Protein 5XXF (pdb70)

B-factor: mean 71.87, std 30.39, range [30.13, 170.39]

Structure (mmCIF, N/CA/C/O backbone):
data_5XXF
#
_entry.id   5XXF
#
_cell.length_a   81.159
_cell.length_b   85.741
_cell.length_c   116.044
_cell.angle_alpha   90.000
_cell.angle_beta   90.000
_cell.angle_gamma   90.000
#
_symmetry.space_group_name_H-M   'P 21 21 21'
#
loop_
_entity.id
_entity.type
_entity.pdbx_description
1 polymer 'Protection of telomeres protein poz1'
2 polymer 'Protection of telomeres protein tpz1'
3 polymer Rap1
4 non-polymer 'ZINC ION'
5 water water
#
loop_
_atom_site.group_PDB
_atom_site.id
_atom_site.type_symbol
_atom_site.label_atom_id
_atom_site.label_alt_id
_atom_site.label_comp_id
_atom_site.label_asym_id
_atom_site.label_entity_id
_atom_site.label_seq_id
_atom_site.pdbx_PDB_ins_code
_atom_site.Cartn_x
_atom_site.Cartn_y
_atom_site.Cartn_z
_atom_site.occupancy
_atom_site.B_iso_or_equiv
_atom_site.auth_seq_id
_atom_site.auth_comp_id
_atom_site.auth_asym_id
_atom_site.auth_atom_id
_atom_site.pdbx_PDB_model_num
ATOM 1 N N . GLY A 1 1 ? -22.254 30.562 21.662 1.00 92.11 0 GLY A N 1
ATOM 2 C CA . GLY A 1 1 ? -22.522 30.352 20.207 1.00 92.03 0 GLY A CA 1
ATOM 3 C C . GLY A 1 1 ? -21.264 30.315 19.356 1.00 91.63 0 GLY A C 1
ATOM 4 O O . GLY A 1 1 ? -20.977 29.304 18.710 1.00 91.21 0 GLY A O 1
ATOM 5 N N . SER A 1 2 ? -20.514 31.418 19.370 1.00 90.25 1 SER A N 1
ATOM 6 C CA . SER A 1 2 ? -19.316 31.573 18.534 1.00 88.87 1 SER A CA 1
ATOM 7 C C . SER A 1 2 ? -17.984 31.215 19.227 1.00 87.42 1 SER A C 1
ATOM 8 O O . SER A 1 2 ? -16.913 31.477 18.669 1.00 88.28 1 SER A O 1
ATOM 11 N N . ASN A 1 3 ? -18.042 30.619 20.421 1.00 84.93 2 ASN A N 1
ATOM 12 C CA . ASN A 1 3 ? -16.859 29.983 21.028 1.00 83.17 2 ASN A CA 1
ATOM 13 C C . ASN A 1 3 ? -16.439 28.750 20.227 1.00 80.87 2 ASN A C 1
ATOM 14 O O . ASN A 1 3 ? -15.250 28.470 20.070 1.00 80.93 2 ASN A O 1
ATOM 19 N N . GLU A 1 4 ? -17.441 28.016 19.748 1.00 78.46 3 GLU A N 1
ATOM 20 C CA . GLU A 1 4 ? -17.268 26.944 18.762 1.00 76.98 3 GLU A CA 1
ATOM 21 C C . GLU A 1 4 ? -16.674 27.482 17.444 1.00 73.44 3 GLU A C 1
ATOM 22 O O . GLU A 1 4 ? -15.842 26.820 16.826 1.00 72.22 3 GLU A O 1
ATOM 28 N N . LYS A 1 5 ? -17.110 28.671 17.026 1.00 70.00 4 LYS A N 1
ATOM 29 C CA . LYS A 1 5 ? -16.596 29.327 15.808 1.00 68.83 4 LYS A CA 1
ATOM 30 C C . LYS A 1 5 ? -15.132 29.743 15.913 1.00 65.54 4 LYS A C 1
ATOM 31 O O . LYS A 1 5 ? -14.345 29.486 15.001 1.00 66.02 4 LYS A O 1
ATOM 37 N N . ILE A 1 6 ? -14.791 30.407 17.016 1.00 61.36 5 ILE A N 1
ATOM 38 C CA . ILE A 1 6 ? -13.410 30.820 17.308 1.00 58.09 5 ILE A CA 1
ATOM 39 C C . ILE A 1 6 ? -12.494 29.591 17.358 1.00 54.69 5 ILE A C 1
ATOM 40 O O . ILE A 1 6 ? -11.356 29.638 16.891 1.00 53.56 5 ILE A O 1
ATOM 45 N N . ARG A 1 7 ? -13.009 28.501 17.921 1.00 51.76 6 ARG A N 1
ATOM 46 C CA . ARG A 1 7 ? -12.311 27.217 17.925 1.00 50.91 6 ARG A CA 1
ATOM 47 C C . ARG A 1 7 ? -12.089 26.658 16.522 1.00 49.97 6 ARG A C 1
ATOM 48 O O . ARG A 1 7 ? -10.957 26.357 16.149 1.00 49.93 6 ARG A O 1
ATOM 56 N N . SER A 1 8 ? -13.177 26.526 15.764 1.00 49.37 7 SER A N 1
ATOM 57 C CA . SER A 1 8 ? -13.152 25.936 14.417 1.00 48.67 7 SER A CA 1
ATOM 58 C C . SER A 1 8 ? -12.234 26.689 13.460 1.00 47.63 7 SER A C 1
ATOM 59 O O . SER A 1 8 ? -11.501 26.080 12.682 1.00 47.61 7 SER A O 1
ATOM 62 N N . GLN A 1 9 ? -12.302 28.015 13.518 1.00 46.74 8 GLN A N 1
ATOM 63 C CA . GLN A 1 9 ? -11.427 28.888 12.729 1.00 46.97 8 GLN A CA 1
ATOM 64 C C . GLN A 1 9 ? -9.942 28.656 13.019 1.00 44.60 8 GLN A C 1
ATOM 65 O O . GLN A 1 9 ? -9.120 28.689 12.106 1.00 44.59 8 GLN A O 1
ATOM 71 N N . SER A 1 10 ? -9.613 28.422 14.287 1.00 42.04 9 SER A N 1
ATOM 72 C CA . SER A 1 10 ? -8.240 28.130 14.695 1.00 40.03 9 SER A CA 1
ATOM 73 C C . SER A 1 10 ? -7.772 26.761 14.206 1.00 38.09 9 SER A C 1
ATOM 74 O O . SER A 1 10 ? -6.606 26.590 13.858 1.00 38.24 9 SER A O 1
ATOM 77 N N . VAL A 1 11 ? -8.686 25.793 14.203 1.00 36.16 10 VAL A N 1
ATOM 78 C CA . VAL A 1 11 ? -8.425 24.453 13.663 1.00 34.80 10 VAL A CA 1
ATOM 79 C C . VAL A 1 11 ? -8.207 24.543 12.157 1.00 34.18 10 VAL A C 1
ATOM 80 O O . VAL A 1 11 ? -7.308 23.900 11.613 1.00 34.00 10 VAL A O 1
ATOM 84 N N . LEU A 1 12 ? -9.046 25.339 11.497 1.00 33.79 11 LEU A N 1
ATOM 85 C CA . LEU A 1 12 ? -8.912 25.613 10.066 1.00 33.32 11 LEU A CA 1
ATOM 86 C C . LEU A 1 12 ? -7.594 26.331 9.752 1.00 33.42 11 LEU A C 1
ATOM 87 O O . LEU A 1 12 ? -6.924 25.984 8.780 1.00 33.74 11 LEU A O 1
ATOM 92 N N . ASN A 1 13 ? -7.228 27.314 10.579 1.00 33.64 12 ASN A N 1
ATOM 93 C CA . ASN A 1 13 ? -5.910 27.966 10.500 1.00 33.89 12 ASN A CA 1
ATOM 94 C C . ASN A 1 13 ? -4.769 26.965 10.611 1.00 33.83 12 ASN A C 1
ATOM 95 O O . ASN A 1 13 ? -3.819 27.014 9.832 1.00 33.77 12 ASN A O 1
ATOM 100 N N . THR A 1 14 ? -4.877 26.063 11.585 1.00 33.86 13 THR A N 1
ATOM 101 C CA . THR A 1 14 ? -3.857 25.046 11.832 1.00 33.96 13 THR A CA 1
ATOM 102 C C . THR A 1 14 ? -3.693 24.125 10.629 1.00 34.24 13 THR A C 1
ATOM 103 O O . THR A 1 14 ? -2.585 23.961 10.144 1.00 34.21 13 THR A O 1
ATOM 107 N N . LEU A 1 15 ? -4.789 23.553 10.139 1.00 35.15 14 LEU A N 1
ATOM 108 C CA . LEU A 1 15 ? -4.743 22.730 8.919 1.00 35.92 14 LEU A CA 1
ATOM 109 C C . LEU A 1 15 ? -4.075 23.453 7.761 1.00 36.64 14 LEU A C 1
ATOM 110 O O . LEU A 1 15 ? -3.265 22.865 7.040 1.00 36.26 14 LEU A O 1
ATOM 115 N N . GLU A 1 16 ? -4.416 24.731 7.608 1.00 37.41 15 GLU A N 1
ATOM 116 C CA . GLU A 1 16 ? -3.853 25.589 6.564 1.00 38.13 15 GLU A CA 1
ATOM 117 C C . GLU A 1 16 ? -2.315 25.652 6.616 1.00 37.77 15 GLU A C 1
ATOM 118 O O . GLU A 1 16 ? -1.659 25.628 5.572 1.00 38.01 15 GLU A O 1
ATOM 124 N N . THR A 1 17 ? -1.753 25.705 7.826 1.00 36.92 16 THR A N 1
ATOM 125 C CA . THR A 1 17 ? -0.292 25.669 8.011 1.00 36.45 16 THR A CA 1
ATOM 126 C C . THR A 1 17 ? 0.331 24.279 7.763 1.00 36.12 16 THR A C 1
ATOM 127 O O . THR A 1 17 ? 1.556 24.164 7.701 1.00 36.80 16 THR A O 1
ATOM 131 N N . PHE A 1 18 ? -0.502 23.241 7.658 1.00 35.33 17 PHE A N 1
ATOM 132 C CA . PHE A 1 18 ? -0.071 21.880 7.300 1.00 35.09 17 PHE A CA 1
ATOM 133 C C . PHE A 1 18 ? -0.350 21.508 5.838 1.00 35.42 17 PHE A C 1
ATOM 134 O O . PHE A 1 18 ? 0.361 20.677 5.266 1.00 35.06 17 PHE A O 1
ATOM 142 N N . PHE A 1 19 ? -1.387 22.113 5.252 1.00 35.77 18 PHE A N 1
ATOM 143 C CA . PHE A 1 19 ? -1.876 21.768 3.906 1.00 35.14 18 PHE A CA 1
ATOM 144 C C . PHE A 1 19 ? -1.265 22.617 2.798 1.00 35.94 18 PHE A C 1
ATOM 145 O O . PHE A 1 19 ? -1.112 22.131 1.678 1.00 36.12 18 PHE A O 1
ATOM 153 N N . ILE A 1 20 ? -0.931 23.871 3.096 1.00 37.55 19 ILE A N 1
ATOM 154 C CA . ILE A 1 20 ? -0.278 24.742 2.116 1.00 39.04 19 ILE A CA 1
ATOM 155 C C . ILE A 1 20 ? 1.240 24.525 2.157 1.00 42.22 19 ILE A C 1
ATOM 156 O O . ILE A 1 20 ? 1.928 25.008 3.062 1.00 42.53 19 ILE A O 1
ATOM 161 N N . LYS A 1 21 ? 1.731 23.772 1.172 1.00 45.41 20 LYS A N 1
ATOM 162 C CA . LYS A 1 21 ? 3.159 23.576 0.931 1.00 48.10 20 LYS A CA 1
ATOM 163 C C . LYS A 1 21 ? 3.464 24.162 -0.452 1.00 50.84 20 LYS A C 1
ATOM 164 O O . LYS A 1 21 ? 2.535 24.454 -1.219 1.00 49.71 20 LYS A O 1
ATOM 170 N N . GLU A 1 22 ? 4.749 24.331 -0.777 1.00 54.25 21 GLU A N 1
ATOM 171 C CA . GLU A 1 22 ? 5.136 24.856 -2.100 1.00 56.56 21 GLU A CA 1
ATOM 172 C C . GLU A 1 22 ? 4.762 23.862 -3.193 1.00 56.08 21 GLU A C 1
ATOM 173 O O . GLU A 1 22 ? 4.132 24.232 -4.190 1.00 57.18 21 GLU A O 1
ATOM 179 N N . ASN A 1 23 ? 5.160 22.608 -2.991 1.00 54.14 22 ASN A N 1
ATOM 180 C CA . ASN A 1 23 ? 4.718 21.498 -3.835 1.00 52.83 22 ASN A CA 1
ATOM 181 C C . ASN A 1 23 ? 3.480 20.842 -3.216 1.00 50.48 22 ASN A C 1
ATOM 182 O O . ASN A 1 23 ? 2.883 21.404 -2.303 1.00 48.82 22 ASN A O 1
ATOM 187 N N . HIS A 1 24 ? 3.076 19.680 -3.720 1.00 49.67 23 HIS A N 1
ATOM 188 C CA . HIS A 1 24 ? 1.809 19.070 -3.317 1.00 48.31 23 HIS A CA 1
ATOM 189 C C . HIS A 1 24 ? 1.846 18.497 -1.913 1.00 47.89 23 HIS A C 1
ATOM 190 O O . HIS A 1 24 ? 2.893 18.066 -1.428 1.00 47.77 23 HIS A O 1
ATOM 197 N N . TYR A 1 25 ? 0.683 18.503 -1.272 1.00 48.54 24 TYR A N 1
ATOM 198 C CA . TYR A 1 25 ? 0.513 17.895 0.031 1.00 49.16 24 TYR A CA 1
ATOM 199 C C . TYR A 1 25 ? 0.505 16.376 -0.094 1.00 50.50 24 TYR A C 1
ATOM 200 O O . TYR A 1 25 ? -0.129 15.812 -0.991 1.00 50.79 24 TYR A O 1
ATOM 209 N N . ASP A 1 26 ? 1.245 15.738 0.805 1.00 52.25 25 ASP A N 1
ATOM 210 C CA . ASP A 1 26 ? 1.095 14.323 1.105 1.00 53.63 25 ASP A CA 1
ATOM 211 C C . ASP A 1 26 ? 1.076 14.228 2.614 1.00 53.61 25 ASP A C 1
ATOM 212 O O . ASP A 1 26 ? 1.808 14.949 3.295 1.00 53.69 25 ASP A O 1
ATOM 217 N N . MET A 1 27 ? 0.237 13.344 3.134 1.00 55.00 26 MET A N 1
ATOM 218 C CA . MET A 1 27 ? 0.110 13.185 4.570 1.00 56.68 26 MET A CA 1
ATOM 219 C C . MET A 1 27 ? 1.271 12.352 5.093 1.00 56.72 26 MET A C 1
ATOM 220 O O . MET A 1 27 ? 1.313 11.136 4.895 1.00 56.23 26 MET A O 1
ATOM 225 N N . GLN A 1 28 ? 2.210 13.026 5.755 1.00 57.74 27 GLN A N 1
ATOM 226 C CA . GLN A 1 28 ? 3.378 12.371 6.340 1.00 57.85 27 GLN A CA 1
ATOM 227 C C . GLN A 1 28 ? 3.003 11.833 7.722 1.00 58.60 27 GLN A C 1
ATOM 228 O O . GLN A 1 28 ? 2.139 12.392 8.401 1.00 57.29 27 GLN A O 1
ATOM 234 N N . ARG A 1 29 ? 3.668 10.752 8.128 1.00 61.51 28 ARG A N 1
ATOM 235 C CA . ARG A 1 29 ? 3.323 10.001 9.355 1.00 64.48 28 ARG A CA 1
ATOM 236 C C . ARG A 1 29 ? 3.361 10.864 10.623 1.00 63.19 28 ARG A C 1
ATOM 237 O O . ARG A 1 29 ? 2.581 10.648 11.552 1.00 64.37 28 ARG A O 1
ATOM 245 N N . GLU A 1 30 ? 4.265 11.839 10.639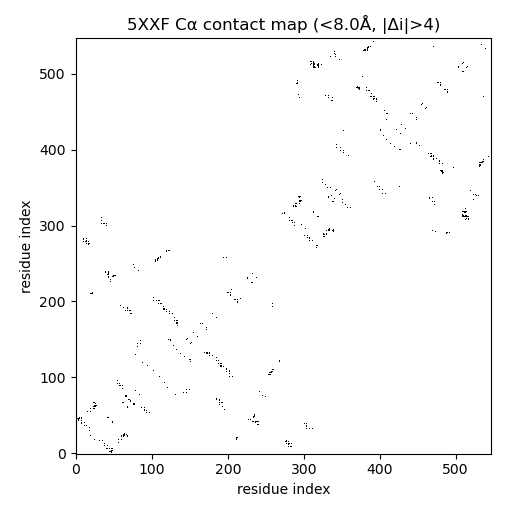 1.00 61.81 29 GLU A N 1
ATOM 246 C CA . GLU A 1 30 ? 4.471 12.723 11.789 1.00 60.49 29 GLU A CA 1
ATOM 247 C C . GLU A 1 30 ? 3.406 13.826 11.888 1.00 56.86 29 GLU A C 1
ATOM 248 O O . GLU A 1 30 ? 3.249 14.437 12.945 1.00 55.73 29 GLU A O 1
ATOM 254 N N . GLU A 1 31 ? 2.695 14.079 10.786 1.00 54.08 30 GLU A N 1
ATOM 255 C CA . GLU A 1 31 ? 1.574 15.031 10.738 1.00 51.64 30 GLU A CA 1
ATOM 256 C C . GLU A 1 31 ? 0.199 14.370 10.913 1.00 49.23 30 GLU A C 1
ATOM 257 O O . GLU A 1 31 ? -0.742 15.026 11.355 1.00 48.27 30 GLU A O 1
ATOM 263 N N . SER A 1 32 ? 0.089 13.086 10.569 1.00 46.85 31 SER A N 1
ATOM 264 C CA . SER A 1 32 ? -1.212 12.430 10.356 1.00 45.90 31 SER A CA 1
ATOM 265 C C . SER A 1 32 ? -2.204 12.493 11.529 1.00 45.20 31 SER A C 1
ATOM 266 O O . SER A 1 32 ? -3.401 12.687 11.310 1.00 45.24 31 SER A O 1
ATOM 269 N N . SER A 1 33 ? -1.712 12.339 12.756 1.00 44.12 32 SER A N 1
ATOM 270 C CA . SER A 1 33 ? -2.579 12.357 13.944 1.00 42.99 32 SER A CA 1
ATOM 271 C C . SER A 1 33 ? -3.262 13.714 14.141 1.00 42.09 32 SER A C 1
ATOM 272 O O . SER A 1 33 ? -4.479 13.775 14.325 1.00 42.62 32 SER A O 1
ATOM 275 N N . ILE A 1 34 ? -2.475 14.788 14.103 1.00 40.91 33 ILE A N 1
ATOM 276 C CA . ILE A 1 34 ? -3.019 16.154 14.221 1.00 39.96 33 ILE A CA 1
ATOM 277 C C . ILE A 1 34 ? -3.853 16.561 12.997 1.00 39.71 33 ILE A C 1
ATOM 278 O O . ILE A 1 34 ? -4.862 17.255 13.143 1.00 39.92 33 ILE A O 1
ATOM 283 N N . VAL A 1 35 ? -3.453 16.119 11.806 1.00 39.42 34 VAL A N 1
ATOM 284 C CA . VAL A 1 35 ? -4.239 16.381 10.592 1.00 38.96 34 VAL A CA 1
ATOM 285 C C . VAL A 1 35 ? -5.601 15.685 10.686 1.00 38.57 34 VAL A C 1
ATOM 286 O O . VAL A 1 35 ? -6.622 16.293 10.378 1.00 38.61 34 VAL A O 1
ATOM 290 N N . ASN A 1 36 ? -5.605 14.428 11.128 1.00 38.06 35 ASN A N 1
ATOM 291 C CA . ASN A 1 36 ? -6.846 13.683 11.375 1.00 37.80 35 ASN A CA 1
ATOM 292 C C . ASN A 1 36 ? -7.756 14.339 12.405 1.00 36.96 35 ASN A C 1
ATOM 293 O O . ASN A 1 36 ? -8.950 14.522 12.162 1.00 37.06 35 ASN A O 1
ATOM 298 N N . ALA A 1 37 ? -7.177 14.684 13.552 1.00 36.01 36 ALA A N 1
ATOM 299 C CA . ALA A 1 37 ? -7.910 15.318 14.650 1.00 35.49 36 ALA A CA 1
ATOM 300 C C . ALA A 1 37 ? -8.581 16.626 14.238 1.00 35.07 36 ALA A C 1
ATOM 301 O O . ALA A 1 37 ? -9.668 16.950 14.717 1.00 35.05 36 ALA A O 1
ATOM 303 N N . CYS A 1 38 ? -7.915 17.368 13.357 1.00 34.97 37 CYS A N 1
ATOM 304 C CA . CYS A 1 38 ? -8.428 18.638 12.847 1.00 35.06 37 CYS A CA 1
ATOM 305 C C . CYS A 1 38 ? -9.615 18.442 11.918 1.00 36.00 37 CYS A C 1
ATOM 306 O O . CYS A 1 38 ? -10.643 19.106 12.065 1.00 36.13 37 CYS A O 1
ATOM 309 N N . LEU A 1 39 ? -9.454 17.534 10.958 1.00 37.07 38 LEU A N 1
ATOM 310 C CA . LEU A 1 39 ? -10.509 17.217 10.001 1.00 37.87 38 LEU A CA 1
ATOM 311 C C . LEU A 1 39 ? -11.742 16.704 10.731 1.00 39.01 38 LEU A C 1
ATOM 312 O O . LEU A 1 39 ? -12.852 17.180 10.483 1.00 39.30 38 LEU A O 1
ATOM 317 N N . ARG A 1 40 ? -11.535 15.759 11.649 1.00 40.46 39 ARG A N 1
ATOM 318 C CA . ARG A 1 40 ? -12.633 15.221 12.449 1.00 42.06 39 ARG A CA 1
ATOM 319 C C . ARG A 1 40 ? -13.362 16.327 13.201 1.00 41.26 39 ARG A C 1
ATOM 320 O O . ARG A 1 40 ? -14.590 16.373 13.187 1.00 41.09 39 ARG A O 1
ATOM 328 N N . TYR A 1 41 ? -12.609 17.227 13.833 1.00 40.34 40 TYR A N 1
ATOM 329 C CA . TYR A 1 41 ? -13.220 18.324 14.576 1.00 39.77 40 TYR A CA 1
ATOM 330 C C . TYR A 1 41 ? -14.142 19.143 13.679 1.00 39.84 40 TYR A C 1
ATOM 331 O O . TYR A 1 41 ? -15.321 19.322 13.994 1.00 39.36 40 TYR A O 1
ATOM 340 N N . LEU A 1 42 ? -13.591 19.623 12.564 1.00 39.88 41 LEU A N 1
ATOM 341 C CA . LEU A 1 42 ? -14.353 20.400 11.575 1.00 39.55 41 LEU A CA 1
ATOM 342 C C . LEU A 1 42 ? -15.529 19.617 10.977 1.00 39.17 41 LEU A C 1
ATOM 343 O O . LEU A 1 42 ? -16.579 20.197 10.685 1.00 38.39 41 LEU A O 1
ATOM 348 N N . GLY A 1 43 ? -15.342 18.307 10.809 1.00 38.79 42 GLY A N 1
ATOM 349 C CA . GLY A 1 43 ? -16.398 17.408 10.354 1.00 38.70 42 GLY A CA 1
ATOM 350 C C . GLY A 1 43 ? -17.618 17.382 11.256 1.00 38.58 42 GLY A C 1
ATOM 351 O O . GLY A 1 43 ? -18.748 17.356 10.768 1.00 39.07 42 GLY A O 1
ATOM 352 N N . TYR A 1 44 ? -17.391 17.395 12.568 1.00 38.56 43 TYR A N 1
ATOM 353 C CA . TYR A 1 44 ? -18.481 17.388 13.555 1.00 38.27 43 TYR A CA 1
ATOM 354 C C . TYR A 1 44 ? -18.742 18.756 14.188 1.00 37.62 43 TYR A C 1
ATOM 355 O O . TYR A 1 44 ? -19.568 18.865 15.095 1.00 37.51 43 TYR A O 1
ATOM 364 N N . SER A 1 45 ? -18.064 19.797 13.705 1.00 37.62 44 SER A N 1
ATOM 365 C CA . SER A 1 45 ? -18.283 21.140 14.218 1.00 38.30 44 SER A CA 1
ATOM 366 C C . SER A 1 45 ? -19.616 21.645 13.696 1.00 39.59 44 SER A C 1
ATOM 367 O O . SER A 1 45 ? -19.813 21.784 12.486 1.00 39.66 44 SER A O 1
ATOM 370 N N . LYS A 1 46 ? -20.524 21.902 14.632 1.00 41.84 45 LYS A N 1
ATOM 371 C CA . LYS A 1 46 ? -21.867 22.411 14.339 1.00 43.54 45 LYS A CA 1
ATOM 372 C C . LYS A 1 46 ? -21.805 23.700 13.519 1.00 42.83 45 LYS A C 1
ATOM 373 O O . LYS A 1 46 ? -22.527 23.856 12.534 1.00 42.87 45 LYS A O 1
ATOM 379 N N . SER A 1 47 ? -20.913 24.598 13.925 1.00 42.66 46 SER A N 1
ATOM 380 C CA . SER A 1 47 ? -20.764 25.905 13.290 1.00 43.09 46 SER A CA 1
ATOM 381 C C . SER A 1 47 ? -20.135 25.887 11.889 1.00 41.76 46 SER A C 1
ATOM 382 O O . SER A 1 47 ? -20.223 26.883 11.170 1.00 41.22 46 SER A O 1
ATOM 385 N N . MET A 1 48 ? -19.495 24.780 11.509 1.00 41.19 47 MET A N 1
ATOM 386 C CA . MET A 1 48 ? -18.880 24.657 10.179 1.00 41.40 47 MET A CA 1
ATOM 387 C C . MET A 1 48 ? -19.833 24.138 9.093 1.00 40.36 47 MET A C 1
ATOM 388 O O . MET A 1 48 ? -19.502 24.206 7.908 1.00 40.12 47 MET A O 1
ATOM 393 N N . CYS A 1 49 ? -21.007 23.647 9.491 1.00 39.62 48 CYS A N 1
ATOM 394 C CA . CYS A 1 49 ? -21.940 22.953 8.583 1.00 38.66 48 CYS A CA 1
ATOM 395 C C . CYS A 1 49 ? -22.339 23.678 7.296 1.00 39.66 48 CYS A C 1
ATOM 396 O O . CYS A 1 49 ? -22.564 23.024 6.276 1.00 39.94 48 CYS A O 1
ATOM 399 N N . HIS A 1 50 ? -22.431 25.005 7.340 1.00 40.98 49 HIS A N 1
ATOM 400 C CA . HIS A 1 50 ? -22.798 25.796 6.156 1.00 41.76 49 HIS A CA 1
ATOM 401 C C . HIS A 1 50 ? -21.730 26.817 5.774 1.00 43.87 49 HIS A C 1
ATOM 402 O O . HIS A 1 50 ? -22.011 27.795 5.076 1.00 44.45 49 HIS A O 1
ATOM 409 N N . GLU A 1 51 ? -20.498 26.562 6.206 1.00 46.58 50 GLU A N 1
ATOM 410 C CA . GLU A 1 51 ? -19.371 27.422 5.885 1.00 48.30 50 GLU A CA 1
ATOM 411 C C . GLU A 1 51 ? -18.782 26.949 4.563 1.00 47.88 50 GLU A C 1
ATOM 412 O O . GLU A 1 51 ? -18.762 25.749 4.275 1.00 47.60 50 GLU A O 1
ATOM 418 N N . LYS A 1 52 ? -18.316 27.904 3.765 1.00 48.23 51 LYS A N 1
ATOM 419 C CA . LYS A 1 52 ? -17.729 27.624 2.458 1.00 48.91 51 LYS A CA 1
ATOM 420 C C . LYS A 1 52 ? -16.418 26.860 2.625 1.00 47.63 51 LYS A C 1
ATOM 421 O O . LYS A 1 52 ? -15.622 27.184 3.507 1.00 47.19 51 LYS A O 1
ATOM 427 N N . MET A 1 53 ? -16.208 25.844 1.787 1.00 46.24 52 MET A N 1
ATOM 428 C CA . MET A 1 53 ? -14.964 25.084 1.803 1.00 44.94 52 MET A CA 1
ATOM 429 C C . MET A 1 53 ? -13.875 25.959 1.189 1.00 43.77 52 MET A C 1
ATOM 430 O O . MET A 1 53 ? -13.978 26.307 0.010 1.00 43.30 52 MET A O 1
ATOM 435 N N . PRO A 1 54 ? -12.841 26.335 1.983 1.00 42.74 53 PRO A N 1
ATOM 436 C CA . PRO A 1 54 ? -11.742 27.153 1.458 1.00 41.67 53 PRO A CA 1
ATOM 437 C C . PRO A 1 54 ? -10.967 26.407 0.391 1.00 41.31 53 PRO A C 1
ATOM 438 O O . PRO A 1 54 ? -10.893 25.177 0.435 1.00 40.52 53 PRO A O 1
ATOM 442 N N . ILE A 1 55 ? -10.391 27.141 -0.556 1.00 41.76 54 ILE A N 1
ATOM 443 C CA . ILE A 1 55 ? -9.820 26.496 -1.736 1.00 42.37 54 ILE A CA 1
ATOM 444 C C . ILE A 1 55 ? -8.538 25.704 -1.449 1.00 42.45 54 ILE A C 1
ATOM 445 O O . ILE A 1 55 ? -8.216 24.768 -2.185 1.00 43.39 54 ILE A O 1
ATOM 450 N N . PHE A 1 56 ? -7.834 26.060 -0.375 1.00 41.91 55 PHE A N 1
ATOM 451 C CA . PHE A 1 56 ? -6.670 25.293 0.065 1.00 41.53 55 PHE A CA 1
ATOM 452 C C . PHE A 1 56 ? -7.051 23.866 0.487 1.00 41.35 55 PHE A C 1
ATOM 453 O O . PHE A 1 56 ? -6.274 22.936 0.280 1.00 42.04 55 PHE A O 1
ATOM 461 N N . MET A 1 57 ? -8.236 23.706 1.077 1.00 41.42 56 MET A N 1
ATOM 462 C CA . MET A 1 57 ? -8.736 22.389 1.503 1.00 41.34 56 MET A CA 1
ATOM 463 C C . MET A 1 57 ? -9.014 21.498 0.301 1.00 41.28 56 MET A C 1
ATOM 464 O O . MET A 1 57 ? -8.600 20.336 0.268 1.00 41.19 56 MET A O 1
ATOM 469 N N . ASP A 1 58 ? -9.738 22.057 -0.669 1.00 41.06 57 ASP A N 1
ATOM 470 C CA . ASP A 1 58 ? -10.075 21.358 -1.913 1.00 40.56 57 ASP A CA 1
ATOM 471 C C . ASP A 1 58 ? -8.834 20.941 -2.691 1.00 38.31 57 ASP A C 1
ATOM 472 O O . ASP A 1 58 ? -8.780 19.833 -3.218 1.00 38.12 57 ASP A O 1
ATOM 477 N N . ILE A 1 59 ? -7.849 21.833 -2.755 1.00 36.06 58 ILE A N 1
ATOM 478 C CA . ILE A 1 59 ? -6.569 21.546 -3.403 1.00 34.85 58 ILE A CA 1
ATOM 479 C C . ILE A 1 59 ? -5.861 20.390 -2.694 1.00 34.00 58 ILE A C 1
ATOM 480 O O . ILE A 1 59 ? -5.493 19.401 -3.328 1.00 33.65 58 ILE A O 1
ATOM 485 N N . ALA A 1 60 ? -5.700 20.523 -1.380 1.00 33.35 59 ALA A N 1
ATOM 486 C CA . ALA A 1 60 ? -5.033 19.509 -0.557 1.00 32.86 59 ALA A CA 1
ATOM 487 C C . ALA A 1 60 ? -5.695 18.142 -0.659 1.00 32.93 59 ALA A C 1
ATOM 488 O O . ALA A 1 60 ? -5.005 17.122 -0.671 1.00 33.57 59 ALA A O 1
ATOM 490 N N . PHE A 1 61 ? -7.024 18.120 -0.723 1.00 32.97 60 PHE A N 1
ATOM 491 C CA . PHE A 1 61 ? -7.745 16.872 -0.946 1.00 32.73 60 PHE A CA 1
ATOM 492 C C . PHE A 1 61 ? -7.393 16.269 -2.300 1.00 32.99 60 PHE A C 1
ATOM 493 O O . PHE A 1 61 ? -7.141 15.070 -2.386 1.00 32.94 60 PHE A O 1
ATOM 501 N N . ILE A 1 62 ? -7.408 17.094 -3.349 1.00 33.40 61 ILE A N 1
ATOM 502 C CA . ILE A 1 62 ? -7.134 16.625 -4.719 1.00 33.70 61 ILE A CA 1
ATOM 503 C C . ILE A 1 62 ? -5.717 16.075 -4.838 1.00 33.81 61 ILE A C 1
ATOM 504 O O . ILE A 1 62 ? -5.499 15.037 -5.466 1.00 34.67 61 ILE A O 1
ATOM 509 N N . GLU A 1 63 ? -4.771 16.780 -4.225 1.00 33.19 62 GLU A N 1
ATOM 510 C CA . GLU A 1 63 ? -3.382 16.336 -4.147 1.00 32.56 62 GLU A CA 1
ATOM 511 C C . GLU A 1 63 ? -3.272 14.981 -3.459 1.00 33.14 62 GLU A C 1
ATOM 512 O O . GLU A 1 63 ? -2.601 14.076 -3.954 1.00 34.04 62 GLU A O 1
ATOM 518 N N . TYR A 1 64 ? -3.957 14.848 -2.332 1.00 33.78 63 TYR A N 1
ATOM 519 C CA . TYR A 1 64 ? -3.965 13.610 -1.561 1.00 34.89 63 TYR A CA 1
ATOM 520 C C . TYR A 1 64 ? -4.743 12.494 -2.262 1.00 36.33 63 TYR A C 1
ATOM 521 O O . TYR A 1 64 ? -4.299 11.349 -2.271 1.00 37.03 63 TYR A O 1
ATOM 530 N N . CYS A 1 65 ? -5.892 12.835 -2.847 1.00 38.10 64 CYS A N 1
ATOM 531 C CA . CYS A 1 65 ? -6.752 11.867 -3.535 1.00 39.59 64 CYS A CA 1
ATOM 532 C C . CYS A 1 65 ? -6.058 11.227 -4.733 1.00 39.94 64 CYS A C 1
ATOM 533 O O . CYS A 1 65 ? -6.106 10.008 -4.893 1.00 39.79 64 CYS A O 1
ATOM 536 N N . PHE A 1 66 ? -5.400 12.050 -5.549 1.00 40.73 65 PHE A N 1
ATOM 537 C CA . PHE A 1 66 ? -4.720 11.581 -6.763 1.00 41.68 65 PHE A CA 1
ATOM 538 C C . PHE A 1 66 ? -3.194 11.438 -6.626 1.00 41.63 65 PHE A C 1
ATOM 539 O O . PHE A 1 66 ? -2.488 11.341 -7.634 1.00 41.37 65 PHE A O 1
ATOM 547 N N . ASN A 1 67 ? -2.706 11.400 -5.380 1.00 41.92 66 ASN A N 1
ATOM 548 C CA . ASN A 1 67 ? -1.300 11.134 -5.050 1.00 41.90 66 ASN A CA 1
ATOM 549 C C . ASN A 1 67 ? -0.330 11.939 -5.921 1.00 41.19 66 ASN A C 1
ATOM 550 O O . ASN A 1 67 ? 0.613 11.402 -6.506 1.00 40.55 66 ASN A O 1
ATOM 555 N N . LEU A 1 68 ? -0.585 13.244 -5.988 1.00 41.32 67 LEU A N 1
ATOM 556 C CA . LEU A 1 68 ? 0.057 14.116 -6.979 1.00 42.22 67 LEU A CA 1
ATOM 557 C C . LEU A 1 68 ? 1.551 14.357 -6.762 1.00 43.43 67 LEU A C 1
ATOM 558 O O . LEU A 1 68 ? 2.242 14.769 -7.698 1.00 42.35 67 LEU A O 1
ATOM 563 N N . SER A 1 69 ? 2.045 14.107 -5.550 1.00 45.75 68 SER A N 1
ATOM 564 C CA . SER A 1 69 ? 3.471 14.221 -5.251 1.00 48.33 68 SER A CA 1
ATOM 565 C C . SER A 1 69 ? 4.157 12.878 -5.478 1.00 52.06 68 SER A C 1
ATOM 566 O O . SER A 1 69 ? 4.652 12.258 -4.533 1.00 53.23 68 SER A O 1
ATOM 569 N N . LEU A 1 70 ? 4.168 12.423 -6.734 1.00 56.76 69 LEU A N 1
ATOM 570 C CA . LEU A 1 70 ? 4.924 11.228 -7.113 1.00 59.62 69 LEU A CA 1
ATOM 571 C C . LEU A 1 70 ? 5.594 11.369 -8.495 1.00 61.60 69 LEU A C 1
ATOM 572 O O . LEU A 1 70 ? 6.816 11.471 -8.542 1.00 62.88 69 LEU A O 1
ATOM 577 N N . ASP A 1 71 ? 4.805 11.401 -9.579 1.00 62.96 70 ASP A N 1
ATOM 578 C CA . ASP A 1 71 ? 5.256 11.489 -11.012 1.00 64.62 70 ASP A CA 1
ATOM 579 C C . ASP A 1 71 ? 4.988 10.210 -11.791 1.00 65.05 70 ASP A C 1
ATOM 580 O O . ASP A 1 71 ? 4.209 10.202 -12.747 1.00 65.52 70 ASP A O 1
ATOM 585 N N . PRO A 1 85 ? 3.265 6.504 -9.962 1.00 98.57 84 PRO A N 1
ATOM 586 C CA . PRO A 1 85 ? 1.947 6.118 -10.414 1.00 99.86 84 PRO A CA 1
ATOM 587 C C . PRO A 1 85 ? 1.921 4.737 -11.070 1.00 101.74 84 PRO A C 1
ATOM 588 O O . PRO A 1 85 ? 2.224 4.581 -12.258 1.00 101.78 84 PRO A O 1
ATOM 592 N N . ASP A 1 86 ? 1.554 3.749 -10.256 1.00 103.42 85 ASP A N 1
ATOM 593 C CA . ASP A 1 86 ? 1.150 2.426 -10.733 1.00 104.01 85 ASP A CA 1
ATOM 594 C C . ASP A 1 86 ? -0.289 2.445 -11.275 1.00 102.45 85 ASP A C 1
ATOM 595 O O . ASP A 1 86 ? -0.784 1.418 -11.741 1.00 102.46 85 ASP A O 1
ATOM 600 N N . SER A 1 87 ? -0.942 3.615 -11.196 1.00 101.16 86 SER A N 1
ATOM 601 C CA . SER A 1 87 ? -2.379 3.819 -11.424 1.00 99.49 86 SER A CA 1
ATOM 602 C C . SER A 1 87 ? -3.269 3.344 -10.264 1.00 97.12 86 SER A C 1
ATOM 603 O O . SER A 1 87 ? -4.477 3.595 -10.285 1.00 96.26 86 SER A O 1
ATOM 606 N N . GLN A 1 88 ? -2.676 2.705 -9.250 1.00 94.44 87 GLN A N 1
ATOM 607 C CA . GLN A 1 88 ? -3.421 1.921 -8.260 1.00 92.03 87 GLN A CA 1
ATOM 608 C C . GLN A 1 88 ? -3.078 2.267 -6.795 1.00 86.27 87 GLN A C 1
ATOM 609 O O . GLN A 1 88 ? -3.217 1.427 -5.900 1.00 85.58 87 GLN A O 1
ATOM 615 N N . GLN A 1 89 ? -2.638 3.507 -6.563 1.00 79.42 88 GLN A N 1
ATOM 616 C CA . GLN A 1 89 ? -2.587 4.099 -5.218 1.00 73.48 88 GLN A CA 1
ATOM 617 C C . GLN A 1 89 ? -3.875 4.896 -4.922 1.00 69.67 88 GLN A C 1
ATOM 618 O O . GLN A 1 89 ? -4.138 5.262 -3.775 1.00 68.16 88 GLN A O 1
ATOM 624 N N . ILE A 1 90 ? -4.664 5.151 -5.969 1.00 66.19 89 ILE A N 1
ATOM 625 C CA . ILE A 1 90 ? -5.931 5.877 -5.892 1.00 63.15 89 ILE A CA 1
ATOM 626 C C . ILE A 1 90 ? -7.075 4.885 -5.700 1.00 63.27 89 ILE A C 1
ATOM 627 O O . ILE A 1 90 ? -7.123 3.855 -6.377 1.00 65.43 89 ILE A O 1
ATOM 632 N N . LEU A 1 91 ? -7.995 5.203 -4.789 1.00 61.97 90 LEU A N 1
ATOM 633 C CA . LEU A 1 91 ? -9.217 4.414 -4.606 1.00 60.55 90 LEU A CA 1
ATOM 634 C C . LEU A 1 91 ? -10.236 4.853 -5.650 1.00 59.89 90 LEU A C 1
ATOM 635 O O . LEU A 1 91 ? -10.721 5.983 -5.601 1.00 59.61 90 LEU A O 1
ATOM 640 N N . TRP A 1 92 ? -10.563 3.960 -6.583 1.00 59.62 91 TRP A N 1
ATOM 641 C CA . TRP A 1 92 ? -11.514 4.258 -7.660 1.00 58.67 91 TRP A CA 1
ATOM 642 C C . TRP A 1 92 ? -12.936 3.798 -7.306 1.00 59.94 91 TRP A C 1
ATOM 643 O O . TRP A 1 92 ? -13.528 2.969 -7.994 1.00 59.46 91 TRP A O 1
ATOM 654 N N . GLU A 1 93 ? -13.465 4.359 -6.219 1.00 62.49 92 GLU A N 1
ATOM 655 C CA . GLU A 1 93 ? -14.847 4.148 -5.784 1.00 64.62 92 GLU A CA 1
ATOM 656 C C . GLU A 1 93 ? -15.687 5.314 -6.307 1.00 65.53 92 GLU A C 1
ATOM 657 O O . GLU A 1 93 ? -15.229 6.458 -6.301 1.00 65.50 92 GLU A O 1
ATOM 663 N N . TYR A 1 94 ? -16.906 5.017 -6.763 1.00 67.48 93 TYR A N 1
ATOM 664 C CA . TYR A 1 94 ? -17.795 6.025 -7.372 1.00 68.31 93 TYR A CA 1
ATOM 665 C C . TYR A 1 94 ? -18.120 7.185 -6.431 1.00 67.56 93 TYR A C 1
ATOM 666 O O . TYR A 1 94 ? -17.981 8.353 -6.806 1.00 66.74 93 TYR A O 1
ATOM 675 N N . SER A 1 95 ? -18.569 6.844 -5.225 1.00 66.48 94 SER A N 1
ATOM 676 C CA . SER A 1 95 ? -18.963 7.828 -4.208 1.00 65.75 94 SER A CA 1
ATOM 677 C C . SER A 1 95 ? -17.875 8.880 -3.940 1.00 64.31 94 SER A C 1
ATOM 678 O O . SER A 1 95 ? -18.172 10.069 -3.812 1.00 63.92 94 SER A O 1
ATOM 681 N N . LEU A 1 96 ? -16.625 8.425 -3.874 1.00 62.42 95 LEU A N 1
ATOM 682 C CA . LEU A 1 96 ? -15.466 9.292 -3.621 1.00 59.99 95 LEU A CA 1
ATOM 683 C C . LEU A 1 96 ? -15.074 10.139 -4.838 1.00 57.45 95 LEU A C 1
ATOM 684 O O . LEU A 1 96 ? -14.868 11.348 -4.709 1.00 58.14 95 LEU A O 1
ATOM 689 N N . ILE A 1 97 ? -14.956 9.501 -6.002 1.00 53.78 96 ILE A N 1
ATOM 690 C CA . ILE A 1 97 ? -14.459 10.171 -7.217 1.00 51.80 96 ILE A CA 1
ATOM 691 C C . ILE A 1 97 ? -15.443 11.235 -7.746 1.00 50.88 96 ILE A C 1
ATOM 692 O O . ILE A 1 97 ? -15.017 12.251 -8.302 1.00 50.63 96 ILE A O 1
ATOM 697 N N . SER A 1 98 ? -16.746 10.999 -7.578 1.00 50.07 97 SER A N 1
ATOM 698 C CA . SER A 1 98 ? -17.769 12.016 -7.872 1.00 49.39 97 SER A CA 1
ATOM 699 C C . SER A 1 98 ? -17.504 13.286 -7.067 1.00 48.69 97 SER A C 1
ATOM 700 O O . SER A 1 98 ? -17.447 14.384 -7.621 1.00 48.27 97 SER A O 1
ATOM 703 N N . ASN A 1 99 ? -17.329 13.109 -5.760 1.00 47.41 98 ASN A N 1
ATOM 704 C CA . ASN A 1 99 ? -17.033 14.213 -4.849 1.00 47.19 98 ASN A CA 1
ATOM 705 C C . ASN A 1 99 ? -15.682 14.857 -5.161 1.00 46.16 98 ASN A C 1
ATOM 706 O O . ASN A 1 99 ? -15.537 16.076 -5.074 1.00 46.58 98 ASN A O 1
ATOM 711 N N . ALA A 1 100 ? -14.702 14.033 -5.534 1.00 44.23 99 ALA A N 1
ATOM 712 C CA . ALA A 1 100 ? -13.402 14.527 -5.991 1.00 42.73 99 ALA A CA 1
ATOM 713 C C . ALA A 1 100 ? -13.538 15.463 -7.191 1.00 41.36 99 ALA A C 1
ATOM 714 O O . ALA A 1 100 ? -12.923 16.525 -7.223 1.00 41.10 99 ALA A O 1
ATOM 716 N N . LEU A 1 101 ? -14.357 15.069 -8.163 1.00 40.59 100 LEU A N 1
ATOM 717 C CA . LEU A 1 101 ? -14.659 15.920 -9.325 1.00 40.02 100 LEU A CA 1
ATOM 718 C C . LEU A 1 101 ? -15.404 17.203 -8.952 1.00 39.40 100 LEU A C 1
ATOM 719 O O . LEU A 1 101 ? -15.154 18.254 -9.545 1.00 38.71 100 LEU A O 1
ATOM 724 N N . GLU A 1 102 ? -16.321 17.102 -7.988 1.00 39.26 101 GLU A N 1
ATOM 725 C CA . GLU A 1 102 ? -17.039 18.267 -7.465 1.00 39.62 101 GLU A CA 1
ATOM 726 C C . GLU A 1 102 ? -16.074 19.270 -6.846 1.00 38.41 101 GLU A C 1
ATOM 727 O O . GLU A 1 102 ? -16.139 20.462 -7.140 1.00 37.57 101 GLU A O 1
ATOM 733 N N . ARG A 1 103 ? -15.177 18.775 -5.996 1.00 37.91 102 ARG A N 1
ATOM 734 C CA . ARG A 1 103 ? -14.154 19.621 -5.369 1.00 37.71 102 ARG A CA 1
ATOM 735 C C . ARG A 1 103 ? -13.198 20.208 -6.405 1.00 37.71 102 ARG A C 1
ATOM 736 O O . ARG A 1 103 ? -12.845 21.381 -6.321 1.00 37.11 102 ARG A O 1
ATOM 744 N N . LEU A 1 104 ? -12.805 19.402 -7.392 1.00 38.16 103 LEU A N 1
ATOM 745 C CA . LEU A 1 104 ? -12.012 19.901 -8.519 1.00 39.07 103 LEU A CA 1
ATOM 746 C C . LEU A 1 104 ? -12.744 21.011 -9.281 1.00 40.84 103 LEU A C 1
ATOM 747 O O . LEU A 1 104 ? -12.138 22.015 -9.659 1.00 41.00 103 LEU A O 1
ATOM 752 N N . GLU A 1 105 ? -14.043 20.813 -9.494 1.00 43.55 104 GLU A N 1
ATOM 753 C CA . GLU A 1 105 ? -14.918 21.819 -10.114 1.00 45.56 104 GLU A CA 1
ATOM 754 C C . GLU A 1 105 ? -14.946 23.142 -9.324 1.00 45.20 104 GLU A C 1
ATOM 755 O O . GLU A 1 105 ? -14.912 24.220 -9.923 1.00 43.74 104 GLU A O 1
ATOM 761 N N . ASN A 1 106 ? -14.989 23.048 -7.993 1.00 45.22 105 ASN A N 1
ATOM 762 C CA . ASN A 1 106 ? -14.939 24.233 -7.117 1.00 46.16 105 ASN A CA 1
ATOM 763 C C . ASN A 1 106 ? -13.665 25.056 -7.304 1.00 46.08 105 ASN A C 1
ATOM 764 O O . ASN A 1 106 ? -13.713 26.288 -7.321 1.00 45.18 105 ASN A O 1
ATOM 769 N N . ILE A 1 107 ? -12.535 24.358 -7.445 1.00 45.66 106 ILE A N 1
ATOM 770 C CA . ILE A 1 107 ? -11.219 24.998 -7.608 1.00 45.46 106 ILE A CA 1
ATOM 771 C C . ILE A 1 107 ? -11.196 25.786 -8.913 1.00 46.60 106 ILE A C 1
ATOM 772 O O . ILE A 1 107 ? -10.733 26.927 -8.943 1.00 46.23 106 ILE A O 1
ATOM 777 N N . GLU A 1 108 ? -11.721 25.175 -9.973 1.00 48.19 107 GLU A N 1
ATOM 778 C CA . GLU A 1 108 ? -11.777 25.799 -11.291 1.00 49.65 107 GLU A CA 1
ATOM 779 C C . GLU A 1 108 ? -12.715 27.011 -11.331 1.00 50.24 107 GLU A C 1
ATOM 780 O O . GLU A 1 108 ? -12.344 28.048 -11.887 1.00 50.05 107 GLU A O 1
ATOM 786 N N . LEU A 1 109 ? -13.909 26.887 -10.740 1.00 50.66 108 LEU A N 1
ATOM 787 C CA . LEU A 1 109 ? -14.838 28.025 -10.616 1.00 50.92 108 LEU A CA 1
ATOM 788 C C . LEU A 1 109 ? -14.221 29.152 -9.788 1.00 51.13 108 LEU A C 1
ATOM 789 O O . LEU A 1 109 ? -14.245 30.312 -10.202 1.00 50.49 108 LEU A O 1
ATOM 794 N N . GLU A 1 110 ? -13.677 28.800 -8.624 1.00 52.62 109 GLU A N 1
ATOM 795 C CA . GLU A 1 110 ? -12.968 29.751 -7.751 1.00 53.75 109 GLU A CA 1
ATOM 796 C C . GLU A 1 110 ? -11.812 30.446 -8.475 1.00 53.71 109 GLU A C 1
ATOM 797 O O . GLU A 1 110 ? -11.561 31.630 -8.254 1.00 53.04 109 GLU A O 1
ATOM 803 N N . ARG A 1 111 ? -11.112 29.699 -9.326 1.00 54.37 110 ARG A N 1
ATOM 804 C CA . ARG A 1 111 ? -10.025 30.246 -10.140 1.00 55.00 110 ARG A CA 1
ATOM 805 C C . ARG A 1 111 ? -10.568 31.259 -11.150 1.00 55.60 110 ARG A C 1
ATOM 806 O O . ARG A 1 111 ? -10.089 32.390 -11.210 1.00 54.73 110 ARG A O 1
ATOM 814 N N . GLN A 1 112 ? -11.574 30.839 -11.919 1.00 56.84 111 GLN A N 1
ATOM 815 C CA . GLN A 1 112 ? -12.244 31.697 -12.913 1.00 57.56 111 GLN A CA 1
ATOM 816 C C . GLN A 1 112 ? -12.819 32.984 -12.330 1.00 58.75 111 GLN A C 1
ATOM 817 O O . GLN A 1 112 ? -12.654 34.056 -12.911 1.00 58.18 111 GLN A O 1
ATOM 823 N N . ASN A 1 113 ? -13.513 32.859 -11.201 1.00 61.63 112 ASN A N 1
ATOM 824 C CA . ASN A 1 113 ? -14.108 34.013 -10.518 1.00 65.20 112 ASN A CA 1
ATOM 825 C C . ASN A 1 113 ? -13.068 35.037 -10.085 1.00 67.44 112 ASN A C 1
ATOM 826 O O . ASN A 1 113 ? -13.189 36.226 -10.388 1.00 68.83 112 ASN A O 1
ATOM 831 N N . CYS A 1 114 ? -12.047 34.556 -9.385 1.00 69.95 113 CYS A N 1
ATOM 832 C CA . CYS A 1 114 ? -10.982 35.412 -8.873 1.00 71.68 113 CYS A CA 1
ATOM 833 C C . CYS A 1 114 ? -10.135 36.061 -9.976 1.00 72.93 113 CYS A C 1
ATOM 834 O O . CYS A 1 114 ? -9.618 37.161 -9.783 1.00 72.19 113 CYS A O 1
ATOM 837 N N . MET A 1 115 ? -10.008 35.386 -11.121 1.00 76.28 114 MET A N 1
ATOM 838 C CA . MET A 1 115 ? -9.220 35.896 -12.258 1.00 80.26 114 MET A CA 1
ATOM 839 C C . MET A 1 115 ? -9.771 37.167 -12.900 1.00 85.38 114 MET A C 1
ATOM 840 O O . MET A 1 115 ? -8.996 37.994 -13.391 1.00 87.13 114 MET A O 1
ATOM 845 N N . ARG A 1 116 ? -11.093 37.315 -12.905 1.00 90.28 115 ARG A N 1
ATOM 846 C CA . ARG A 1 116 ? -11.732 38.496 -13.493 1.00 92.87 115 ARG A CA 1
ATOM 847 C C . ARG A 1 116 ? -11.306 39.794 -12.792 1.00 94.15 115 ARG A C 1
ATOM 848 O O . ARG A 1 116 ? -11.013 40.799 -13.463 1.00 94.31 115 ARG A O 1
ATOM 856 N N . GLU A 1 117 ? -11.243 39.754 -11.457 1.00 94.77 116 GLU A N 1
ATOM 857 C CA . GLU A 1 117 ? -10.840 40.912 -10.647 1.00 95.72 116 GLU A CA 1
ATOM 858 C C . GLU A 1 117 ? -9.350 41.212 -10.818 1.00 94.84 116 GLU A C 1
ATOM 859 O O . GLU A 1 117 ? -8.945 41.925 -11.737 1.00 94.05 116 GLU A O 1
ATOM 865 N N . ASN A 1 130 ? 1.256 37.500 -19.659 1.00 67.00 129 ASN A N 1
ATOM 866 C CA . ASN A 1 130 ? 1.299 36.104 -19.221 1.00 66.28 129 ASN A CA 1
ATOM 867 C C . ASN A 1 130 ? -0.003 35.594 -18.591 1.00 66.60 129 ASN A C 1
ATOM 868 O O . ASN A 1 130 ? -0.266 34.389 -18.624 1.00 67.33 129 ASN A O 1
ATOM 873 N N . LYS A 1 131 ? -0.799 36.505 -18.018 1.00 66.45 130 LYS A N 1
ATOM 874 C CA . LYS A 1 131 ? -2.088 36.162 -17.388 1.00 65.16 130 LYS A CA 1
ATOM 875 C C . LYS A 1 131 ? -3.031 35.396 -18.320 1.00 65.13 130 LYS A C 1
ATOM 876 O O . LYS A 1 131 ? -3.739 34.493 -17.873 1.00 63.66 130 LYS A O 1
ATOM 882 N N . GLU A 1 132 ? -3.047 35.774 -19.598 1.00 67.23 131 GLU A N 1
ATOM 883 C CA . GLU A 1 132 ? -3.809 35.046 -20.618 1.00 69.37 131 GLU A CA 1
ATOM 884 C C . GLU A 1 132 ? -3.337 33.598 -20.724 1.00 68.18 131 GLU A C 1
ATOM 885 O O . GLU A 1 132 ? -4.156 32.683 -20.753 1.00 67.75 131 GLU A O 1
ATOM 891 N N . THR A 1 133 ? -2.017 33.405 -20.763 1.00 67.64 132 THR A N 1
ATOM 892 C CA . THR A 1 133 ? -1.407 32.070 -20.838 1.00 66.80 132 THR A CA 1
ATOM 893 C C . THR A 1 133 ? -1.748 31.209 -19.617 1.00 65.57 132 THR A C 1
ATOM 894 O O . THR A 1 133 ? -2.182 30.066 -19.762 1.00 63.04 132 THR A O 1
ATOM 898 N N . LEU A 1 134 ? -1.552 31.773 -18.425 1.00 65.31 133 LEU A N 1
ATOM 899 C CA . LEU A 1 134 ? -1.843 31.071 -17.164 1.00 65.20 133 LEU A CA 1
ATOM 900 C C . LEU A 1 134 ? -3.319 30.694 -17.010 1.00 65.46 133 LEU A C 1
ATOM 901 O O . LEU A 1 134 ? -3.633 29.617 -16.496 1.00 65.97 133 LEU A O 1
ATOM 906 N N . ASN A 1 135 ? -4.210 31.581 -17.448 1.00 65.49 134 ASN A N 1
ATOM 907 C CA . ASN A 1 135 ? -5.646 31.300 -17.469 1.00 64.76 134 ASN A CA 1
ATOM 908 C C . ASN A 1 135 ? -5.979 30.203 -18.484 1.00 64.12 134 ASN A C 1
ATOM 909 O O . ASN A 1 135 ? -6.624 29.210 -18.141 1.00 63.80 134 ASN A O 1
ATOM 914 N N . ASN A 1 136 ? -5.519 30.392 -19.722 1.00 63.88 135 ASN A N 1
ATOM 915 C CA . ASN A 1 136 ? -5.771 29.447 -20.826 1.00 64.64 135 ASN A CA 1
ATOM 916 C C . ASN A 1 136 ? -5.201 28.048 -20.597 1.00 64.02 135 ASN A C 1
ATOM 917 O O . ASN A 1 136 ? -5.796 27.055 -21.020 1.00 62.35 135 ASN A O 1
ATOM 922 N N . GLU A 1 137 ? -4.043 27.978 -19.947 1.00 65.08 136 GLU A N 1
ATOM 923 C CA . GLU A 1 137 ? -3.414 26.694 -19.635 1.00 66.49 136 GLU A CA 1
ATOM 924 C C . GLU A 1 137 ? -4.195 25.931 -18.572 1.00 65.53 136 GLU A C 1
ATOM 925 O O . GLU A 1 137 ? -4.459 24.738 -18.735 1.00 64.73 136 GLU A O 1
ATOM 931 N N . ALA A 1 138 ? -4.565 26.631 -17.499 1.00 64.14 137 ALA A N 1
ATOM 932 C CA . ALA A 1 138 ? -5.435 26.087 -16.447 1.00 62.25 137 ALA A CA 1
ATOM 933 C C . ALA A 1 138 ? -6.771 25.558 -16.980 1.00 61.29 137 ALA A C 1
ATOM 934 O O . ALA A 1 138 ? -7.252 24.525 -16.515 1.00 60.01 137 ALA A O 1
ATOM 936 N N . LEU A 1 139 ? -7.358 26.272 -17.942 1.00 61.46 138 LEU A N 1
ATOM 937 C CA . LEU A 1 139 ? -8.560 25.808 -18.658 1.00 62.00 138 LEU A CA 1
ATOM 938 C C . LEU A 1 139 ? -8.315 24.471 -19.358 1.00 63.09 138 LEU A C 1
ATOM 939 O O . LEU A 1 139 ? -8.990 23.476 -19.077 1.00 62.86 138 LEU A O 1
ATOM 944 N N . LYS A 1 140 ? -7.339 24.472 -20.265 1.00 64.62 139 LYS A N 1
ATOM 945 C CA . LYS A 1 140 ? -6.972 23.285 -21.046 1.00 65.81 139 LYS A CA 1
ATOM 946 C C . LYS A 1 140 ? -6.603 22.110 -20.142 1.00 63.96 139 LYS A C 1
ATOM 947 O O . LYS A 1 140 ? -7.094 20.994 -20.330 1.00 63.19 139 LYS A O 1
ATOM 953 N N . LEU A 1 141 ? -5.747 22.385 -19.157 1.00 61.80 140 LEU A N 1
ATOM 954 C CA . LEU A 1 141 ? -5.326 21.387 -18.169 1.00 59.97 140 LEU A CA 1
ATOM 955 C C . LEU A 1 141 ? -6.500 20.821 -17.353 1.00 59.33 140 LEU A C 1
ATOM 956 O O . LEU A 1 141 ? -6.556 19.609 -17.120 1.00 57.73 140 LEU A O 1
ATOM 961 N N . TYR A 1 142 ? -7.426 21.691 -16.934 1.00 58.86 141 TYR A N 1
ATOM 962 C CA . TYR A 1 142 ? -8.600 21.266 -16.155 1.00 58.67 141 TYR A CA 1
ATOM 963 C C . TYR A 1 142 ? -9.441 20.238 -16.912 1.00 57.68 141 TYR A C 1
ATOM 964 O O . TYR A 1 142 ? -9.712 19.151 -16.394 1.00 57.22 141 TYR A O 1
ATOM 973 N N . SER A 1 143 ? -9.851 20.599 -18.128 1.00 56.64 142 SER A N 1
ATOM 974 C CA . SER A 1 143 ? -10.660 19.720 -18.990 1.00 56.24 142 SER A CA 1
ATOM 975 C C . SER A 1 143 ? -9.965 18.391 -19.271 1.00 55.47 142 SER A C 1
ATOM 976 O O . SER A 1 143 ? -10.590 17.329 -19.237 1.00 54.15 142 SER A O 1
ATOM 979 N N . CYS A 1 144 ? -8.667 18.481 -19.556 1.00 55.70 143 CYS A N 1
ATOM 980 C CA . CYS A 1 144 ? -7.816 17.319 -19.806 1.00 55.44 143 CYS A CA 1
ATOM 981 C C . CYS A 1 144 ? -7.762 16.378 -18.603 1.00 55.35 143 CYS A C 1
ATOM 982 O O . CYS A 1 144 ? -7.930 15.163 -18.748 1.00 55.05 143 CYS A O 1
ATOM 985 N N . ALA A 1 145 ? -7.529 16.954 -17.425 1.00 55.08 144 ALA A N 1
ATOM 986 C CA . ALA A 1 145 ? -7.514 16.206 -16.166 1.00 54.02 144 ALA A CA 1
ATOM 987 C C . ALA A 1 145 ? -8.879 15.602 -15.848 1.00 53.39 144 ALA A C 1
ATOM 988 O O . ALA A 1 145 ? -8.977 14.416 -15.526 1.00 52.60 144 ALA A O 1
ATOM 990 N N . LYS A 1 146 ? -9.917 16.435 -15.936 1.00 52.87 145 LYS A N 1
ATOM 991 C CA . LYS A 1 146 ? -11.311 16.013 -15.722 1.00 53.31 145 LYS A CA 1
ATOM 992 C C . LYS A 1 146 ? -11.704 14.829 -16.608 1.00 53.36 145 LYS A C 1
ATOM 993 O O . LYS A 1 146 ? -12.295 13.858 -16.130 1.00 51.69 145 LYS A O 1
ATOM 999 N N . ALA A 1 147 ? -11.382 14.940 -17.896 1.00 53.94 146 ALA A N 1
ATOM 1000 C CA . ALA A 1 147 ? -11.618 13.876 -18.878 1.00 53.66 146 ALA A CA 1
ATOM 1001 C C . ALA A 1 147 ? -10.903 12.580 -18.496 1.00 54.09 146 ALA A C 1
ATOM 1002 O O . ALA A 1 147 ? -11.494 11.498 -18.553 1.00 54.32 146 ALA A O 1
ATOM 1004 N N . GLY A 1 148 ? -9.634 12.709 -18.105 1.00 53.60 147 GLY A N 1
ATOM 1005 C CA . GLY A 1 148 ? -8.828 11.581 -17.644 1.00 53.52 147 GLY A CA 1
ATOM 1006 C C . GLY A 1 148 ? -9.385 10.888 -16.414 1.00 54.05 147 GLY A C 1
ATOM 1007 O O . GLY A 1 148 ? -9.441 9.659 -16.365 1.00 53.12 147 GLY A O 1
ATOM 1008 N N . ILE A 1 149 ? -9.800 11.679 -15.423 1.00 55.21 148 ILE A N 1
ATOM 1009 C CA . ILE A 1 149 ? -10.429 11.143 -14.207 1.00 56.69 148 ILE A CA 1
ATOM 1010 C C . ILE A 1 149 ? -11.655 10.311 -14.591 1.00 58.90 148 ILE A C 1
ATOM 1011 O O . ILE A 1 149 ? -11.810 9.182 -14.125 1.00 60.00 148 ILE A O 1
ATOM 1016 N N . CYS A 1 150 ? -12.497 10.876 -15.456 1.00 60.58 149 CYS A N 1
ATOM 1017 C CA . CYS A 1 150 ? -13.715 10.213 -15.934 1.00 61.55 149 CYS A CA 1
ATOM 1018 C C . CYS A 1 150 ? -13.429 8.946 -16.743 1.00 62.22 149 CYS A C 1
ATOM 1019 O O . CYS A 1 150 ? -14.101 7.928 -16.559 1.00 60.74 149 CYS A O 1
ATOM 1022 N N . ARG A 1 151 ? -12.432 9.015 -17.624 1.00 64.26 150 ARG A N 1
ATOM 1023 C CA . ARG A 1 151 ? -12.045 7.863 -18.452 1.00 66.25 150 ARG A CA 1
ATOM 1024 C C . ARG A 1 151 ? -11.511 6.715 -17.599 1.00 62.81 150 ARG A C 1
ATOM 1025 O O . ARG A 1 151 ? -11.816 5.552 -17.857 1.00 61.28 150 ARG A O 1
ATOM 1033 N N . TRP A 1 152 ? -10.718 7.057 -16.587 1.00 60.41 151 TRP A N 1
ATOM 1034 C CA . TRP A 1 152 ? -10.203 6.070 -15.634 1.00 59.25 151 TRP A CA 1
ATOM 1035 C C . TRP A 1 152 ? -11.252 5.596 -14.623 1.00 60.02 151 TRP A C 1
ATOM 1036 O O . TRP A 1 152 ? -11.135 4.493 -14.080 1.00 59.85 151 TRP A O 1
ATOM 1047 N N . MET A 1 153 ? -12.272 6.418 -14.380 1.00 61.26 152 MET A N 1
ATOM 1048 C CA . MET A 1 153 ? -13.438 5.984 -13.605 1.00 62.86 152 MET A CA 1
ATOM 1049 C C . MET A 1 153 ? -14.239 4.956 -14.413 1.00 64.45 152 MET A C 1
ATOM 1050 O O . MET A 1 153 ? -14.632 3.909 -13.891 1.00 63.89 152 MET A O 1
ATOM 1055 N N . ALA A 1 154 ? -14.479 5.279 -15.685 1.00 65.69 153 ALA A N 1
ATOM 1056 C CA . ALA A 1 154 ? -15.094 4.350 -16.634 1.00 65.88 153 ALA A CA 1
ATOM 1057 C C . ALA A 1 154 ? -14.338 3.021 -16.697 1.00 67.10 153 ALA A C 1
ATOM 1058 O O . ALA A 1 154 ? -14.961 1.959 -16.633 1.00 67.63 153 ALA A O 1
ATOM 1060 N N . PHE A 1 155 ? -13.005 3.090 -16.799 1.00 67.32 154 PHE A N 1
ATOM 1061 C CA . PHE A 1 155 ? -12.152 1.886 -16.819 1.00 68.09 154 PHE A CA 1
ATOM 1062 C C . PHE A 1 155 ? -12.387 0.977 -15.610 1.00 68.93 154 PHE A C 1
ATOM 1063 O O . PHE A 1 155 ? -12.447 -0.247 -15.759 1.00 68.26 154 PHE A O 1
ATOM 1071 N N . HIS A 1 156 ? -12.508 1.572 -14.424 1.00 70.64 155 HIS A N 1
ATOM 1072 C CA . HIS A 1 156 ? -12.743 0.801 -13.198 1.00 72.86 155 HIS A CA 1
ATOM 1073 C C . HIS A 1 156 ? -14.139 0.172 -13.178 1.00 74.62 155 HIS A C 1
ATOM 1074 O O . HIS A 1 156 ? -14.296 -0.971 -12.741 1.00 75.03 155 HIS A O 1
ATOM 1081 N N . PHE A 1 157 ? -15.139 0.929 -13.631 1.00 76.57 156 PHE A N 1
ATOM 1082 C CA . PHE A 1 157 ? -16.526 0.443 -13.700 1.00 78.09 156 PHE A CA 1
ATOM 1083 C C . PHE A 1 157 ? -16.685 -0.811 -14.564 1.00 79.99 156 PHE A C 1
ATOM 1084 O O . PHE A 1 157 ? -17.484 -1.694 -14.244 1.00 80.97 156 PHE A O 1
ATOM 1092 N N . LEU A 1 158 ? -15.927 -0.872 -15.656 1.00 81.38 157 LEU A N 1
ATOM 1093 C CA . LEU A 1 158 ? -15.981 -1.995 -16.595 1.00 82.62 157 LEU A CA 1
ATOM 1094 C C . LEU A 1 158 ? -15.309 -3.272 -16.070 1.00 85.60 157 LEU A C 1
ATOM 1095 O O . LEU A 1 158 ? -15.631 -4.366 -16.533 1.00 88.42 157 LEU A O 1
ATOM 1100 N N . GLU A 1 159 ? -14.389 -3.132 -15.113 1.00 88.35 158 GLU A N 1
ATOM 1101 C CA . GLU A 1 159 ? -13.703 -4.282 -14.494 1.00 91.41 158 GLU A CA 1
ATOM 1102 C C . GLU A 1 159 ? -14.517 -4.994 -13.391 1.00 94.45 158 GLU A C 1
ATOM 1103 O O . GLU A 1 159 ? -14.062 -6.007 -12.850 1.00 92.88 158 GLU A O 1
ATOM 1109 N N . GLN A 1 160 ? -15.705 -4.477 -13.066 1.00 98.18 159 GLN A N 1
ATOM 1110 C CA . GLN A 1 160 ? -16.594 -5.105 -12.076 1.00 102.15 159 GLN A CA 1
ATOM 1111 C C . GLN A 1 160 ? -17.261 -6.374 -12.612 1.00 103.42 159 GLN A C 1
ATOM 1112 O O . GLN A 1 160 ? -17.657 -6.428 -13.779 1.00 103.53 159 GLN A O 1
ATOM 1118 N N . GLU A 1 161 ? -17.379 -7.384 -11.746 1.00 103.88 160 GLU A N 1
ATOM 1119 C CA . GLU A 1 161 ? -18.212 -8.558 -12.013 1.00 104.58 160 GLU A CA 1
ATOM 1120 C C . GLU A 1 161 ? -19.010 -8.931 -10.750 1.00 104.09 160 GLU A C 1
ATOM 1121 O O . GLU A 1 161 ? -18.437 -9.460 -9.793 1.00 102.88 160 GLU A O 1
ATOM 1127 N N . PRO A 1 162 ? -20.331 -8.651 -10.736 1.00 104.48 161 PRO A N 1
ATOM 1128 C CA . PRO A 1 162 ? -21.111 -8.027 -11.812 1.00 105.41 161 PRO A CA 1
ATOM 1129 C C . PRO A 1 162 ? -20.964 -6.507 -11.861 1.00 107.40 161 PRO A C 1
ATOM 1130 O O . PRO A 1 162 ? -20.591 -5.886 -10.862 1.00 107.63 161 PRO A O 1
ATOM 1134 N N . ILE A 1 163 ? -21.278 -5.930 -13.020 1.00 109.85 162 ILE A N 1
ATOM 1135 C CA . ILE A 1 163 ? -21.143 -4.488 -13.256 1.00 113.51 162 ILE A CA 1
ATOM 1136 C C . ILE A 1 163 ? -22.240 -3.736 -12.504 1.00 114.85 162 ILE A C 1
ATOM 1137 O O . ILE A 1 163 ? -23.407 -4.134 -12.537 1.00 114.80 162 ILE A O 1
ATOM 1142 N N . ASP A 1 164 ? -21.850 -2.648 -11.839 1.00 116.21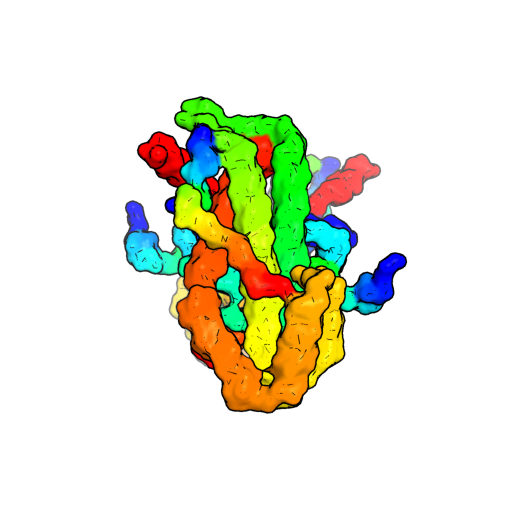 163 ASP A N 1
ATOM 1143 C CA . ASP A 1 164 ? -22.778 -1.785 -11.112 1.00 116.49 163 ASP A CA 1
ATOM 1144 C C . ASP A 1 164 ? -23.359 -0.740 -12.075 1.00 117.19 163 ASP A C 1
ATOM 1145 O O . ASP A 1 164 ? -23.023 0.445 -12.006 1.00 119.52 163 ASP A O 1
ATOM 1150 N N . HIS A 1 165 ? -24.250 -1.201 -12.957 1.00 116.21 164 HIS A N 1
ATOM 1151 C CA . HIS A 1 165 ? -24.964 -0.344 -13.932 1.00 114.81 164 HIS A CA 1
ATOM 1152 C C . HIS A 1 165 ? -25.736 0.812 -13.293 1.00 111.99 164 HIS A C 1
ATOM 1153 O O . HIS A 1 165 ? -25.924 1.864 -13.908 1.00 108.53 164 HIS A O 1
ATOM 1160 N N . ILE A 1 166 ? -26.182 0.581 -12.060 1.00 111.01 165 ILE A N 1
ATOM 1161 C CA . ILE A 1 166 ? -27.004 1.523 -11.295 1.00 110.97 165 ILE A CA 1
ATOM 1162 C C . ILE A 1 166 ? -26.211 2.814 -11.063 1.00 108.26 165 ILE A C 1
ATOM 1163 O O . ILE A 1 166 ? -26.684 3.906 -11.383 1.00 105.24 165 ILE A O 1
ATOM 1168 N N . ASN A 1 167 ? -25.001 2.663 -10.522 1.00 105.38 166 ASN A N 1
ATOM 1169 C CA . ASN A 1 167 ? -24.075 3.781 -10.300 1.00 103.23 166 ASN A CA 1
ATOM 1170 C C . ASN A 1 167 ? -23.310 4.208 -11.559 1.00 102.26 166 ASN A C 1
ATOM 1171 O O . ASN A 1 167 ? -22.951 5.379 -11.699 1.00 101.48 166 ASN A O 1
ATOM 1176 N N . PHE A 1 168 ? -23.061 3.258 -12.462 1.00 101.73 167 PHE A N 1
ATOM 1177 C CA . PHE A 1 168 ? -22.319 3.511 -13.704 1.00 102.81 167 PHE A CA 1
ATOM 1178 C C . PHE A 1 168 ? -23.054 4.479 -14.636 1.00 103.50 167 PHE A C 1
ATOM 1179 O O . PHE A 1 168 ? -22.460 5.438 -15.132 1.00 100.75 167 PHE A O 1
ATOM 1187 N N . THR A 1 169 ? -24.340 4.223 -14.867 1.00 106.49 168 THR A N 1
ATOM 1188 C CA . THR A 1 169 ? -25.173 5.094 -15.708 1.00 108.58 168 THR A CA 1
ATOM 1189 C C . THR A 1 169 ? -25.499 6.415 -14.989 1.00 109.37 168 THR A C 1
ATOM 1190 O O . THR A 1 169 ? -25.559 7.472 -15.622 1.00 109.47 168 THR A O 1
ATOM 1194 N N . LYS A 1 170 ? -25.715 6.332 -13.673 1.00 110.16 169 LYS A N 1
ATOM 1195 C CA . LYS A 1 170 ? -25.880 7.511 -12.793 1.00 110.11 169 LYS A CA 1
ATOM 1196 C C . LYS A 1 170 ? -24.660 8.443 -12.839 1.00 107.37 169 LYS A C 1
ATOM 1197 O O . LYS A 1 170 ? -24.814 9.668 -12.844 1.00 103.76 169 LYS A O 1
ATOM 1203 N N . PHE A 1 171 ? -23.463 7.852 -12.853 1.00 106.00 170 PHE A N 1
ATOM 1204 C CA . PHE A 1 171 ? -22.208 8.600 -13.007 1.00 104.34 170 PHE A CA 1
ATOM 1205 C C . PHE A 1 171 ? -22.160 9.330 -14.347 1.00 102.87 170 PHE A C 1
ATOM 1206 O O . PHE A 1 171 ? -21.829 10.514 -14.398 1.00 101.55 170 PHE A O 1
ATOM 1214 N N . LEU A 1 172 ? -22.505 8.614 -15.418 1.00 102.21 171 LEU A N 1
ATOM 1215 C CA . LEU A 1 172 ? -22.432 9.147 -16.787 1.00 101.01 171 LEU A CA 1
ATOM 1216 C C . LEU A 1 172 ? -23.399 10.310 -17.074 1.00 99.64 171 LEU A C 1
ATOM 1217 O O . LEU A 1 172 ? -23.175 11.078 -18.013 1.00 100.25 171 LEU A O 1
ATOM 1222 N N . GLN A 1 173 ? -24.461 10.430 -16.277 1.00 97.19 172 GLN A N 1
ATOM 1223 C CA . GLN A 1 173 ? -25.322 11.618 -16.299 1.00 96.45 172 GLN A CA 1
ATOM 1224 C C . GLN A 1 173 ? -24.614 12.815 -15.663 1.00 94.12 172 GLN A C 1
ATOM 1225 O O . GLN A 1 173 ? -24.568 13.900 -16.250 1.00 94.69 172 GLN A O 1
ATOM 1231 N N . ASP A 1 174 ? -24.067 12.605 -14.466 1.00 89.95 173 ASP A N 1
ATOM 1232 C CA . ASP A 1 174 ? -23.395 13.666 -13.704 1.00 87.34 173 ASP A CA 1
ATOM 1233 C C . ASP A 1 174 ? -22.078 14.104 -14.346 1.00 83.12 173 ASP A C 1
ATOM 1234 O O . ASP A 1 174 ? -21.877 15.292 -14.612 1.00 81.67 173 ASP A O 1
ATOM 1239 N N . TRP A 1 175 ? -21.196 13.136 -14.585 1.00 79.44 174 TRP A N 1
ATOM 1240 C CA . TRP A 1 175 ? -19.863 13.385 -15.141 1.00 77.02 174 TRP A CA 1
ATOM 1241 C C . TRP A 1 175 ? -19.672 12.570 -16.418 1.00 79.95 174 TRP A C 1
ATOM 1242 O O . TRP A 1 175 ? -20.009 11.389 -16.456 1.00 81.33 174 TRP A O 1
ATOM 1253 N N . GLY A 1 176 ? -19.128 13.204 -17.456 1.00 83.00 175 GLY A N 1
ATOM 1254 C CA . GLY A 1 176 ? -18.958 12.573 -18.768 1.00 85.99 175 GLY A CA 1
ATOM 1255 C C . GLY A 1 176 ? -20.038 13.027 -19.734 1.00 88.08 175 GLY A C 1
ATOM 1256 O O . GLY A 1 176 ? -21.229 12.898 -19.447 1.00 85.70 175 GLY A O 1
ATOM 1257 N N . SER A 1 177 ? -19.613 13.544 -20.887 1.00 93.76 176 SER A N 1
ATOM 1258 C CA . SER A 1 177 ? -20.516 14.164 -21.865 1.00 98.14 176 SER A CA 1
ATOM 1259 C C . SER A 1 177 ? -21.420 13.148 -22.570 1.00 99.48 176 SER A C 1
ATOM 1260 O O . SER A 1 177 ? -21.283 11.938 -22.369 1.00 100.43 176 SER A O 1
ATOM 1263 N N . HIS A 1 178 ? -22.335 13.658 -23.396 1.00 100.94 177 HIS A N 1
ATOM 1264 C CA . HIS A 1 178 ? -23.358 12.842 -24.048 1.00 102.35 177 HIS A CA 1
ATOM 1265 C C . HIS A 1 178 ? -23.160 12.800 -25.564 1.00 101.48 177 HIS A C 1
ATOM 1266 O O . HIS A 1 178 ? -23.677 13.646 -26.300 1.00 101.77 177 HIS A O 1
ATOM 1273 N N . ASN A 1 179 ? -22.384 11.815 -26.010 1.00 101.31 178 ASN A N 1
ATOM 1274 C CA . ASN A 1 179 ? -22.236 11.489 -27.427 1.00 101.93 178 ASN A CA 1
ATOM 1275 C C . ASN A 1 179 ? -22.766 10.082 -27.663 1.00 105.60 178 ASN A C 1
ATOM 1276 O O . ASN A 1 179 ? -22.255 9.129 -27.071 1.00 106.73 178 ASN A O 1
ATOM 1281 N N . GLU A 1 180 ? -23.787 9.962 -28.519 1.00 108.26 179 GLU A N 1
ATOM 1282 C CA . GLU A 1 180 ? -24.322 8.661 -28.964 1.00 109.88 179 GLU A CA 1
ATOM 1283 C C . GLU A 1 180 ? -23.224 7.617 -29.150 1.00 110.48 179 GLU A C 1
ATOM 1284 O O . GLU A 1 180 ? -23.371 6.472 -28.728 1.00 109.68 179 GLU A O 1
ATOM 1290 N N . LYS A 1 181 ? -22.132 8.045 -29.786 1.00 112.31 180 LYS A N 1
ATOM 1291 C CA . LYS A 1 181 ? -20.935 7.221 -29.994 1.00 114.10 180 LYS A CA 1
ATOM 1292 C C . LYS A 1 181 ? -20.450 6.554 -28.700 1.00 115.01 180 LYS A C 1
ATOM 1293 O O . LYS A 1 181 ? -20.523 5.331 -28.579 1.00 116.50 180 LYS A O 1
ATOM 1299 N N . GLU A 1 182 ? -19.987 7.354 -27.738 1.00 114.25 181 GLU A N 1
ATOM 1300 C CA . GLU A 1 182 ? -19.499 6.822 -26.452 1.00 113.05 181 GLU A CA 1
ATOM 1301 C C . GLU A 1 182 ? -20.621 6.223 -25.591 1.00 110.46 181 GLU A C 1
ATOM 1302 O O . GLU A 1 182 ? -20.409 5.203 -24.931 1.00 108.15 181 GLU A O 1
ATOM 1308 N N . MET A 1 183 ? -21.800 6.851 -25.616 1.00 108.13 182 MET A N 1
ATOM 1309 C CA . MET A 1 183 ? -22.973 6.374 -24.865 1.00 106.23 182 MET A CA 1
ATOM 1310 C C . MET A 1 183 ? -23.321 4.934 -25.251 1.00 103.91 182 MET A C 1
ATOM 1311 O O . MET A 1 183 ? -23.419 4.063 -24.385 1.00 102.47 182 MET A O 1
ATOM 1316 N N . GLU A 1 184 ? -23.481 4.695 -26.553 1.00 101.70 183 GLU A N 1
ATOM 1317 C CA . GLU A 1 184 ? -23.770 3.352 -27.081 1.00 101.12 183 GLU A CA 1
ATOM 1318 C C . GLU A 1 184 ? -22.574 2.399 -27.017 1.00 98.93 183 GLU A C 1
ATOM 1319 O O . GLU A 1 184 ? -22.760 1.207 -26.779 1.00 98.04 183 GLU A O 1
ATOM 1325 N N . ALA A 1 185 ? -21.364 2.911 -27.249 1.00 97.49 184 ALA A N 1
ATOM 1326 C CA . ALA A 1 185 ? -20.144 2.086 -27.183 1.00 97.03 184 ALA A CA 1
ATOM 1327 C C . ALA A 1 185 ? -19.879 1.560 -25.772 1.00 98.09 184 ALA A C 1
ATOM 1328 O O . ALA A 1 185 ? -19.430 0.424 -25.604 1.00 96.39 184 ALA A O 1
ATOM 1330 N N . LEU A 1 186 ? -20.148 2.397 -24.770 1.00 101.30 185 LEU A N 1
ATOM 1331 C CA . LEU A 1 186 ? -20.103 1.972 -23.369 1.00 103.57 185 LEU A CA 1
ATOM 1332 C C . LEU A 1 186 ? -21.188 0.928 -23.085 1.00 104.59 185 LEU A C 1
ATOM 1333 O O . LEU A 1 186 ? -20.919 -0.062 -22.414 1.00 100.77 185 LEU A O 1
ATOM 1338 N N . GLN A 1 187 ? -22.392 1.153 -23.618 1.00 108.79 186 GLN A N 1
ATOM 1339 C CA . GLN A 1 187 ? -23.513 0.202 -23.504 1.00 112.06 186 GLN A CA 1
ATOM 1340 C C . GLN A 1 187 ? -23.231 -1.143 -24.187 1.00 111.87 186 GLN A C 1
ATOM 1341 O O . GLN A 1 187 ? -23.486 -2.200 -23.604 1.00 110.09 186 GLN A O 1
ATOM 1347 N N . ARG A 1 188 ? -22.717 -1.085 -25.418 1.00 112.52 187 ARG A N 1
ATOM 1348 C CA . ARG A 1 188 ? -22.286 -2.277 -26.172 1.00 113.62 187 ARG A CA 1
ATOM 1349 C C . ARG A 1 188 ? -21.271 -3.100 -25.380 1.00 114.75 187 ARG A C 1
ATOM 1350 O O . ARG A 1 188 ? -21.428 -4.313 -25.223 1.00 115.46 187 ARG A O 1
ATOM 1358 N N . LEU A 1 189 ? -20.234 -2.419 -24.892 1.00 115.89 188 LEU A N 1
ATOM 1359 C CA . LEU A 1 189 ? -19.181 -3.048 -24.088 1.00 115.90 188 LEU A CA 1
ATOM 1360 C C . LEU A 1 189 ? -19.662 -3.479 -22.703 1.00 114.55 188 LEU A C 1
ATOM 1361 O O . LEU A 1 189 ? -19.129 -4.432 -22.131 1.00 113.83 188 LEU A O 1
ATOM 1366 N N . SER A 1 190 ? -20.666 -2.782 -22.175 1.00 114.39 189 SER A N 1
ATOM 1367 C CA . SER A 1 190 ? -21.280 -3.146 -20.894 1.00 114.29 189 SER A CA 1
ATOM 1368 C C . SER A 1 190 ? -21.934 -4.534 -20.924 1.00 112.78 189 SER A C 1
ATOM 1369 O O . SER A 1 190 ? -21.956 -5.229 -19.905 1.00 110.18 189 SER A O 1
ATOM 1372 N N . LYS A 1 191 ? -22.454 -4.922 -22.091 1.00 112.56 190 LYS A N 1
ATOM 1373 C CA . LYS A 1 191 ? -23.115 -6.221 -22.279 1.00 111.92 190 LYS A CA 1
ATOM 1374 C C . LYS A 1 191 ? -22.195 -7.340 -22.810 1.00 109.98 190 LYS A C 1
ATOM 1375 O O . LYS A 1 191 ? -22.636 -8.484 -22.930 1.00 108.91 190 LYS A O 1
ATOM 1381 N N . HIS A 1 192 ? -20.931 -7.022 -23.111 1.00 109.10 191 HIS A N 1
ATOM 1382 C CA . HIS A 1 192 ? -19.894 -8.051 -23.343 1.00 108.36 191 HIS A CA 1
ATOM 1383 C C . HIS A 1 192 ? -19.526 -8.719 -22.001 1.00 105.67 191 HIS A C 1
ATOM 1384 O O . HIS A 1 192 ? -20.220 -8.498 -21.003 1.00 105.41 191 HIS A O 1
ATOM 1391 N N . LYS A 1 193 ? -18.464 -9.535 -21.959 1.00 103.45 192 LYS A N 1
ATOM 1392 C CA . LYS A 1 193 ? -18.122 -10.255 -20.724 1.00 102.24 192 LYS A CA 1
ATOM 1393 C C . LYS A 1 193 ? -16.791 -9.762 -20.112 1.00 104.27 192 LYS A C 1
ATOM 1394 O O . LYS A 1 193 ? -16.231 -8.738 -20.509 1.00 100.99 192 LYS A O 1
ATOM 1400 N N . ILE A 1 194 ? -16.350 -10.547 -19.124 1.00 108.77 193 ILE A N 1
ATOM 1401 C CA . ILE A 1 194 ? -15.117 -10.411 -18.308 1.00 112.37 193 ILE A CA 1
ATOM 1402 C C . ILE A 1 194 ? -13.758 -10.251 -19.010 1.00 114.54 193 ILE A C 1
ATOM 1403 O O . ILE A 1 194 ? -13.075 -9.256 -18.784 1.00 115.53 193 ILE A O 1
ATOM 1408 N N . ARG A 1 195 ? -13.382 -11.207 -19.862 1.00 117.15 194 ARG A N 1
ATOM 1409 C CA . ARG A 1 195 ? -12.026 -11.257 -20.431 1.00 119.96 194 ARG A CA 1
ATOM 1410 C C . ARG A 1 195 ? -11.947 -10.224 -21.556 1.00 120.60 194 ARG A C 1
ATOM 1411 O O . ARG A 1 195 ? -10.923 -9.556 -21.714 1.00 122.41 194 ARG A O 1
ATOM 1419 N N . LYS A 1 196 ? -13.031 -10.096 -22.319 1.00 119.65 195 LYS A N 1
ATOM 1420 C CA . LYS A 1 196 ? -13.138 -9.078 -23.371 1.00 119.18 195 LYS A CA 1
ATOM 1421 C C . LYS A 1 196 ? -13.265 -7.664 -22.797 1.00 117.45 195 LYS A C 1
ATOM 1422 O O . LYS A 1 196 ? -12.672 -6.722 -23.330 1.00 116.07 195 LYS A O 1
ATOM 1428 N N . ARG A 1 197 ? -14.039 -7.525 -21.720 1.00 115.45 196 ARG A N 1
ATOM 1429 C CA . ARG A 1 197 ? -14.140 -6.259 -20.983 1.00 113.15 196 ARG A CA 1
ATOM 1430 C C . ARG A 1 197 ? -12.791 -5.840 -20.391 1.00 109.99 196 ARG A C 1
ATOM 1431 O O . ARG A 1 197 ? -12.415 -4.670 -20.468 1.00 110.32 196 ARG A O 1
ATOM 1439 N N . LEU A 1 198 ? -12.077 -6.803 -19.808 1.00 106.67 197 LEU A N 1
ATOM 1440 C CA . LEU A 1 198 ? -10.716 -6.588 -19.305 1.00 105.09 197 LEU A CA 1
ATOM 1441 C C . LEU A 1 198 ? -9.738 -6.213 -20.431 1.00 105.03 197 LEU A C 1
ATOM 1442 O O . LEU A 1 198 ? -8.858 -5.378 -20.226 1.00 104.64 197 LEU A O 1
ATOM 1447 N N . ILE A 1 199 ? -9.903 -6.824 -21.606 1.00 104.83 198 ILE A N 1
ATOM 1448 C CA . ILE A 1 199 ? -9.025 -6.578 -22.768 1.00 103.91 198 ILE A CA 1
ATOM 1449 C C . ILE A 1 199 ? -9.171 -5.155 -23.336 1.00 101.55 198 ILE A C 1
ATOM 1450 O O . ILE A 1 199 ? -8.160 -4.496 -23.603 1.00 100.56 198 ILE A O 1
ATOM 1455 N N . TYR A 1 200 ? -10.411 -4.699 -23.532 1.00 98.06 199 TYR A N 1
ATOM 1456 C CA . TYR A 1 200 ? -10.675 -3.325 -23.999 1.00 95.81 199 TYR A CA 1
ATOM 1457 C C . TYR A 1 200 ? -10.056 -2.301 -23.050 1.00 95.63 199 TYR A C 1
ATOM 1458 O O . TYR A 1 200 ? -9.420 -1.346 -23.491 1.00 95.95 199 TYR A O 1
ATOM 1467 N N . VAL A 1 201 ? -10.252 -2.521 -21.751 1.00 94.63 200 VAL A N 1
ATOM 1468 C CA . VAL A 1 201 ? -9.662 -1.688 -20.699 1.00 93.47 200 VAL A CA 1
ATOM 1469 C C . VAL A 1 201 ? -8.127 -1.758 -20.721 1.00 93.36 200 VAL A C 1
ATOM 1470 O O . VAL A 1 201 ? -7.463 -0.722 -20.729 1.00 93.71 200 VAL A O 1
ATOM 1474 N N . SER A 1 202 ? -7.580 -2.974 -20.746 1.00 92.50 201 SER A N 1
ATOM 1475 C CA . SER A 1 202 ? -6.122 -3.186 -20.696 1.00 92.26 201 SER A CA 1
ATOM 1476 C C . SER A 1 202 ? -5.382 -2.609 -21.908 1.00 91.95 201 SER A C 1
ATOM 1477 O O . SER A 1 202 ? -4.232 -2.185 -21.787 1.00 90.76 201 SER A O 1
ATOM 1480 N N . GLN A 1 203 ? -6.040 -2.608 -23.067 1.00 92.45 202 GLN A N 1
ATOM 1481 C CA . GLN A 1 203 ? -5.516 -1.937 -24.262 1.00 94.48 202 GLN A CA 1
ATOM 1482 C C . GLN A 1 203 ? -5.605 -0.417 -24.125 1.00 93.89 202 GLN A C 1
ATOM 1483 O O . GLN A 1 203 ? -4.645 0.294 -24.427 1.00 94.04 202 GLN A O 1
ATOM 1489 N N . HIS A 1 204 ? -6.764 0.066 -23.675 1.00 93.77 203 HIS A N 1
ATOM 1490 C CA . HIS A 1 204 ? -7.026 1.509 -23.549 1.00 93.85 203 HIS A CA 1
ATOM 1491 C C . HIS A 1 204 ? -6.292 2.188 -22.383 1.00 92.26 203 HIS A C 1
ATOM 1492 O O . HIS A 1 204 ? -6.033 3.392 -22.438 1.00 92.23 203 HIS A O 1
ATOM 1499 N N . LYS A 1 205 ? -5.976 1.426 -21.335 1.00 90.45 204 LYS A N 1
ATOM 1500 C CA . LYS A 1 205 ? -5.111 1.915 -20.250 1.00 89.30 204 LYS A CA 1
ATOM 1501 C C . LYS A 1 205 ? -3.678 2.161 -20.729 1.00 89.54 204 LYS A C 1
ATOM 1502 O O . LYS A 1 205 ? -3.000 3.051 -20.220 1.00 90.44 204 LYS A O 1
ATOM 1508 N N . LYS A 1 206 ? -3.224 1.367 -21.698 1.00 89.90 205 LYS A N 1
ATOM 1509 C CA . LYS A 1 206 ? -1.923 1.582 -22.339 1.00 90.27 205 LYS A CA 1
ATOM 1510 C C . LYS A 1 206 ? -1.988 2.720 -23.359 1.00 88.89 205 LYS A C 1
ATOM 1511 O O . LYS A 1 206 ? -1.047 3.508 -23.476 1.00 88.06 205 LYS A O 1
ATOM 1517 N N . LYS A 1 207 ? -3.101 2.800 -24.086 1.00 87.90 206 LYS A N 1
ATOM 1518 C CA . LYS A 1 207 ? -3.353 3.904 -25.018 1.00 87.84 206 LYS A CA 1
ATOM 1519 C C . LYS A 1 207 ? -3.592 5.240 -24.304 1.00 85.82 206 LYS A C 1
ATOM 1520 O O . LYS A 1 207 ? -3.370 6.299 -24.893 1.00 84.38 206 LYS A O 1
ATOM 1526 N N . MET A 1 208 ? -4.052 5.185 -23.051 1.00 85.13 207 MET A N 1
ATOM 1527 C CA . MET A 1 208 ? -4.265 6.381 -22.227 1.00 83.98 207 MET A CA 1
ATOM 1528 C C . MET A 1 208 ? -3.732 6.120 -20.804 1.00 81.17 207 MET A C 1
ATOM 1529 O O . MET A 1 208 ? -4.493 5.735 -19.909 1.00 80.01 207 MET A O 1
ATOM 1534 N N . PRO A 1 209 ? -2.411 6.321 -20.594 1.00 77.16 208 PRO A N 1
ATOM 1535 C CA . PRO A 1 209 ? -1.775 5.986 -19.315 1.00 74.30 208 PRO A CA 1
ATOM 1536 C C . PRO A 1 209 ? -2.096 6.990 -18.212 1.00 71.65 208 PRO A C 1
ATOM 1537 O O . PRO A 1 209 ? -2.362 8.160 -18.503 1.00 69.29 208 PRO A O 1
ATOM 1541 N N . TRP A 1 210 ? -2.064 6.532 -16.961 1.00 69.42 209 TRP A N 1
ATOM 1542 C CA . TRP A 1 210 ? -2.328 7.412 -15.822 1.00 68.54 209 TRP A CA 1
ATOM 1543 C C . TRP A 1 210 ? -1.224 8.458 -15.615 1.00 68.34 209 TRP A C 1
ATOM 1544 O O . TRP A 1 210 ? -1.503 9.564 -15.144 1.00 69.74 209 TRP A O 1
ATOM 1555 N N . SER A 1 211 ? 0.014 8.112 -15.973 1.00 67.34 210 SER A N 1
ATOM 1556 C CA . SER A 1 211 ? 1.147 9.053 -15.933 1.00 65.95 210 SER A CA 1
ATOM 1557 C C . SER A 1 211 ? 0.886 10.359 -16.694 1.00 64.45 210 SER A C 1
ATOM 1558 O O . SER A 1 211 ? 1.375 11.416 -16.296 1.00 64.51 210 SER A O 1
ATOM 1561 N N . LYS A 1 212 ? 0.130 10.266 -17.788 1.00 63.67 211 LYS A N 1
ATOM 1562 C CA . LYS A 1 212 ? -0.285 11.432 -18.581 1.00 63.75 211 LYS A CA 1
ATOM 1563 C C . LYS A 1 212 ? -1.126 12.414 -17.765 1.00 62.09 211 LYS A C 1
ATOM 1564 O O . LYS A 1 212 ? -0.915 13.621 -17.837 1.00 61.10 211 LYS A O 1
ATOM 1570 N N . PHE A 1 213 ? -2.067 11.880 -16.988 1.00 60.32 212 PHE A N 1
ATOM 1571 C CA . PHE A 1 213 ? -3.053 12.683 -16.259 1.00 58.82 212 PHE A CA 1
ATOM 1572 C C . PHE A 1 213 ? -2.528 13.191 -14.926 1.00 57.51 212 PHE A C 1
ATOM 1573 O O . PHE A 1 213 ? -2.840 14.315 -14.524 1.00 57.15 212 PHE A O 1
ATOM 1581 N N . ASN A 1 214 ? -1.753 12.351 -14.241 1.00 56.09 213 ASN A N 1
ATOM 1582 C CA . ASN A 1 214 ? -0.995 12.760 -13.057 1.00 54.48 213 ASN A CA 1
ATOM 1583 C C . ASN A 1 214 ? -0.181 14.025 -13.341 1.00 52.55 213 ASN A C 1
ATOM 1584 O O . ASN A 1 214 ? -0.262 14.995 -12.597 1.00 51.20 213 ASN A O 1
ATOM 1589 N N . SER A 1 215 ? 0.581 13.994 -14.432 1.00 51.53 214 SER A N 1
ATOM 1590 C CA . SER A 1 215 ? 1.272 15.177 -14.955 1.00 51.70 214 SER A CA 1
ATOM 1591 C C . SER A 1 215 ? 0.322 16.366 -15.133 1.00 51.54 214 SER A C 1
ATOM 1592 O O . SER A 1 215 ? 0.579 17.452 -14.613 1.00 51.66 214 SER A O 1
ATOM 1595 N N . VAL A 1 216 ? -0.779 16.140 -15.847 1.00 51.37 215 VAL A N 1
ATOM 1596 C CA . VAL A 1 216 ? -1.745 17.199 -16.172 1.00 51.26 215 VAL A CA 1
ATOM 1597 C C . VAL A 1 216 ? -2.352 17.811 -14.908 1.00 50.29 215 VAL A C 1
ATOM 1598 O O . VAL A 1 216 ? -2.300 19.026 -14.710 1.00 49.82 215 VAL A O 1
ATOM 1602 N N . LEU A 1 217 ? -2.917 16.950 -14.069 1.00 49.50 216 LEU A N 1
ATOM 1603 C CA . LEU A 1 217 ? -3.589 17.356 -12.828 1.00 48.43 216 LEU A CA 1
ATOM 1604 C C . LEU A 1 217 ? -2.632 18.091 -11.892 1.00 46.99 216 LEU A C 1
ATOM 1605 O O . LEU A 1 217 ? -2.978 19.125 -11.323 1.00 46.05 216 LEU A O 1
ATOM 1610 N N . SER A 1 218 ? -1.426 17.546 -11.758 1.00 46.27 217 SER A N 1
ATOM 1611 C CA . SER A 1 218 ? -0.348 18.176 -10.995 1.00 45.85 217 SER A CA 1
ATOM 1612 C C . SER A 1 218 ? 0.019 19.559 -11.537 1.00 44.87 217 SER A C 1
ATOM 1613 O O . SER A 1 218 ? 0.153 20.513 -10.770 1.00 44.43 217 SER A O 1
ATOM 1616 N N . ARG A 1 219 ? 0.174 19.660 -12.855 1.00 44.14 218 ARG A N 1
ATOM 1617 C CA . ARG A 1 219 ? 0.475 20.946 -13.500 1.00 43.95 218 ARG A CA 1
ATOM 1618 C C . ARG A 1 219 ? -0.674 21.939 -13.384 1.00 43.54 218 ARG A C 1
ATOM 1619 O O . ARG A 1 219 ? -0.433 23.131 -13.203 1.00 43.16 218 ARG A O 1
ATOM 1627 N N . TYR A 1 220 ? -1.911 21.449 -13.483 1.00 43.66 219 TYR A N 1
ATOM 1628 C CA . TYR A 1 220 ? -3.097 22.285 -13.274 1.00 43.17 219 TYR A CA 1
ATOM 1629 C C . TYR A 1 220 ? -3.076 22.918 -11.892 1.00 42.18 219 TYR A C 1
ATOM 1630 O O . TYR A 1 220 ? -3.161 24.136 -11.759 1.00 42.01 219 TYR A O 1
ATOM 1639 N N . ILE A 1 221 ? -2.971 22.063 -10.876 1.00 41.43 220 ILE A N 1
ATOM 1640 C CA . ILE A 1 221 ? -2.945 22.477 -9.467 1.00 40.78 220 ILE A CA 1
ATOM 1641 C C . ILE A 1 221 ? -1.865 23.529 -9.202 1.00 41.82 220 ILE A C 1
ATOM 1642 O O . ILE A 1 221 ? -2.118 24.515 -8.511 1.00 41.56 220 ILE A O 1
ATOM 1647 N N . GLN A 1 222 ? -0.678 23.324 -9.766 1.00 43.51 221 GLN A N 1
ATOM 1648 C CA . GLN A 1 222 ? 0.432 24.264 -9.585 1.00 44.57 221 GLN A CA 1
ATOM 1649 C C . GLN A 1 222 ? 0.285 25.516 -10.447 1.00 43.95 221 GLN A C 1
ATOM 1650 O O . GLN A 1 222 ? 0.712 26.600 -10.039 1.00 43.43 221 GLN A O 1
ATOM 1656 N N . CYS A 1 223 ? -0.324 25.368 -11.624 1.00 43.55 222 CYS A N 1
ATOM 1657 C CA . CYS A 1 223 ? -0.678 26.510 -12.473 1.00 43.72 222 CYS A CA 1
ATOM 1658 C C . CYS A 1 223 ? -1.711 27.392 -11.786 1.00 43.76 222 CYS A C 1
ATOM 1659 O O . CYS A 1 223 ? -1.589 28.622 -11.783 1.00 43.50 222 CYS A O 1
ATOM 1662 N N . THR A 1 224 ? -2.732 26.738 -11.233 1.00 43.46 223 THR A N 1
ATOM 1663 C CA . THR A 1 224 ? -3.783 27.373 -10.441 1.00 42.79 223 THR A CA 1
ATOM 1664 C C . THR A 1 224 ? -3.188 28.110 -9.243 1.00 43.25 223 THR A C 1
ATOM 1665 O O . THR A 1 224 ? -3.456 29.296 -9.045 1.00 42.77 223 THR A O 1
ATOM 1669 N N . LYS A 1 225 ? -2.378 27.393 -8.462 1.00 43.70 224 LYS A N 1
ATOM 1670 C CA . LYS A 1 225 ? -1.675 27.964 -7.303 1.00 44.00 224 LYS A CA 1
ATOM 1671 C C . LYS A 1 225 ? -0.942 29.260 -7.638 1.00 44.97 224 LYS A C 1
ATOM 1672 O O . LYS A 1 225 ? -1.031 30.240 -6.894 1.00 45.05 224 LYS A O 1
ATOM 1678 N N . LEU A 1 226 ? -0.231 29.250 -8.763 1.00 45.84 225 LEU A N 1
ATOM 1679 C CA . LEU A 1 226 ? 0.584 30.385 -9.186 1.00 46.92 225 LEU A CA 1
ATOM 1680 C C . LEU A 1 226 ? -0.256 31.626 -9.512 1.00 47.43 225 LEU A C 1
ATOM 1681 O O . LEU A 1 226 ? 0.043 32.717 -9.023 1.00 46.83 225 LEU A O 1
ATOM 1686 N N . GLN A 1 227 ? -1.296 31.448 -10.329 1.00 48.65 226 GLN A N 1
ATOM 1687 C CA . GLN A 1 227 ? -2.239 32.531 -10.678 1.00 49.10 226 GLN A CA 1
ATOM 1688 C C . GLN A 1 227 ? -2.755 33.240 -9.437 1.00 49.57 226 GLN A C 1
ATOM 1689 O O . GLN A 1 227 ? -2.658 34.461 -9.303 1.00 49.76 226 GLN A O 1
ATOM 1695 N N . LEU A 1 228 ? -3.288 32.434 -8.525 1.00 49.81 227 LEU A N 1
ATOM 1696 C CA . LEU A 1 228 ? -3.969 32.926 -7.342 1.00 50.51 227 LEU A CA 1
ATOM 1697 C C . LEU A 1 228 ? -3.040 33.671 -6.381 1.00 51.84 227 LEU A C 1
ATOM 1698 O O . LEU A 1 228 ? -3.506 34.551 -5.658 1.00 53.59 227 LEU A O 1
ATOM 1703 N N . GLU A 1 229 ? -1.746 33.339 -6.371 1.00 52.82 228 GLU A N 1
ATOM 1704 C CA . GLU A 1 229 ? -0.776 34.092 -5.565 1.00 53.96 228 GLU A CA 1
ATOM 1705 C C . GLU A 1 229 ? -0.303 35.361 -6.271 1.00 55.55 228 GLU A C 1
ATOM 1706 O O . GLU A 1 229 ? -0.189 36.416 -5.638 1.00 56.29 228 GLU A O 1
ATOM 1712 N N . VAL A 1 230 ? -0.017 35.245 -7.568 1.00 57.13 229 VAL A N 1
ATOM 1713 C CA . VAL A 1 230 ? 0.432 36.378 -8.387 1.00 58.07 229 VAL A CA 1
ATOM 1714 C C . VAL A 1 230 ? -0.636 37.475 -8.452 1.00 59.83 229 VAL A C 1
ATOM 1715 O O . VAL A 1 230 ? -0.362 38.630 -8.116 1.00 58.67 229 VAL A O 1
ATOM 1719 N N . PHE A 1 231 ? -1.848 37.100 -8.860 1.00 63.08 230 PHE A N 1
ATOM 1720 C CA . PHE A 1 231 ? -2.906 38.069 -9.162 1.00 66.62 230 PHE A CA 1
ATOM 1721 C C . PHE A 1 231 ? -3.866 38.313 -7.996 1.00 68.68 230 PHE A C 1
ATOM 1722 O O . PHE A 1 231 ? -4.008 39.451 -7.543 1.00 71.55 230 PHE A O 1
ATOM 1730 N N . CYS A 1 232 ? -4.501 37.254 -7.501 1.00 69.02 231 CYS A N 1
ATOM 1731 C CA . CYS A 1 232 ? -5.552 37.380 -6.474 1.00 69.17 231 CYS A CA 1
ATOM 1732 C C . CYS A 1 232 ? -5.035 37.489 -5.031 1.00 68.56 231 CYS A C 1
ATOM 1733 O O . CYS A 1 232 ? -5.819 37.724 -4.110 1.00 68.39 231 CYS A O 1
ATOM 1736 N N . ASP A 1 233 ? -3.723 37.333 -4.849 1.00 68.78 232 ASP A N 1
ATOM 1737 C CA . ASP A 1 233 ? -3.070 37.342 -3.534 1.00 69.30 232 ASP A CA 1
ATOM 1738 C C . ASP A 1 233 ? -3.683 36.359 -2.521 1.00 65.34 232 ASP A C 1
ATOM 1739 O O . ASP A 1 233 ? -4.115 36.727 -1.424 1.00 65.24 232 ASP A O 1
ATOM 1744 N N . TYR A 1 234 ? -3.735 35.101 -2.949 1.00 60.13 233 TYR A N 1
ATOM 1745 C CA . TYR A 1 234 ? -3.742 33.954 -2.053 1.00 56.46 233 TYR A CA 1
ATOM 1746 C C . TYR A 1 234 ? -2.273 33.724 -1.706 1.00 55.61 233 TYR A C 1
ATOM 1747 O O . TYR A 1 234 ? -1.396 34.218 -2.413 1.00 55.81 233 TYR A O 1
ATOM 1756 N N . ASP A 1 235 ? -1.988 32.990 -0.632 1.00 54.37 234 ASP A N 1
ATOM 1757 C CA . ASP A 1 235 ? -0.600 32.595 -0.336 1.00 52.60 234 ASP A CA 1
ATOM 1758 C C . ASP A 1 235 ? -0.425 31.081 -0.419 1.00 50.33 234 ASP A C 1
ATOM 1759 O O . ASP A 1 235 ? -0.708 30.358 0.537 1.00 49.68 234 ASP A O 1
ATOM 1764 N N . PHE A 1 236 ? 0.051 30.624 -1.578 1.00 48.13 235 PHE A N 1
ATOM 1765 C CA . PHE A 1 236 ? 0.343 29.212 -1.831 1.00 46.77 235 PHE A CA 1
ATOM 1766 C C . PHE A 1 236 ? 1.851 28.924 -1.865 1.00 47.25 235 PHE A C 1
ATOM 1767 O O . PHE A 1 236 ? 2.286 27.978 -2.522 1.00 47.20 235 PHE A O 1
ATOM 1775 N N . LYS A 1 237 ? 2.641 29.724 -1.144 1.00 48.94 236 LYS A N 1
ATOM 1776 C CA . LYS A 1 237 ? 4.107 29.563 -1.070 1.00 51.11 236 LYS A CA 1
ATOM 1777 C C . LYS A 1 237 ? 4.815 29.565 -2.439 1.00 51.94 236 LYS A C 1
ATOM 1778 O O . LYS A 1 237 ? 5.807 28.865 -2.652 1.00 52.08 236 LYS A O 1
ATOM 1784 N N . GLN A 1 238 ? 4.300 30.393 -3.344 1.00 52.51 237 GLN A N 1
ATOM 1785 C CA . GLN A 1 238 ? 4.822 30.545 -4.700 1.00 53.13 237 GLN A CA 1
ATOM 1786 C C . GLN A 1 238 ? 5.765 31.749 -4.811 1.00 56.95 237 GLN A C 1
ATOM 1787 O O . GLN A 1 238 ? 6.076 32.191 -5.917 1.00 57.31 237 GLN A O 1
ATOM 1793 N N . ARG A 1 239 ? 6.226 32.265 -3.672 1.00 61.69 238 ARG A N 1
ATOM 1794 C CA . ARG A 1 239 ? 7.063 33.463 -3.627 1.00 65.62 238 ARG A CA 1
ATOM 1795 C C . ARG A 1 239 ? 8.402 33.242 -4.342 1.00 66.86 238 ARG A C 1
ATOM 1796 O O . ARG A 1 239 ? 8.870 34.108 -5.080 1.00 66.26 238 ARG A O 1
ATOM 1804 N N . GLU A 1 240 ? 8.996 32.071 -4.119 1.00 70.08 239 GLU A N 1
ATOM 1805 C CA . GLU A 1 240 ? 10.266 31.689 -4.746 1.00 73.20 239 GLU A CA 1
ATOM 1806 C C . GLU A 1 240 ? 10.113 31.426 -6.253 1.00 72.67 239 GLU A C 1
ATOM 1807 O O . GLU A 1 240 ? 11.025 31.706 -7.028 1.00 72.15 239 GLU A O 1
ATOM 1813 N N . ILE A 1 241 ? 8.953 30.903 -6.651 1.00 73.23 240 ILE A N 1
ATOM 1814 C CA . ILE A 1 241 ? 8.635 30.638 -8.065 1.00 73.91 240 ILE A CA 1
ATOM 1815 C C . ILE A 1 241 ? 8.499 31.971 -8.825 1.00 76.62 240 ILE A C 1
ATOM 1816 O O . ILE A 1 241 ? 8.923 32.079 -9.978 1.00 76.99 240 ILE A O 1
ATOM 1821 N N . VAL A 1 242 ? 7.897 32.967 -8.170 1.00 80.30 241 VAL A N 1
ATOM 1822 C CA . VAL A 1 242 ? 7.690 34.308 -8.746 1.00 82.81 241 VAL A CA 1
ATOM 1823 C C . VAL A 1 242 ? 9.012 35.021 -9.059 1.00 86.70 241 VAL A C 1
ATOM 1824 O O . VAL A 1 242 ? 9.223 35.468 -10.191 1.00 87.75 241 VAL A O 1
ATOM 1828 N N . LYS A 1 243 ? 9.888 35.126 -8.061 1.00 89.78 242 LYS A N 1
ATOM 1829 C CA . LYS A 1 243 ? 11.194 35.795 -8.232 1.00 91.99 242 LYS A CA 1
ATOM 1830 C C . LYS A 1 243 ? 12.090 35.152 -9.300 1.00 91.23 242 LYS A C 1
ATOM 1831 O O . LYS A 1 243 ? 12.828 35.863 -9.984 1.00 91.75 242 LYS A O 1
ATOM 1837 N N . MET A 1 244 ? 12.004 33.830 -9.464 1.00 91.49 243 MET A N 1
ATOM 1838 C CA . MET A 1 244 ? 12.710 33.137 -10.560 1.00 92.40 243 MET A CA 1
ATOM 1839 C C . MET A 1 244 ? 12.122 33.396 -11.961 1.00 92.42 243 MET A C 1
ATOM 1840 O O . MET A 1 244 ? 12.717 32.979 -12.957 1.00 93.40 243 MET A O 1
ATOM 1845 N N . LEU A 1 245 ? 10.967 34.062 -12.038 1.00 91.93 244 LEU A N 1
ATOM 1846 C CA . LEU A 1 245 ? 10.383 34.501 -13.311 1.00 92.51 244 LEU A CA 1
ATOM 1847 C C . LEU A 1 245 ? 10.657 35.977 -13.639 1.00 95.34 244 LEU A C 1
ATOM 1848 O O . LEU A 1 245 ? 10.488 36.394 -14.787 1.00 96.74 244 LEU A O 1
ATOM 1853 N N . THR A 1 246 ? 11.070 36.758 -12.639 1.00 97.39 245 THR A N 1
ATOM 1854 C CA . THR A 1 246 ? 11.562 38.125 -12.854 1.00 98.67 245 THR A CA 1
ATOM 1855 C C . THR A 1 246 ? 12.975 38.114 -13.461 1.00 100.22 245 THR A C 1
ATOM 1856 O O . THR A 1 246 ? 13.320 39.001 -14.245 1.00 101.90 245 THR A O 1
ATOM 1860 N N . SER A 1 247 ? 13.780 37.114 -13.091 1.00 100.51 246 SER A N 1
ATOM 1861 C CA . SER A 1 247 ? 15.156 36.977 -13.579 1.00 100.72 246 SER A CA 1
ATOM 1862 C C . SER A 1 247 ? 15.195 36.565 -15.050 1.00 100.27 246 SER A C 1
ATOM 1863 O O . SER A 1 247 ? 16.193 36.785 -15.739 1.00 99.74 246 SER A O 1
ATOM 1866 N N . ALA B 2 1 ? -33.894 27.403 8.303 1.00 47.80 478 ALA C N 1
ATOM 1867 C CA . ALA B 2 1 ? -33.476 26.764 7.018 1.00 47.48 478 ALA C CA 1
ATOM 1868 C C . ALA B 2 1 ? -33.259 25.252 7.140 1.00 46.64 478 ALA C C 1
ATOM 1869 O O . ALA B 2 1 ? -33.840 24.496 6.362 1.00 47.34 478 ALA C O 1
ATOM 1871 N N . CYS B 2 2 ? -32.458 24.816 8.120 1.00 45.22 479 CYS C N 1
ATOM 1872 C CA . CYS B 2 2 ? -31.922 23.440 8.131 1.00 44.14 479 CYS C CA 1
ATOM 1873 C C . CYS B 2 2 ? -32.456 22.488 9.218 1.00 43.32 479 CYS C C 1
ATOM 1874 O O . CYS B 2 2 ? -32.362 22.761 10.418 1.00 42.79 479 CYS C O 1
ATOM 1877 N N . GLU B 2 3 ? -32.987 21.354 8.756 1.00 42.87 480 GLU C N 1
ATOM 1878 C CA . GLU B 2 3 ? -33.496 20.276 9.608 1.00 42.81 480 GLU C CA 1
ATOM 1879 C C . GLU B 2 3 ? -32.367 19.510 10.283 1.00 42.77 480 GLU C C 1
ATOM 1880 O O . GLU B 2 3 ? -32.461 19.168 11.464 1.00 42.12 480 GLU C O 1
ATOM 1886 N N . MET B 2 4 ? -31.323 19.220 9.504 1.00 43.34 481 MET C N 1
ATOM 1887 C CA . MET B 2 4 ? -30.105 18.550 9.989 1.00 43.38 481 MET C CA 1
ATOM 1888 C C . MET B 2 4 ? -29.484 19.291 11.165 1.00 43.97 481 MET C C 1
ATOM 1889 O O . MET B 2 4 ? -29.174 18.690 12.193 1.00 43.71 481 MET C O 1
ATOM 1894 N N . CYS B 2 5 ? -29.291 20.596 10.984 1.00 45.32 482 CYS C N 1
ATOM 1895 C CA . CYS B 2 5 ? -28.729 21.466 12.016 1.00 46.84 482 CYS C CA 1
ATOM 1896 C C . CYS B 2 5 ? -29.566 21.444 13.284 1.00 48.99 482 CYS C C 1
ATOM 1897 O O . CYS B 2 5 ? -29.025 21.303 14.379 1.00 49.39 482 CYS C O 1
ATOM 1900 N N . ARG B 2 6 ? -30.883 21.554 13.125 1.00 52.69 483 ARG C N 1
ATOM 1901 C CA . ARG B 2 6 ? -31.809 21.574 14.265 1.00 55.19 483 ARG C CA 1
ATOM 1902 C C . ARG B 2 6 ? -31.773 20.271 15.067 1.00 55.21 483 ARG C C 1
ATOM 1903 O O . ARG B 2 6 ? -31.821 20.295 16.296 1.00 55.20 483 ARG C O 1
ATOM 1911 N N . LEU B 2 7 ? -31.665 19.147 14.358 1.00 56.14 484 LEU C N 1
ATOM 1912 C CA . LEU B 2 7 ? -31.463 17.829 14.977 1.00 56.95 484 LEU C CA 1
ATOM 1913 C C . LEU B 2 7 ? -30.041 17.592 15.518 1.00 57.25 484 LEU C C 1
ATOM 1914 O O . LEU B 2 7 ? -29.797 16.564 16.156 1.00 58.41 484 LEU C O 1
ATOM 1919 N N . GLY B 2 8 ? -29.113 18.520 15.267 1.00 56.69 485 GLY C N 1
ATOM 1920 C CA . GLY B 2 8 ? -27.720 18.378 15.681 1.00 56.51 485 GLY C CA 1
ATOM 1921 C C . GLY B 2 8 ? -27.078 17.141 15.084 1.00 56.59 485 GLY C C 1
ATOM 1922 O O . GLY B 2 8 ? -26.625 16.260 15.814 1.00 57.23 485 GLY C O 1
ATOM 1923 N N . LEU B 2 9 ? -27.066 17.075 13.754 1.00 56.28 486 LEU C N 1
ATOM 1924 C CA . LEU B 2 9 ? -26.535 15.926 13.017 1.00 55.21 486 LEU C CA 1
ATOM 1925 C C . LEU B 2 9 ? -25.441 16.384 12.047 1.00 53.15 486 LEU C C 1
ATOM 1926 O O . LEU B 2 9 ? -25.475 17.528 11.589 1.00 52.19 486 LEU C O 1
ATOM 1931 N N . PRO B 2 10 ? -24.461 15.502 11.742 1.00 50.47 487 PRO C N 1
ATOM 1932 C CA . PRO B 2 10 ? -23.363 15.874 10.831 1.00 48.79 487 PRO C CA 1
ATOM 1933 C C . PRO B 2 10 ? -23.760 15.935 9.355 1.00 46.27 487 PRO C C 1
ATOM 1934 O O . PRO B 2 10 ? -24.477 15.062 8.869 1.00 46.97 487 PRO C O 1
ATOM 1938 N N . HIS B 2 11 ? -23.263 16.961 8.665 1.00 43.85 488 HIS C N 1
ATOM 1939 C CA . HIS B 2 11 ? -23.602 17.250 7.265 1.00 41.95 488 HIS C CA 1
ATOM 1940 C C . HIS B 2 11 ? -22.803 18.475 6.796 1.00 41.40 488 HIS C C 1
ATOM 1941 O O . HIS B 2 11 ? -22.488 19.359 7.601 1.00 41.18 488 HIS C O 1
ATOM 1948 N N . GLY B 2 12 ? -22.485 18.520 5.504 1.00 40.72 489 GLY C N 1
ATOM 1949 C CA . GLY B 2 12 ? -21.768 19.655 4.906 1.00 40.52 489 GLY C CA 1
ATOM 1950 C C . GLY B 2 12 ? -20.388 19.306 4.380 1.00 40.01 489 GLY C C 1
ATOM 1951 O O . GLY B 2 12 ? -19.906 18.188 4.555 1.00 40.57 489 GLY C O 1
ATOM 1952 N N . SER B 2 13 ? -19.757 20.290 3.745 1.00 39.25 490 SER C N 1
ATOM 1953 C CA . SER B 2 13 ? -18.457 20.133 3.082 1.00 39.16 490 SER C CA 1
ATOM 1954 C C . SER B 2 13 ? -17.384 19.435 3.924 1.00 39.28 490 SER C C 1
ATOM 1955 O O . SER B 2 13 ? -16.741 18.487 3.465 1.00 39.62 490 SER C O 1
ATOM 1958 N N . PHE B 2 14 ? -17.214 19.903 5.156 1.00 38.98 491 PHE C N 1
ATOM 1959 C CA . PHE B 2 14 ? -16.147 19.421 6.035 1.00 38.55 491 PHE C CA 1
ATOM 1960 C C . PHE B 2 14 ? -16.393 17.978 6.470 1.00 39.89 491 PHE C C 1
ATOM 1961 O O . PHE B 2 14 ? -15.455 17.180 6.529 1.00 40.15 491 PHE C O 1
ATOM 1969 N N . PHE B 2 15 ? -17.654 17.644 6.744 1.00 41.64 492 PHE C N 1
ATOM 1970 C CA . PHE B 2 15 ? -18.044 16.268 7.067 1.00 43.38 492 PHE C CA 1
ATOM 1971 C C . PHE B 2 15 ? -17.919 15.326 5.867 1.00 44.33 492 PHE C C 1
ATOM 1972 O O . PHE B 2 15 ? -17.470 14.189 6.022 1.00 45.06 492 PHE C O 1
ATOM 1980 N N . GLU B 2 16 ? -18.328 15.786 4.684 1.00 45.17 493 GLU C N 1
ATOM 1981 C CA . GLU B 2 16 ? -18.134 15.006 3.458 1.00 45.79 493 GLU C CA 1
ATOM 1982 C C . GLU B 2 16 ? -16.648 14.814 3.158 1.00 45.23 493 GLU C C 1
ATOM 1983 O O . GLU B 2 16 ? -16.240 13.734 2.735 1.00 45.90 493 GLU C O 1
ATOM 1989 N N . LEU B 2 17 ? -15.849 15.855 3.391 1.00 44.57 494 LEU C N 1
ATOM 1990 C CA . LEU B 2 17 ? -14.393 15.769 3.240 1.00 44.08 494 LEU C CA 1
ATOM 1991 C C . LEU B 2 17 ? -13.780 14.785 4.228 1.00 43.83 494 LEU C C 1
ATOM 1992 O O . LEU B 2 17 ? -12.932 13.982 3.849 1.00 44.02 494 LEU C O 1
ATOM 1997 N N . LEU B 2 18 ? -14.197 14.865 5.489 1.00 43.89 495 LEU C N 1
ATOM 1998 C CA . LEU B 2 18 ? -13.730 13.938 6.522 1.00 44.50 495 LEU C CA 1
ATOM 1999 C C . LEU B 2 18 ? -13.921 12.489 6.082 1.00 46.78 495 LEU C C 1
ATOM 2000 O O . LEU B 2 18 ? -12.976 11.712 6.101 1.00 47.55 495 LEU C O 1
ATOM 2005 N N . ARG B 2 19 ? -15.143 12.149 5.675 1.00 49.87 496 ARG C N 1
ATOM 2006 C CA . ARG B 2 19 ? -15.482 10.785 5.236 1.00 52.44 496 ARG C CA 1
ATOM 2007 C C . ARG B 2 19 ? -14.614 10.295 4.079 1.00 51.36 496 ARG C C 1
ATOM 2008 O O . ARG B 2 19 ? -14.118 9.170 4.101 1.00 51.40 496 ARG C O 1
ATOM 2016 N N . ASP B 2 20 ? -14.439 11.154 3.079 1.00 50.19 497 ASP C N 1
ATOM 2017 C CA . ASP B 2 20 ? -13.632 10.838 1.898 1.00 49.86 497 ASP C CA 1
ATOM 2018 C C . ASP B 2 20 ? -12.146 10.693 2.225 1.00 49.37 497 ASP C C 1
ATOM 2019 O O . ASP B 2 20 ? -11.464 9.841 1.657 1.00 50.66 497 ASP C O 1
ATOM 2024 N N . TRP B 2 21 ? -11.655 11.539 3.128 1.00 48.23 498 TRP C N 1
ATOM 2025 C CA . TRP B 2 21 ? -10.259 11.496 3.577 1.00 46.78 498 TRP C CA 1
ATOM 2026 C C . TRP B 2 21 ? -9.945 10.156 4.247 1.00 47.52 498 TRP C C 1
ATOM 2027 O O . TRP B 2 21 ? -8.946 9.513 3.924 1.00 47.07 498 TRP C O 1
ATOM 2038 N N . LYS B 2 22 ? -10.829 9.748 5.160 1.00 49.18 499 LYS C N 1
ATOM 2039 C CA . LYS B 2 22 ? -10.733 8.463 5.875 1.00 50.10 499 LYS C CA 1
ATOM 2040 C C . LYS B 2 22 ? -10.768 7.281 4.900 1.00 48.57 499 LYS C C 1
ATOM 2041 O O . LYS B 2 22 ? -10.001 6.329 5.046 1.00 48.07 499 LYS C O 1
ATOM 2047 N N . LYS B 2 23 ? -11.677 7.351 3.925 1.00 47.54 500 LYS C N 1
ATOM 2048 C CA . LYS B 2 23 ? -11.801 6.329 2.873 1.00 47.19 500 LYS C CA 1
ATOM 2049 C C . LYS B 2 23 ? -10.473 6.069 2.169 1.00 46.77 500 LYS C C 1
ATOM 2050 O O . LYS B 2 23 ? -10.075 4.916 1.992 1.00 46.51 500 LYS C O 1
ATOM 2056 N N . ILE B 2 24 ? -9.809 7.153 1.770 1.00 46.52 501 ILE C N 1
ATOM 2057 C CA . ILE B 2 24 ? -8.489 7.088 1.129 1.00 46.27 501 ILE C CA 1
ATOM 2058 C C . ILE B 2 24 ? -7.452 6.551 2.122 1.00 47.73 501 ILE C C 1
ATOM 2059 O O . ILE B 2 24 ? -6.637 5.698 1.771 1.00 46.93 501 ILE C O 1
ATOM 2064 N N . GLU B 2 25 ? -7.484 7.070 3.349 1.00 50.00 502 GLU C N 1
ATOM 2065 C CA . GLU B 2 25 ? -6.570 6.637 4.411 1.00 51.78 502 GLU C CA 1
ATOM 2066 C C . GLU B 2 25 ? -6.594 5.130 4.635 1.00 53.98 502 GLU C C 1
ATOM 2067 O O . GLU B 2 25 ? -5.569 4.469 4.468 1.00 54.70 502 GLU C O 1
ATOM 2073 N N . GLU B 2 26 ? -7.760 4.596 4.995 1.00 56.77 503 GLU C N 1
ATOM 2074 C CA . GLU B 2 26 ? -7.896 3.161 5.287 1.00 59.71 503 GLU C CA 1
ATOM 2075 C C . GLU B 2 26 ? -7.506 2.269 4.100 1.00 60.03 503 GLU C C 1
ATOM 2076 O O . GLU B 2 26 ? -6.954 1.186 4.292 1.00 61.61 503 GLU C O 1
ATOM 2082 N N . PHE B 2 27 ? -7.797 2.737 2.888 1.00 59.90 504 PHE C N 1
ATOM 2083 C CA . PHE B 2 27 ? -7.385 2.071 1.649 1.00 60.35 504 PHE C CA 1
ATOM 2084 C C . PHE B 2 27 ? -5.862 1.978 1.567 1.00 61.57 504 PHE C C 1
ATOM 2085 O O . PHE B 2 27 ? -5.317 0.910 1.291 1.00 62.86 504 PHE C O 1
ATOM 2093 N N . ARG B 2 28 ? -5.191 3.096 1.836 1.00 62.20 505 ARG C N 1
ATOM 2094 C CA . ARG B 2 28 ? -3.727 3.180 1.750 1.00 61.97 505 ARG C CA 1
ATOM 2095 C C . ARG B 2 28 ? -2.973 2.580 2.941 1.00 66.13 505 ARG C C 1
ATOM 2096 O O . ARG B 2 28 ? -1.765 2.342 2.840 1.00 66.26 505 ARG C O 1
ATOM 2104 N N . ASN B 2 29 ? -3.672 2.341 4.052 1.00 71.52 506 ASN C N 1
ATOM 2105 C CA . ASN B 2 29 ? -3.083 1.681 5.230 1.00 76.92 506 ASN C CA 1
ATOM 2106 C C . ASN B 2 29 ? -2.481 0.300 4.936 1.00 82.29 506 ASN C C 1
ATOM 2107 O O . ASN B 2 29 ? -1.526 -0.108 5.603 1.00 83.73 506 ASN C O 1
ATOM 2112 N N . LYS B 2 30 ? -3.044 -0.406 3.952 1.00 88.13 507 LYS C N 1
ATOM 2113 C CA . LYS B 2 30 ? -2.454 -1.649 3.425 1.00 91.67 507 LYS C CA 1
ATOM 2114 C C . LYS B 2 30 ? -1.809 -1.498 2.034 1.00 94.02 507 LYS C C 1
ATOM 2115 O O . LYS B 2 30 ? -0.767 -2.107 1.777 1.00 96.34 507 LYS C O 1
ATOM 2121 N N . SER B 2 31 ? -2.426 -0.711 1.148 1.00 95.22 508 SER C N 1
ATOM 2122 C CA . SER B 2 31 ? -1.885 -0.473 -0.208 1.00 94.97 508 SER C CA 1
ATOM 2123 C C . SER B 2 31 ? -0.550 0.276 -0.181 1.00 94.28 508 SER C C 1
ATOM 2124 O O . SER B 2 31 ? 0.176 0.307 -1.177 1.00 92.14 508 SER C O 1
ATOM 2127 N N . ASN C 3 1 ? 6.558 37.035 -20.697 1.00 104.05 466 ASN E N 1
ATOM 2128 C CA . ASN C 3 1 ? 5.217 36.934 -21.370 1.00 103.87 466 ASN E CA 1
ATOM 2129 C C . ASN C 3 1 ? 5.211 35.888 -22.499 1.00 103.03 466 ASN E C 1
ATOM 2130 O O . ASN C 3 1 ? 4.852 36.177 -23.646 1.00 104.08 466 ASN E O 1
ATOM 2135 N N . SER C 3 2 ? 5.610 34.667 -22.143 1.00 100.24 467 SER E N 1
ATOM 2136 C CA . SER C 3 2 ? 5.679 33.550 -23.083 1.00 97.47 467 SER E CA 1
ATOM 2137 C C . SER C 3 2 ? 4.287 32.994 -23.361 1.00 94.91 467 SER E C 1
ATOM 2138 O O . SER C 3 2 ? 3.361 33.184 -22.567 1.00 92.85 467 SER E O 1
ATOM 2141 N N . ASP C 3 3 ? 4.157 32.308 -24.493 1.00 93.50 468 ASP E N 1
ATOM 2142 C CA . ASP C 3 3 ? 2.917 31.613 -24.861 1.00 93.18 468 ASP E CA 1
ATOM 2143 C C . ASP C 3 3 ? 2.875 30.167 -24.335 1.00 90.48 468 ASP E C 1
ATOM 2144 O O . ASP C 3 3 ? 1.881 29.465 -24.537 1.00 90.05 468 ASP E O 1
ATOM 2149 N N . ASN C 3 4 ? 3.953 29.733 -23.676 1.00 86.83 469 ASN E N 1
ATOM 2150 C CA . ASN C 3 4 ? 4.000 28.468 -22.943 1.00 83.56 469 ASN E CA 1
ATOM 2151 C C . ASN C 3 4 ? 4.638 28.680 -21.574 1.00 79.37 469 ASN E C 1
ATOM 2152 O O . ASN C 3 4 ? 5.656 29.369 -21.469 1.00 79.30 469 ASN E O 1
ATOM 2157 N N . ILE C 3 5 ? 4.027 28.106 -20.533 1.00 75.04 470 ILE E N 1
ATOM 2158 C CA . ILE C 3 5 ? 4.584 28.104 -19.166 1.00 71.50 470 ILE E CA 1
ATOM 2159 C C . ILE C 3 5 ? 4.470 26.690 -18.574 1.00 68.53 470 ILE E C 1
ATOM 2160 O O . ILE C 3 5 ? 5.484 26.021 -18.367 1.00 69.42 470 ILE E O 1
ATOM 2165 N N . PHE C 3 6 ? 3.241 26.247 -18.313 1.00 65.22 471 PHE E N 1
ATOM 2166 C CA . PHE C 3 6 ? 2.967 24.913 -17.757 1.00 63.64 471 PHE E CA 1
ATOM 2167 C C . PHE C 3 6 ? 2.652 23.847 -18.813 1.00 65.29 471 PHE E C 1
ATOM 2168 O O . PHE C 3 6 ? 2.741 22.651 -18.518 1.00 63.06 471 PHE E O 1
ATOM 2176 N N . VAL C 3 7 ? 2.274 24.275 -20.021 1.00 69.06 472 VAL E N 1
ATOM 2177 C CA . VAL C 3 7 ? 1.967 23.356 -21.121 1.00 72.55 472 VAL E CA 1
ATOM 2178 C C . VAL C 3 7 ? 3.046 23.459 -22.194 1.00 76.35 472 VAL E C 1
ATOM 2179 O O . VAL C 3 7 ? 3.426 24.559 -22.603 1.00 77.40 472 VAL E O 1
ATOM 2183 N N . LYS C 3 8 ? 3.529 22.298 -22.637 1.00 80.12 473 LYS E N 1
ATOM 2184 C CA . LYS C 3 8 ? 4.552 22.213 -23.678 1.00 83.39 473 LYS E CA 1
ATOM 2185 C C . LYS C 3 8 ? 3.934 22.591 -25.036 1.00 83.28 473 LYS E C 1
ATOM 2186 O O . LYS C 3 8 ? 2.806 22.177 -25.318 1.00 82.09 473 LYS E O 1
ATOM 2192 N N . PRO C 3 9 ? 4.661 23.375 -25.873 1.00 83.33 474 PRO E N 1
ATOM 2193 C CA . PRO C 3 9 ? 4.103 23.976 -27.105 1.00 82.57 474 PRO E CA 1
ATOM 2194 C C . PRO C 3 9 ? 3.295 23.014 -27.975 1.00 81.81 474 PRO E C 1
ATOM 2195 O O . PRO C 3 9 ? 2.153 23.316 -28.328 1.00 81.29 474 PRO E O 1
ATOM 2199 N N . GLY C 3 10 ? 3.895 21.872 -28.300 1.00 81.44 475 GLY E N 1
ATOM 2200 C CA . GLY C 3 10 ? 3.216 20.795 -29.015 1.00 82.40 475 GLY E CA 1
ATOM 2201 C C . GLY C 3 10 ? 2.920 19.653 -28.065 1.00 83.71 475 GLY E C 1
ATOM 2202 O O . GLY C 3 10 ? 3.758 18.765 -27.880 1.00 85.22 475 GLY E O 1
ATOM 2203 N N . GLU C 3 11 ? 1.736 19.691 -27.451 1.00 82.64 476 GLU E N 1
ATOM 2204 C CA . GLU C 3 11 ? 1.286 18.639 -26.535 1.00 81.04 476 GLU E CA 1
ATOM 2205 C C . GLU C 3 11 ? -0.192 18.335 -26.752 1.00 80.56 476 GLU E C 1
ATOM 2206 O O . GLU C 3 11 ? -1.028 19.239 -26.725 1.00 79.83 476 GLU E O 1
ATOM 2212 N N . ASP C 3 12 ? -0.499 17.054 -26.949 1.00 81.31 477 ASP E N 1
ATOM 2213 C CA . ASP C 3 12 ? -1.863 16.608 -27.211 1.00 81.59 477 ASP E CA 1
ATOM 2214 C C . ASP C 3 12 ? -2.641 16.477 -25.898 1.00 80.69 477 ASP E C 1
ATOM 2215 O O . ASP C 3 12 ? -2.460 15.512 -25.151 1.00 79.07 477 ASP E O 1
ATOM 2220 N N . LEU C 3 13 ? -3.496 17.467 -25.629 1.00 80.36 478 LEU E N 1
ATOM 2221 C CA . LEU C 3 13 ? -4.413 17.450 -24.482 1.00 80.53 478 LEU E CA 1
ATOM 2222 C C . LEU C 3 13 ? -5.824 16.996 -24.897 1.00 79.91 478 LEU E C 1
ATOM 2223 O O . LEU C 3 13 ? -6.774 17.112 -24.117 1.00 78.93 478 LEU E O 1
ATOM 2228 N N . GLU C 3 14 ? -5.947 16.469 -26.118 1.00 80.96 479 GLU E N 1
ATOM 2229 C CA . GLU C 3 14 ? -7.211 15.995 -26.667 1.00 81.56 479 GLU E CA 1
ATOM 2230 C C . GLU C 3 14 ? -7.379 14.517 -26.307 1.00 79.67 479 GLU E C 1
ATOM 2231 O O . GLU C 3 14 ? -6.591 13.675 -26.745 1.00 80.32 479 GLU E O 1
ATOM 2237 N N . ILE C 3 15 ? -8.396 14.213 -25.501 1.00 77.67 480 ILE E N 1
ATOM 2238 C CA . ILE C 3 15 ? -8.708 12.836 -25.107 1.00 76.64 480 ILE E CA 1
ATOM 2239 C C . ILE C 3 15 ? -9.910 12.382 -25.955 1.00 76.95 480 ILE E C 1
ATOM 2240 O O . ILE C 3 15 ? -10.949 13.048 -25.935 1.00 77.75 480 ILE E O 1
ATOM 2245 N N . PRO C 3 16 ? -9.781 11.263 -26.705 1.00 76.51 481 PRO E N 1
ATOM 2246 C CA . PRO C 3 16 ? -10.865 10.829 -27.600 1.00 76.59 481 PRO E CA 1
ATOM 2247 C C . PRO C 3 16 ? -11.934 9.938 -26.942 1.00 76.19 481 PRO E C 1
ATOM 2248 O O . PRO C 3 16 ? -11.792 9.545 -25.780 1.00 76.10 481 PRO E O 1
ATOM 2252 N N . LEU C 3 17 ? -12.987 9.639 -27.709 1.00 75.07 482 LEU E N 1
ATOM 2253 C CA . LEU C 3 17 ? -14.082 8.736 -27.307 1.00 74.76 482 LEU E CA 1
ATOM 2254 C C . LEU C 3 17 ? -14.787 9.179 -26.028 1.00 74.57 482 LEU E C 1
ATOM 2255 O O . LEU C 3 17 ? -15.841 9.810 -26.078 1.00 74.77 482 LEU E O 1
ATOM 2260 N N . GLY D 1 1 ? 13.678 24.603 7.293 1.00 84.58 0 GLY B N 1
ATOM 2261 C CA . GLY D 1 1 ? 13.671 24.122 8.711 1.00 84.37 0 GLY B CA 1
ATOM 2262 C C . GLY D 1 1 ? 12.610 24.728 9.621 1.00 83.75 0 GLY B C 1
ATOM 2263 O O . GLY D 1 1 ? 12.006 24.015 10.428 1.00 82.42 0 GLY B O 1
ATOM 2264 N N . SER D 1 2 ? 12.384 26.039 9.489 1.00 81.65 1 SER B N 1
ATOM 2265 C CA . SER D 1 2 ? 11.462 26.791 10.354 1.00 79.06 1 SER B CA 1
ATOM 2266 C C . SER D 1 2 ? 10.067 27.043 9.733 1.00 77.45 1 SER B C 1
ATOM 2267 O O . SER D 1 2 ? 9.432 28.071 9.989 1.00 74.97 1 SER B O 1
ATOM 2270 N N . ASN D 1 3 ? 9.601 26.093 8.922 1.00 76.61 2 ASN B N 1
ATOM 2271 C CA . ASN D 1 3 ? 8.181 25.989 8.560 1.00 76.11 2 ASN B CA 1
ATOM 2272 C C . ASN D 1 3 ? 7.444 25.387 9.750 1.00 73.55 2 ASN B C 1
ATOM 2273 O O . ASN D 1 3 ? 6.355 25.822 10.116 1.00 73.03 2 ASN B O 1
ATOM 2278 N N . GLU D 1 4 ? 8.077 24.371 10.336 1.00 71.51 3 GLU B N 1
ATOM 2279 C CA . GLU D 1 4 ? 7.635 23.715 11.576 1.00 69.95 3 GLU B CA 1
ATOM 2280 C C . GLU D 1 4 ? 7.507 24.662 12.789 1.00 66.87 3 GLU B C 1
ATOM 2281 O O . GLU D 1 4 ? 6.736 24.384 13.705 1.00 65.76 3 GLU B O 1
ATOM 2287 N N . LYS D 1 5 ? 8.270 25.757 12.796 1.00 64.96 4 LYS B N 1
ATOM 2288 C CA . LYS D 1 5 ? 8.112 26.827 13.798 1.00 6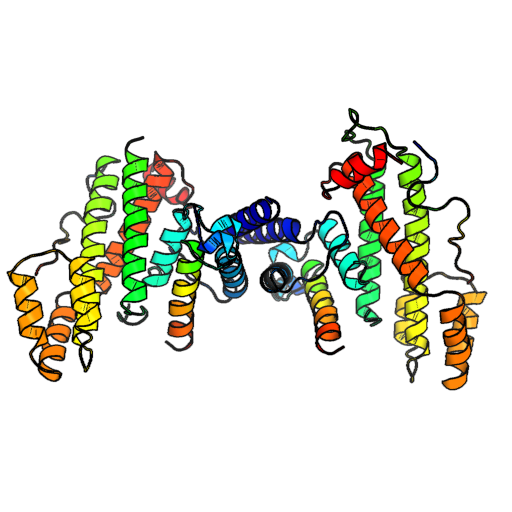3.14 4 LYS B CA 1
ATOM 2289 C C . LYS D 1 5 ? 6.708 27.423 13.744 1.00 57.28 4 LYS B C 1
ATOM 2290 O O . LYS D 1 5 ? 6.068 27.609 14.776 1.00 55.31 4 LYS B O 1
ATOM 2296 N N . ILE D 1 6 ? 6.248 27.701 12.525 1.00 52.63 5 ILE B N 1
ATOM 2297 C CA . ILE D 1 6 ? 4.922 28.277 12.266 1.00 49.24 5 ILE B CA 1
ATOM 2298 C C . ILE D 1 6 ? 3.823 27.255 12.577 1.00 47.18 5 ILE B C 1
ATOM 2299 O O . ILE D 1 6 ? 2.800 27.607 13.171 1.00 45.39 5 ILE B O 1
ATOM 2304 N N . ARG D 1 7 ? 4.040 26.004 12.161 1.00 45.75 6 ARG B N 1
ATOM 2305 C CA . ARG D 1 7 ? 3.107 24.901 12.426 1.00 44.95 6 ARG B CA 1
ATOM 2306 C C . ARG D 1 7 ? 2.882 24.708 13.917 1.00 43.61 6 ARG B C 1
ATOM 2307 O O . ARG D 1 7 ? 1.743 24.688 14.376 1.00 43.71 6 ARG B O 1
ATOM 2315 N N . SER D 1 8 ? 3.982 24.575 14.657 1.00 42.95 7 SER B N 1
ATOM 2316 C CA . SER D 1 8 ? 3.958 24.425 16.120 1.00 42.27 7 SER B CA 1
ATOM 2317 C C . SER D 1 8 ? 3.277 25.600 16.813 1.00 41.17 7 SER B C 1
ATOM 2318 O O . SER D 1 8 ? 2.492 25.407 17.742 1.00 40.96 7 SER B O 1
ATOM 2321 N N . GLN D 1 9 ? 3.582 26.810 16.349 1.00 40.40 8 GLN B N 1
ATOM 2322 C CA . GLN D 1 9 ? 2.958 28.026 16.882 1.00 39.89 8 GLN B CA 1
ATOM 2323 C C . GLN D 1 9 ? 1.453 28.029 16.607 1.00 38.62 8 GLN B C 1
ATOM 2324 O O . GLN D 1 9 ? 0.671 28.465 17.449 1.00 38.50 8 GLN B O 1
ATOM 2330 N N . SER D 1 10 ? 1.062 27.548 15.426 1.00 37.83 9 SER B N 1
ATOM 2331 C CA . SER D 1 10 ? -0.354 27.444 15.054 1.00 37.23 9 SER B CA 1
ATOM 2332 C C . SER D 1 10 ? -1.104 26.415 15.897 1.00 36.48 9 SER B C 1
ATOM 2333 O O . SER D 1 10 ? -2.239 26.665 16.309 1.00 37.18 9 SER B O 1
ATOM 2336 N N . VAL D 1 11 ? -0.470 25.266 16.138 1.00 35.03 10 VAL B N 1
ATOM 2337 C CA . VAL D 1 11 ? -1.007 24.241 17.049 1.00 34.18 10 VAL B CA 1
ATOM 2338 C C . VAL D 1 11 ? -1.250 24.844 18.434 1.00 34.19 10 VAL B C 1
ATOM 2339 O O . VAL D 1 11 ? -2.289 24.596 19.050 1.00 34.37 10 VAL B O 1
ATOM 2343 N N . LEU D 1 12 ? -0.288 25.636 18.903 1.00 33.98 11 LEU B N 1
ATOM 2344 C CA . LEU D 1 12 ? -0.368 26.286 20.211 1.00 34.08 11 LEU B CA 1
ATOM 2345 C C . LEU D 1 12 ? -1.517 27.301 20.298 1.00 34.59 11 LEU B C 1
ATOM 2346 O O . LEU D 1 12 ? -2.166 27.412 21.341 1.00 34.78 11 LEU B O 1
ATOM 2351 N N . ASN D 1 13 ? -1.763 28.031 19.211 1.00 35.21 12 ASN B N 1
ATOM 2352 C CA . ASN D 1 13 ? -2.918 28.936 19.133 1.00 36.15 12 ASN B CA 1
ATOM 2353 C C . ASN D 1 13 ? -4.246 28.190 19.203 1.00 36.00 12 ASN B C 1
ATOM 2354 O O . ASN D 1 13 ? -5.212 28.691 19.777 1.00 36.65 12 ASN B O 1
ATOM 2359 N N . THR D 1 14 ? -4.291 27.005 18.599 1.00 35.25 13 THR B N 1
ATOM 2360 C CA . THR D 1 14 ? -5.476 26.153 18.646 1.00 34.76 13 THR B CA 1
ATOM 2361 C C . THR D 1 14 ? -5.730 25.669 20.071 1.00 35.10 13 THR B C 1
ATOM 2362 O O . THR D 1 14 ? -6.838 25.821 20.568 1.00 35.17 13 THR B O 1
ATOM 2366 N N . LEU D 1 15 ? -4.708 25.128 20.733 1.00 35.76 14 LEU B N 1
ATOM 2367 C CA . LEU D 1 15 ? -4.845 24.712 22.143 1.00 35.97 14 LEU B CA 1
ATOM 2368 C C . LEU D 1 15 ? -5.382 25.818 23.045 1.00 36.21 14 LEU B C 1
ATOM 2369 O O . LEU D 1 15 ? -6.219 25.564 23.914 1.00 36.11 14 LEU B O 1
ATOM 2374 N N . GLU D 1 16 ? -4.899 27.037 22.817 1.00 36.33 15 GLU B N 1
ATOM 2375 C CA . GLU D 1 16 ? -5.363 28.231 23.525 1.00 36.69 15 GLU B CA 1
ATOM 2376 C C . GLU D 1 16 ? -6.885 28.415 23.482 1.00 35.79 15 GLU B C 1
ATOM 2377 O O . GLU D 1 16 ? -7.485 28.784 24.492 1.00 36.45 15 GLU B O 1
ATOM 2383 N N . THR D 1 17 ? -7.502 28.139 22.333 1.00 34.76 16 THR B N 1
ATOM 2384 C CA . THR D 1 17 ? -8.965 28.253 22.186 1.00 34.32 16 THR B CA 1
ATOM 2385 C C . THR D 1 17 ? -9.739 27.117 22.885 1.00 34.32 16 THR B C 1
ATOM 2386 O O . THR D 1 17 ? -10.944 27.237 23.098 1.00 34.58 16 THR B O 1
ATOM 2390 N N . PHE D 1 18 ? -9.049 26.024 23.217 1.00 34.66 17 PHE B N 1
ATOM 2391 C CA . PHE D 1 18 ? -9.627 24.900 23.968 1.00 35.45 17 PHE B CA 1
ATOM 2392 C C . PHE D 1 18 ? -9.351 24.979 25.464 1.00 35.65 17 PHE B C 1
ATOM 2393 O O . PHE D 1 18 ? -10.192 24.586 26.277 1.00 35.50 17 PHE B O 1
ATOM 2401 N N . PHE D 1 19 ? -8.165 25.468 25.816 1.00 36.13 18 PHE B N 1
ATOM 2402 C CA . PHE D 1 19 ? -7.711 25.512 27.205 1.00 36.55 18 PHE B CA 1
ATOM 2403 C C . PHE D 1 19 ? -8.242 26.718 27.972 1.00 37.81 18 PHE B C 1
ATOM 2404 O O . PHE D 1 19 ? -8.606 26.584 29.145 1.00 37.92 18 PHE B O 1
ATOM 2412 N N . ILE D 1 20 ? -8.301 27.882 27.329 1.00 39.33 19 ILE B N 1
ATOM 2413 C CA . ILE D 1 20 ? -8.770 29.083 28.014 1.00 41.53 19 ILE B CA 1
ATOM 2414 C C . ILE D 1 20 ? -10.298 29.091 28.102 1.00 44.88 19 ILE B C 1
ATOM 2415 O O . ILE D 1 20 ? -10.991 29.357 27.117 1.00 44.31 19 ILE B O 1
ATOM 2420 N N . LYS D 1 21 ? -10.791 28.782 29.305 1.00 49.92 20 LYS B N 1
ATOM 2421 C CA . LYS D 1 21 ? -12.212 28.837 29.648 1.00 53.21 20 LYS B CA 1
ATOM 2422 C C . LYS D 1 21 ? -12.433 29.941 30.685 1.00 55.96 20 LYS B C 1
ATOM 2423 O O . LYS D 1 21 ? -11.488 30.391 31.343 1.00 54.58 20 LYS B O 1
ATOM 2429 N N . GLU D 1 22 ? -13.691 30.359 30.824 1.00 60.46 21 GLU B N 1
ATOM 2430 C CA . GLU D 1 22 ? -14.110 31.311 31.863 1.00 63.71 21 GLU B CA 1
ATOM 2431 C C . GLU D 1 22 ? -13.946 30.691 33.248 1.00 63.90 21 GLU B C 1
ATOM 2432 O O . GLU D 1 22 ? -13.293 31.264 34.122 1.00 63.16 21 GLU B O 1
ATOM 2438 N N . ASN D 1 23 ? -14.542 29.515 33.426 1.00 65.27 22 ASN B N 1
ATOM 2439 C CA . ASN D 1 23 ? -14.322 28.688 34.610 1.00 67.05 22 ASN B CA 1
ATOM 2440 C C . ASN D 1 23 ? -13.140 27.757 34.331 1.00 66.83 22 ASN B C 1
ATOM 2441 O O . ASN D 1 23 ? -12.298 28.075 33.491 1.00 67.47 22 ASN B O 1
ATOM 2446 N N . HIS D 1 24 ? -13.049 26.630 35.033 1.00 66.84 23 HIS B N 1
ATOM 2447 C CA . HIS D 1 24 ? -11.902 25.740 34.897 1.00 66.27 23 HIS B CA 1
ATOM 2448 C C . HIS D 1 24 ? -11.997 24.817 33.687 1.00 65.37 23 HIS B C 1
ATOM 2449 O O . HIS D 1 24 ? -13.088 24.506 33.203 1.00 66.46 23 HIS B O 1
ATOM 2456 N N . TYR D 1 25 ? -10.832 24.398 33.202 1.00 63.94 24 TYR B N 1
ATOM 2457 C CA . TYR D 1 25 ? -10.735 23.434 32.119 1.00 62.66 24 TYR B CA 1
ATOM 2458 C C . TYR D 1 25 ? -10.998 22.025 32.647 1.00 65.30 24 TYR B C 1
ATOM 2459 O O . TYR D 1 25 ? -10.660 21.696 33.788 1.00 65.67 24 TYR B O 1
ATOM 2468 N N . ASP D 1 26 ? -11.622 21.206 31.808 1.00 68.07 25 ASP B N 1
ATOM 2469 C CA . ASP D 1 26 ? -11.520 19.760 31.942 1.00 70.55 25 ASP B CA 1
ATOM 2470 C C . ASP D 1 26 ? -11.661 19.093 30.584 1.00 70.74 25 ASP B C 1
ATOM 2471 O O . ASP D 1 26 ? -12.047 19.727 29.595 1.00 70.90 25 ASP B O 1
ATOM 2476 N N . MET D 1 27 ? -11.315 17.811 30.554 1.00 70.70 26 MET B N 1
ATOM 2477 C CA . MET D 1 27 ? -11.479 16.993 29.364 1.00 69.61 26 MET B CA 1
ATOM 2478 C C . MET D 1 27 ? -12.938 16.865 28.964 1.00 70.74 26 MET B C 1
ATOM 2479 O O . MET D 1 27 ? -13.820 16.700 29.807 1.00 69.93 26 MET B O 1
ATOM 2484 N N . GLN D 1 28 ? -13.162 16.972 27.661 1.00 73.84 27 GLN B N 1
ATOM 2485 C CA . GLN D 1 28 ? -14.454 16.746 27.044 1.00 76.54 27 GLN B CA 1
ATOM 2486 C C . GLN D 1 28 ? -14.154 15.811 25.885 1.00 77.67 27 GLN B C 1
ATOM 2487 O O . GLN D 1 28 ? -13.267 16.104 25.077 1.00 78.45 27 GLN B O 1
ATOM 2493 N N . ARG D 1 29 ? -14.872 14.692 25.793 1.00 79.23 28 ARG B N 1
ATOM 2494 C CA . ARG D 1 29 ? -14.538 13.660 24.797 1.00 79.97 28 ARG B CA 1
ATOM 2495 C C . ARG D 1 29 ? -14.711 14.128 23.335 1.00 77.23 28 ARG B C 1
ATOM 2496 O O . ARG D 1 29 ? -14.172 13.503 22.419 1.00 77.09 28 ARG B O 1
ATOM 2504 N N . GLU D 1 30 ? -15.441 15.225 23.130 1.00 74.73 29 GLU B N 1
ATOM 2505 C CA . GLU D 1 30 ? -15.583 15.846 21.809 1.00 74.38 29 GLU B CA 1
ATOM 2506 C C . GLU D 1 30 ? -14.364 16.702 21.412 1.00 70.25 29 GLU B C 1
ATOM 2507 O O . GLU D 1 30 ? -14.160 16.978 20.227 1.00 69.73 29 GLU B O 1
ATOM 2513 N N . GLU D 1 31 ? -13.580 17.127 22.405 1.00 65.39 30 GLU B N 1
ATOM 2514 C CA . GLU D 1 31 ? -12.328 17.869 22.199 1.00 61.51 30 GLU B CA 1
ATOM 2515 C C . GLU D 1 31 ? -11.081 17.005 22.441 1.00 57.29 30 GLU B C 1
ATOM 2516 O O . GLU D 1 31 ? -10.046 17.228 21.819 1.00 55.54 30 GLU B O 1
ATOM 2522 N N . SER D 1 32 ? -11.185 16.035 23.352 1.00 53.72 31 SER B N 1
ATOM 2523 C CA . SER D 1 32 ? -10.084 15.124 23.719 1.00 51.19 31 SER B CA 1
ATOM 2524 C C . SER D 1 32 ? -9.217 14.635 22.555 1.00 49.06 31 SER B C 1
ATOM 2525 O O . SER D 1 32 ? -7.993 14.564 22.680 1.00 47.31 31 SER B O 1
ATOM 2528 N N . SER D 1 33 ? -9.858 14.290 21.440 1.00 48.05 32 SER B N 1
ATOM 2529 C CA . SER D 1 33 ? -9.154 13.834 20.237 1.00 47.08 32 SER B CA 1
ATOM 2530 C C . SER D 1 33 ? -8.176 14.886 19.709 1.00 46.08 32 SER B C 1
ATOM 2531 O O . SER D 1 33 ? -7.030 14.560 19.388 1.00 45.47 32 SER B O 1
ATOM 2534 N N . ILE D 1 34 ? -8.627 16.140 19.637 1.00 44.72 33 ILE B N 1
ATOM 2535 C CA . ILE D 1 34 ? -7.787 17.238 19.140 1.00 43.54 33 ILE B CA 1
ATOM 2536 C C . ILE D 1 34 ? -6.816 17.764 20.198 1.00 42.04 33 ILE B C 1
ATOM 2537 O O . ILE D 1 34 ? -5.691 18.128 19.866 1.00 42.26 33 ILE B O 1
ATOM 2542 N N . VAL D 1 35 ? -7.244 17.793 21.460 1.00 40.81 34 VAL B N 1
ATOM 2543 C CA . VAL D 1 35 ? -6.394 18.267 22.562 1.00 39.92 34 VAL B CA 1
ATOM 2544 C C . VAL D 1 35 ? -5.142 17.394 22.692 1.00 39.95 34 VAL B C 1
ATOM 2545 O O . VAL D 1 35 ? -4.028 17.913 22.723 1.00 39.97 34 VAL B O 1
ATOM 2549 N N . ASN D 1 36 ? -5.340 16.078 22.755 1.00 39.72 35 ASN B N 1
ATOM 2550 C CA . ASN D 1 36 ? -4.229 15.114 22.817 1.00 39.76 35 ASN B CA 1
ATOM 2551 C C . ASN D 1 36 ? -3.295 15.153 21.614 1.00 39.02 35 ASN B C 1
ATOM 2552 O O . ASN D 1 36 ? -2.089 14.960 21.769 1.00 39.60 35 ASN B O 1
ATOM 2557 N N . ALA D 1 37 ? -3.858 15.375 20.426 1.00 38.12 36 ALA B N 1
ATOM 2558 C CA . ALA D 1 37 ? -3.077 15.479 19.189 1.00 37.22 36 ALA B CA 1
ATOM 2559 C C . ALA D 1 37 ? -2.166 16.696 19.227 1.00 36.68 36 ALA B C 1
ATOM 2560 O O . ALA D 1 37 ? -0.989 16.613 18.865 1.00 36.36 36 ALA B O 1
ATOM 2562 N N . CYS D 1 38 ? -2.730 17.819 19.667 1.00 36.15 37 CYS B N 1
ATOM 2563 C CA . CYS D 1 38 ? -1.984 19.061 19.835 1.00 36.31 37 CYS B CA 1
ATOM 2564 C C . CYS D 1 38 ? -0.849 18.881 20.832 1.00 36.38 37 CYS B C 1
ATOM 2565 O O . CYS D 1 38 ? 0.307 19.165 20.521 1.00 36.60 37 CYS B O 1
ATOM 2568 N N . LEU D 1 39 ? -1.194 18.398 22.024 1.00 36.98 38 LEU B N 1
ATOM 2569 C CA . LEU D 1 39 ? -0.217 18.145 23.091 1.00 37.33 38 LEU B CA 1
ATOM 2570 C C . LEU D 1 39 ? 0.904 17.216 22.633 1.00 37.90 38 LEU B C 1
ATOM 2571 O O . LEU D 1 39 ? 2.057 17.416 23.011 1.00 38.33 38 LEU B O 1
ATOM 2576 N N . ARG D 1 40 ? 0.565 16.216 21.818 1.00 39.05 39 ARG B N 1
ATOM 2577 C CA . ARG D 1 40 ? 1.572 15.321 21.249 1.00 40.32 39 ARG B CA 1
ATOM 2578 C C . ARG D 1 40 ? 2.425 16.005 20.173 1.00 38.73 39 ARG B C 1
ATOM 2579 O O . ARG D 1 40 ? 3.639 15.798 20.153 1.00 38.08 39 ARG B O 1
ATOM 2587 N N . TYR D 1 41 ? 1.815 16.807 19.292 1.00 36.82 40 TYR B N 1
ATOM 2588 C CA . TYR D 1 41 ? 2.598 17.527 18.274 1.00 35.38 40 TYR B CA 1
ATOM 2589 C C . TYR D 1 41 ? 3.603 18.459 18.937 1.00 35.21 40 TYR B C 1
ATOM 2590 O O . TYR D 1 41 ? 4.777 18.455 18.573 1.00 35.73 40 TYR B O 1
ATOM 2599 N N . LEU D 1 42 ? 3.135 19.243 19.907 1.00 34.49 41 LEU B N 1
ATOM 2600 C CA . LEU D 1 42 ? 3.998 20.169 20.646 1.00 34.28 41 LEU B CA 1
ATOM 2601 C C . LEU D 1 42 ? 5.072 19.441 21.457 1.00 35.14 41 LEU B C 1
ATOM 2602 O O . LEU D 1 42 ? 6.244 19.822 21.426 1.00 34.79 41 LEU B O 1
ATOM 2607 N N . GLY D 1 43 ? 4.665 18.389 22.165 1.00 36.55 42 GLY B N 1
ATOM 2608 C CA . GLY D 1 43 ? 5.587 17.558 22.941 1.00 37.15 42 GLY B CA 1
ATOM 2609 C C . GLY D 1 43 ? 6.691 16.900 22.134 1.00 38.10 42 GLY B C 1
ATOM 2610 O O . GLY D 1 43 ? 7.749 16.591 22.677 1.00 38.26 42 GLY B O 1
ATOM 2611 N N . TYR D 1 44 ? 6.439 16.676 20.845 1.00 39.69 43 TYR B N 1
ATOM 2612 C CA . TYR D 1 44 ? 7.429 16.107 19.928 1.00 41.07 43 TYR B CA 1
ATOM 2613 C C . TYR D 1 44 ? 8.002 17.106 18.916 1.00 40.98 43 TYR B C 1
ATOM 2614 O O . TYR D 1 44 ? 8.953 16.779 18.203 1.00 41.46 43 TYR B O 1
ATOM 2623 N N . SER D 1 45 ? 7.435 18.310 18.852 1.00 40.97 44 SER B N 1
ATOM 2624 C CA . SER D 1 45 ? 7.971 19.377 18.013 1.00 40.85 44 SER B CA 1
ATOM 2625 C C . SER D 1 45 ? 9.354 19.763 18.517 1.00 40.79 44 SER B C 1
ATOM 2626 O O . SER D 1 45 ? 9.495 20.252 19.638 1.00 41.14 44 SER B O 1
ATOM 2629 N N . LYS D 1 46 ? 10.364 19.516 17.688 1.00 41.57 45 LYS B N 1
ATOM 2630 C CA . LYS D 1 46 ? 11.757 19.841 18.017 1.00 42.41 45 LYS B CA 1
ATOM 2631 C C . LYS D 1 46 ? 11.956 21.326 18.315 1.00 43.00 45 LYS B C 1
ATOM 2632 O O . LYS D 1 46 ? 12.624 21.683 19.285 1.00 43.78 45 LYS B O 1
ATOM 2638 N N . SER D 1 47 ? 11.332 22.178 17.503 1.00 43.49 46 SER B N 1
ATOM 2639 C CA . SER D 1 47 ? 11.431 23.631 17.653 1.00 43.62 46 SER B CA 1
ATOM 2640 C C . SER D 1 47 ? 10.737 24.211 18.900 1.00 43.67 46 SER B C 1
ATOM 2641 O O . SER D 1 47 ? 10.749 25.429 19.091 1.00 44.51 46 SER B O 1
ATOM 2644 N N . MET D 1 48 ? 10.139 23.350 19.731 1.00 43.93 47 MET B N 1
ATOM 2645 C CA . MET D 1 48 ? 9.524 23.738 21.008 1.00 44.49 47 MET B CA 1
ATOM 2646 C C . MET D 1 48 ? 10.320 23.289 22.245 1.00 43.58 47 MET B C 1
ATOM 2647 O O . MET D 1 48 ? 9.958 23.649 23.370 1.00 41.44 47 MET B O 1
ATOM 2652 N N . CYS D 1 49 ? 11.392 22.513 22.035 1.00 43.92 48 CYS B N 1
ATOM 2653 C CA . CYS D 1 49 ? 12.188 21.904 23.120 1.00 43.03 48 CYS B CA 1
ATOM 2654 C C . CYS D 1 49 ? 12.744 22.881 24.145 1.00 42.55 48 CYS B C 1
ATOM 2655 O O . CYS D 1 49 ? 12.835 22.551 25.325 1.00 41.76 48 CYS B O 1
ATOM 2658 N N . HIS D 1 50 ? 13.137 24.067 23.685 1.00 43.05 49 HIS B N 1
ATOM 2659 C CA . HIS D 1 50 ? 13.671 25.105 24.566 1.00 43.31 49 HIS B CA 1
ATOM 2660 C C . HIS D 1 50 ? 12.903 26.415 24.414 1.00 44.79 49 HIS B C 1
ATOM 2661 O O . HIS D 1 50 ? 13.469 27.504 24.518 1.00 45.01 49 HIS B O 1
ATOM 2668 N N . GLU D 1 51 ? 11.594 26.284 24.202 1.00 46.58 50 GLU B N 1
ATOM 2669 C CA . GLU D 1 51 ? 10.688 27.418 24.137 1.00 48.49 50 GLU B CA 1
ATOM 2670 C C . GLU D 1 51 ? 9.967 27.500 25.472 1.00 47.95 50 GLU B C 1
ATOM 2671 O O . GLU D 1 51 ? 9.659 26.476 26.085 1.00 48.10 50 GLU B O 1
ATOM 2677 N N . LYS D 1 52 ? 9.710 28.723 25.922 1.00 48.72 51 LYS B N 1
ATOM 2678 C CA . LYS D 1 52 ? 9.032 28.947 27.193 1.00 49.15 51 LYS B CA 1
ATOM 2679 C C . LYS D 1 52 ? 7.565 28.584 27.047 1.00 47.81 51 LYS B C 1
ATOM 2680 O O . LYS D 1 52 ? 6.926 28.950 26.057 1.00 46.72 51 LYS B O 1
ATOM 2686 N N . MET D 1 53 ? 7.038 27.870 28.035 1.00 47.08 52 MET B N 1
ATOM 2687 C CA . MET D 1 53 ? 5.648 27.446 28.005 1.00 46.19 52 MET B CA 1
ATOM 2688 C C . MET D 1 53 ? 4.733 28.592 28.427 1.00 42.96 52 MET B C 1
ATOM 2689 O O . MET D 1 53 ? 4.921 29.157 29.506 1.00 41.76 52 MET B O 1
ATOM 2694 N N . PRO D 1 54 ? 3.734 28.931 27.586 1.00 40.78 53 PRO B N 1
ATOM 2695 C CA . PRO D 1 54 ? 2.776 29.966 27.962 1.00 40.56 53 PRO B CA 1
ATOM 2696 C C . PRO D 1 54 ? 2.005 29.620 29.226 1.00 40.83 53 PRO B C 1
ATOM 2697 O O . PRO D 1 54 ? 1.819 28.448 29.547 1.00 41.07 53 PRO B O 1
ATOM 2701 N N . ILE D 1 55 ? 1.556 30.652 29.925 1.00 41.16 54 ILE B N 1
ATOM 2702 C CA . ILE D 1 55 ? 0.938 30.483 31.232 1.00 41.14 54 ILE B CA 1
ATOM 2703 C C . ILE D 1 55 ? -0.461 29.877 31.130 1.00 41.19 54 ILE B C 1
ATOM 2704 O O . ILE D 1 55 ? -0.897 29.218 32.069 1.00 41.70 54 ILE B O 1
ATOM 2709 N N . PHE D 1 56 ? -1.140 30.048 29.995 1.00 41.39 55 PHE B N 1
ATOM 2710 C CA . PHE D 1 56 ? -2.434 29.384 29.782 1.00 42.28 55 PHE B CA 1
ATOM 2711 C C . PHE D 1 56 ? -2.302 27.853 29.821 1.00 42.24 55 PHE B C 1
ATOM 2712 O O . PHE D 1 56 ? -3.208 27.160 30.292 1.00 43.34 55 PHE B O 1
ATOM 2720 N N . MET D 1 57 ? -1.175 27.342 29.323 1.00 41.47 56 MET B N 1
ATOM 2721 C CA . MET D 1 57 ? -0.875 25.907 29.351 1.00 41.18 56 MET B CA 1
ATOM 2722 C C . MET D 1 57 ? -0.708 25.409 30.780 1.00 40.49 56 MET B C 1
ATOM 2723 O O . MET D 1 57 ? -1.277 24.381 31.149 1.00 40.73 56 MET B O 1
ATOM 2728 N N . ASP D 1 58 ? 0.082 26.142 31.565 1.00 39.42 57 ASP B N 1
ATOM 2729 C CA . ASP D 1 58 ? 0.291 25.835 32.982 1.00 38.22 57 ASP B CA 1
ATOM 2730 C C . ASP D 1 58 ? -1.020 25.896 33.760 1.00 37.37 57 ASP B C 1
ATOM 2731 O O . ASP D 1 58 ? -1.295 25.017 34.574 1.00 37.46 57 ASP B O 1
ATOM 2736 N N . ILE D 1 59 ? -1.824 26.927 33.502 1.00 36.38 58 ILE B N 1
ATOM 2737 C CA . ILE D 1 59 ? -3.115 27.089 34.176 1.00 35.82 58 ILE B CA 1
ATOM 2738 C C . ILE D 1 59 ? -4.033 25.912 33.848 1.00 35.97 58 ILE B C 1
ATOM 2739 O O . ILE D 1 59 ? -4.591 25.298 34.752 1.00 36.42 58 ILE B O 1
ATOM 2744 N N . ALA D 1 60 ? -4.167 25.593 32.564 1.00 36.18 59 ALA B N 1
ATOM 2745 C CA . ALA D 1 60 ? -5.007 24.470 32.134 1.00 36.78 59 ALA B CA 1
ATOM 2746 C C . ALA D 1 60 ? -4.538 23.126 32.702 1.00 37.02 59 ALA B C 1
ATOM 2747 O O . ALA D 1 60 ? -5.369 22.296 33.068 1.00 37.72 59 ALA B O 1
ATOM 2749 N N . PHE D 1 61 ? -3.223 22.917 32.778 1.00 37.15 60 PHE B N 1
ATOM 2750 C CA . PHE D 1 61 ? -2.680 21.715 33.412 1.00 37.48 60 PHE B CA 1
ATOM 2751 C C . PHE D 1 61 ? -3.142 21.607 34.847 1.00 38.01 60 PHE B C 1
ATOM 2752 O O . PHE D 1 61 ? -3.637 20.567 35.250 1.00 39.68 60 PHE B O 1
ATOM 2760 N N . ILE D 1 62 ? -2.964 22.680 35.612 1.00 38.67 61 ILE B N 1
ATOM 2761 C CA . ILE D 1 62 ? -3.335 22.701 37.032 1.00 39.21 61 ILE B CA 1
ATOM 2762 C C . ILE D 1 62 ? -4.837 22.447 37.200 1.00 40.78 61 ILE B C 1
ATOM 2763 O O . ILE D 1 62 ? -5.236 21.560 37.959 1.00 41.04 61 ILE B O 1
ATOM 2768 N N . GLU D 1 63 ? -5.649 23.215 36.473 1.00 42.50 62 GLU B N 1
ATOM 2769 C CA . GLU D 1 63 ? -7.115 23.049 36.465 1.00 43.90 62 GLU B CA 1
ATOM 2770 C C . GLU D 1 63 ? -7.533 21.608 36.186 1.00 44.66 62 GLU B C 1
ATOM 2771 O O . GLU D 1 63 ? -8.498 21.108 36.764 1.00 45.69 62 GLU B O 1
ATOM 2777 N N . TYR D 1 64 ? -6.788 20.958 35.296 1.00 45.46 63 TYR B N 1
ATOM 2778 C CA . TYR D 1 64 ? -7.004 19.559 34.937 1.00 46.41 63 TYR B CA 1
ATOM 2779 C C . TYR D 1 64 ? -6.409 18.584 35.964 1.00 46.93 63 TYR B C 1
ATOM 2780 O O . TYR D 1 64 ? -7.072 17.624 36.360 1.00 47.41 63 TYR B O 1
ATOM 2789 N N . CYS D 1 65 ? -5.171 18.842 36.385 1.00 47.37 64 CYS B N 1
ATOM 2790 C CA . CYS D 1 65 ? -4.429 17.984 37.319 1.00 48.19 64 CYS B CA 1
ATOM 2791 C C . CYS D 1 65 ? -5.126 17.769 38.663 1.00 49.40 64 CYS B C 1
ATOM 2792 O O . CYS D 1 65 ? -5.089 16.665 39.208 1.00 48.89 64 CYS B O 1
ATOM 2795 N N . PHE D 1 66 ? -5.758 18.822 39.184 1.00 51.51 65 PHE B N 1
ATOM 2796 C CA . PHE D 1 66 ? -6.425 18.784 40.495 1.00 52.08 65 PHE B CA 1
ATOM 2797 C C . PHE D 1 66 ? -7.959 18.842 40.415 1.00 52.85 65 PHE B C 1
ATOM 2798 O O . PHE D 1 66 ? -8.633 19.005 41.434 1.00 52.60 65 PHE B O 1
ATOM 2806 N N . ASN D 1 67 ? -8.493 18.690 39.202 1.00 54.38 66 ASN B N 1
ATOM 2807 C CA . ASN D 1 67 ? -9.923 18.498 38.954 1.00 56.99 66 ASN B CA 1
ATOM 2808 C C . ASN D 1 67 ? -10.812 19.607 39.535 1.00 58.07 66 ASN B C 1
ATOM 2809 O O . ASN D 1 67 ? -11.825 19.345 40.193 1.00 59.08 66 ASN B O 1
ATOM 2814 N N . LEU D 1 68 ? -10.444 20.849 39.231 1.00 59.19 67 LEU B N 1
ATOM 2815 C CA . LEU D 1 68 ? -11.086 22.029 39.824 1.00 60.52 67 LEU B CA 1
ATOM 2816 C C . LEU D 1 68 ? -12.503 22.340 39.292 1.00 62.92 67 LEU B C 1
ATOM 2817 O O . LEU D 1 68 ? -13.150 23.264 39.789 1.00 64.30 67 LEU B O 1
ATOM 2822 N N . SER D 1 69 ? -12.981 21.582 38.303 1.00 64.84 68 SER B N 1
ATOM 2823 C CA . SER D 1 69 ? -14.291 21.822 37.685 1.00 66.35 68 SER B CA 1
ATOM 2824 C C . SER D 1 69 ? -15.463 21.548 38.628 1.00 65.76 68 SER B C 1
ATOM 2825 O O . SER D 1 69 ? -15.580 20.458 39.189 1.00 65.29 68 SER B O 1
ATOM 2828 N N . GLN D 1 89 ? -9.577 11.529 42.674 1.00 66.76 88 GLN B N 1
ATOM 2829 C CA . GLN D 1 89 ? -9.253 11.622 41.243 1.00 65.72 88 GLN B CA 1
ATOM 2830 C C . GLN D 1 89 ? -7.828 12.124 40.908 1.00 62.94 88 GLN B C 1
ATOM 2831 O O . GLN D 1 89 ? -7.487 12.268 39.732 1.00 63.03 88 GLN B O 1
ATOM 2837 N N . ILE D 1 90 ? -6.994 12.351 41.922 1.00 60.46 89 ILE B N 1
ATOM 2838 C CA . ILE D 1 90 ? -5.730 13.065 41.761 1.00 59.30 89 ILE B CA 1
ATOM 2839 C C . ILE D 1 90 ? -4.580 12.075 41.958 1.00 58.66 89 ILE B C 1
ATOM 2840 O O . ILE D 1 90 ? -4.450 11.468 43.019 1.00 58.58 89 ILE B O 1
ATOM 2845 N N . LEU D 1 91 ? -3.760 11.912 40.921 1.00 59.15 90 LEU B N 1
ATOM 2846 C CA . LEU D 1 91 ? -2.603 11.013 40.964 1.00 59.83 90 LEU B CA 1
ATOM 2847 C C . LEU D 1 91 ? -1.496 11.676 41.770 1.00 60.42 90 LEU B C 1
ATOM 2848 O O . LEU D 1 91 ? -0.821 12.576 41.267 1.00 60.14 90 LEU B O 1
ATOM 2853 N N . TRP D 1 92 ? -1.299 11.225 43.010 1.00 62.69 91 TRP B N 1
ATOM 2854 C CA . TRP D 1 92 ? -0.238 11.768 43.880 1.00 64.98 91 TRP B CA 1
ATOM 2855 C C . TRP D 1 92 ? 1.118 11.066 43.671 1.00 66.72 91 TRP B C 1
ATOM 2856 O O . TRP D 1 92 ? 1.824 10.720 44.621 1.00 67.19 91 TRP B O 1
ATOM 2867 N N . GLU D 1 93 ? 1.480 10.902 42.401 1.00 69.50 92 GLU B N 1
ATOM 2868 C CA . GLU D 1 93 ? 2.742 10.306 42.002 1.00 73.08 92 GLU B CA 1
ATOM 2869 C C . GLU D 1 93 ? 3.800 11.401 42.080 1.00 75.19 92 GLU B C 1
ATOM 2870 O O . GLU D 1 93 ? 3.611 12.483 41.529 1.00 74.65 92 GLU B O 1
ATOM 2876 N N . TYR D 1 94 ? 4.901 11.110 42.769 1.00 79.14 93 TYR B N 1
ATOM 2877 C CA . TYR D 1 94 ? 5.975 12.084 43.044 1.00 81.55 93 TYR B CA 1
ATOM 2878 C C . TYR D 1 94 ? 6.382 12.954 41.845 1.00 78.09 93 TYR B C 1
ATOM 2879 O O . TYR D 1 94 ? 6.262 14.180 41.903 1.00 79.26 93 TYR B O 1
ATOM 2888 N N . SER D 1 95 ? 6.841 12.318 40.770 1.00 73.96 94 SER B N 1
ATOM 2889 C CA . SER D 1 95 ? 7.418 13.034 39.622 1.00 71.02 94 SER B CA 1
ATOM 2890 C C . SER D 1 95 ? 6.433 14.011 38.958 1.00 69.30 94 SER B C 1
ATOM 2891 O O . SER D 1 95 ? 6.832 15.081 38.492 1.00 68.73 94 SER B O 1
ATOM 2894 N N . LEU D 1 96 ? 5.156 13.630 38.932 1.00 66.84 95 LEU B N 1
ATOM 2895 C CA . LEU D 1 96 ? 4.071 14.489 38.441 1.00 64.47 95 LEU B CA 1
ATOM 2896 C C . LEU D 1 96 ? 3.890 15.745 39.299 1.00 63.42 95 LEU B C 1
ATOM 2897 O O . LEU D 1 96 ? 3.762 16.851 38.772 1.00 64.52 95 LEU B O 1
ATOM 2902 N N . ILE D 1 97 ? 3.882 15.558 40.616 1.00 61.70 96 ILE B N 1
ATOM 2903 C CA . ILE D 1 97 ? 3.558 16.631 41.564 1.00 60.43 96 ILE B CA 1
ATOM 2904 C C . ILE D 1 97 ? 4.709 17.645 41.675 1.00 59.91 96 ILE B C 1
ATOM 2905 O O . ILE D 1 97 ? 4.468 18.836 41.871 1.00 59.61 96 ILE B O 1
ATOM 2910 N N . SER D 1 98 ? 5.948 17.170 41.547 1.00 59.92 97 SER B N 1
ATOM 2911 C CA . SER D 1 98 ? 7.127 18.043 41.415 1.00 60.51 97 SER B CA 1
ATOM 2912 C C . SER D 1 98 ? 7.032 18.992 40.209 1.00 61.13 97 SER B C 1
ATOM 2913 O O . SER D 1 98 ? 7.432 20.158 40.296 1.00 61.93 97 SER B O 1
ATOM 2916 N N . ASN D 1 99 ? 6.518 18.479 39.092 1.00 60.40 98 ASN B N 1
ATOM 2917 C CA . ASN D 1 99 ? 6.268 19.293 37.900 1.00 59.74 98 ASN B CA 1
ATOM 2918 C C . ASN D 1 99 ? 5.078 20.232 38.092 1.00 58.74 98 ASN B C 1
ATOM 2919 O O . ASN D 1 99 ? 5.144 21.396 37.704 1.00 58.73 98 ASN B O 1
ATOM 2924 N N . ALA D 1 100 ? 4.003 19.719 38.692 1.00 57.94 99 ALA B N 1
ATOM 2925 C CA . ALA D 1 100 ? 2.829 20.530 39.046 1.00 58.74 99 ALA B CA 1
ATOM 2926 C C . ALA D 1 100 ? 3.187 21.755 39.891 1.00 60.22 99 ALA B C 1
ATOM 2927 O O . ALA D 1 100 ? 2.619 22.832 39.699 1.00 60.63 99 ALA B O 1
ATOM 2929 N N . LEU D 1 101 ? 4.129 21.582 40.818 1.00 61.28 100 LEU B N 1
ATOM 2930 C CA . LEU D 1 101 ? 4.628 22.686 41.646 1.00 61.33 100 LEU B CA 1
ATOM 2931 C C . LEU D 1 101 ? 5.481 23.676 40.851 1.00 60.45 100 LEU B C 1
ATOM 2932 O O . LEU D 1 101 ? 5.341 24.887 41.027 1.00 59.90 100 LEU B O 1
ATOM 2937 N N . GLU D 1 102 ? 6.363 23.164 39.993 1.00 60.47 101 GLU B N 1
ATOM 2938 C CA . GLU D 1 102 ? 7.180 24.018 39.120 1.00 61.55 101 GLU B CA 1
ATOM 2939 C C . GLU D 1 102 ? 6.313 24.850 38.164 1.00 59.65 101 GLU B C 1
ATOM 2940 O O . GLU D 1 102 ? 6.604 26.023 37.925 1.00 60.35 101 GLU B O 1
ATOM 2946 N N . ARG D 1 103 ? 5.252 24.239 37.634 1.00 56.47 102 ARG B N 1
ATOM 2947 C CA . ARG D 1 103 ? 4.299 24.937 36.763 1.00 54.27 102 ARG B CA 1
ATOM 2948 C C . ARG D 1 103 ? 3.469 25.982 37.516 1.00 53.87 102 ARG B C 1
ATOM 2949 O O . ARG D 1 103 ? 3.262 27.087 37.018 1.00 54.68 102 ARG B O 1
ATOM 2957 N N . LEU D 1 104 ? 2.997 25.624 38.708 1.00 53.32 103 LEU B N 1
ATOM 2958 C CA . LEU D 1 104 ? 2.266 26.553 39.586 1.00 53.19 103 LEU B CA 1
ATOM 2959 C C . LEU D 1 104 ? 3.135 27.732 40.037 1.00 53.61 103 LEU B C 1
ATOM 2960 O O . LEU D 1 104 ? 2.649 28.855 40.179 1.00 53.59 103 LEU B O 1
ATOM 2965 N N . GLU D 1 105 ? 4.411 27.453 40.284 1.00 54.02 104 GLU B N 1
ATOM 2966 C CA . GLU D 1 105 ? 5.396 28.480 40.605 1.00 54.70 104 GLU B CA 1
ATOM 2967 C C . GLU D 1 105 ? 5.609 29.416 39.414 1.00 54.39 104 GLU B C 1
ATOM 2968 O O . GLU D 1 105 ? 5.710 30.630 39.589 1.00 55.30 104 GLU B O 1
ATOM 2974 N N . ASN D 1 106 ? 5.676 28.844 38.212 1.00 53.33 105 ASN B N 1
ATOM 2975 C CA . ASN D 1 106 ? 5.784 29.629 36.977 1.00 52.57 105 ASN B CA 1
ATOM 2976 C C . ASN D 1 106 ? 4.573 30.527 36.709 1.00 52.07 105 ASN B C 1
ATOM 2977 O O . ASN D 1 106 ? 4.728 31.627 36.174 1.00 50.21 105 ASN B O 1
ATOM 2982 N N . ILE D 1 107 ? 3.380 30.054 37.078 1.00 52.58 106 ILE B N 1
ATOM 2983 C CA . ILE D 1 107 ? 2.171 30.885 37.063 1.00 53.42 106 ILE B CA 1
ATOM 2984 C C . ILE D 1 107 ? 2.382 32.084 37.982 1.00 55.46 106 ILE B C 1
ATOM 2985 O O . ILE D 1 107 ? 2.119 33.216 37.584 1.00 57.11 106 ILE B O 1
ATOM 2990 N N . GLU D 1 108 ? 2.879 31.827 39.191 1.00 56.90 107 GLU B N 1
ATOM 2991 C CA . GLU D 1 108 ? 3.126 32.884 40.174 1.00 58.08 107 GLU B CA 1
ATOM 2992 C C . GLU D 1 108 ? 4.239 33.849 39.756 1.00 58.24 107 GLU B C 1
ATOM 2993 O O . GLU D 1 108 ? 4.083 35.061 39.905 1.00 58.18 107 GLU B O 1
ATOM 2999 N N . LEU D 1 109 ? 5.350 33.315 39.243 1.00 59.09 108 LEU B N 1
ATOM 3000 C CA . LEU D 1 109 ? 6.445 34.147 38.717 1.00 59.73 108 LEU B CA 1
ATOM 3001 C C . LEU D 1 109 ? 5.908 35.151 37.706 1.00 59.04 108 LEU B C 1
ATOM 3002 O O . LEU D 1 109 ? 6.063 36.360 37.882 1.00 57.07 108 LEU B O 1
ATOM 3007 N N . GLU D 1 110 ? 5.264 34.629 36.665 1.00 60.52 109 GLU B N 1
ATOM 3008 C CA . GLU D 1 110 ? 4.671 35.441 35.598 1.00 62.00 109 GLU B CA 1
ATOM 3009 C C . GLU D 1 110 ? 3.617 36.405 36.139 1.00 61.18 109 GLU B C 1
ATOM 3010 O O . GLU D 1 110 ? 3.547 37.553 35.700 1.00 61.17 109 GLU B O 1
ATOM 3016 N N . ARG D 1 111 ? 2.810 35.935 37.089 1.00 60.10 110 ARG B N 1
ATOM 3017 C CA . ARG D 1 111 ? 1.765 36.761 37.698 1.00 59.92 110 ARG B CA 1
ATOM 3018 C C . ARG D 1 111 ? 2.339 37.997 38.400 1.00 59.56 110 ARG B C 1
ATOM 3019 O O . ARG D 1 111 ? 1.793 39.089 38.276 1.00 59.43 110 ARG B O 1
ATOM 3027 N N . GLN D 1 112 ? 3.448 37.821 39.114 1.00 59.74 111 GLN B N 1
ATOM 3028 C CA . GLN D 1 112 ? 4.118 38.928 39.807 1.00 59.20 111 GLN B CA 1
ATOM 3029 C C . GLN D 1 112 ? 4.741 39.941 38.844 1.00 59.26 111 GLN B C 1
ATOM 3030 O O . GLN D 1 112 ? 4.490 41.140 38.960 1.00 59.59 111 GLN B O 1
ATOM 3036 N N . ASN D 1 113 ? 5.549 39.445 37.908 1.00 59.70 112 ASN B N 1
ATOM 3037 C CA . ASN D 1 113 ? 6.197 40.280 36.879 1.00 60.06 112 ASN B CA 1
ATOM 3038 C C . ASN D 1 113 ? 5.219 41.137 36.089 1.00 59.50 112 ASN B C 1
ATOM 3039 O O . ASN D 1 113 ? 5.490 42.305 35.812 1.00 60.89 112 ASN B O 1
ATOM 3044 N N . CYS D 1 114 ? 4.087 40.544 35.728 1.00 58.57 113 CYS B N 1
ATOM 3045 C CA . CYS D 1 114 ? 3.032 41.255 35.016 1.00 57.85 113 CYS B CA 1
ATOM 3046 C C . CYS D 1 114 ? 2.296 42.264 35.906 1.00 57.68 113 CYS B C 1
ATOM 3047 O O . CYS D 1 114 ? 1.871 43.310 35.419 1.00 58.68 113 CYS B O 1
ATOM 3050 N N . MET D 1 115 ? 2.143 41.947 37.193 1.00 57.07 114 MET B N 1
ATOM 3051 C CA . MET D 1 115 ? 1.464 42.842 38.145 1.00 57.12 114 MET B CA 1
ATOM 3052 C C . MET D 1 115 ? 2.342 43.980 38.687 1.00 59.43 114 MET B C 1
ATOM 3053 O O . MET D 1 115 ? 1.817 44.915 39.296 1.00 60.71 114 MET B O 1
ATOM 3058 N N . ARG D 1 116 ? 3.659 43.909 38.478 1.00 61.54 115 ARG B N 1
ATOM 3059 C CA . ARG D 1 116 ? 4.533 45.066 38.711 1.00 63.36 115 ARG B CA 1
ATOM 3060 C C . ARG D 1 116 ? 4.377 46.050 37.555 1.00 64.32 115 ARG B C 1
ATOM 3061 O O . ARG D 1 116 ? 3.944 47.184 37.765 1.00 64.84 115 ARG B O 1
ATOM 3069 N N . GLU D 1 117 ? 4.732 45.605 36.346 1.00 66.29 116 GLU B N 1
ATOM 3070 C CA . GLU D 1 117 ? 4.522 46.378 35.111 1.00 67.68 116 GLU B CA 1
ATOM 3071 C C . GLU D 1 117 ? 3.114 46.970 35.095 1.00 67.07 116 GLU B C 1
ATOM 3072 O O . GLU D 1 117 ? 2.131 46.228 35.047 1.00 69.67 116 GLU B O 1
ATOM 3078 N N . ASP D 1 118 ? 3.020 48.298 35.158 1.00 65.34 117 ASP B N 1
ATOM 3079 C CA . ASP D 1 118 ? 1.729 48.982 35.241 1.00 63.18 117 ASP B CA 1
ATOM 3080 C C . ASP D 1 118 ? 1.122 49.104 33.845 1.00 60.59 117 ASP B C 1
ATOM 3081 O O . ASP D 1 118 ? 1.400 50.056 33.114 1.00 63.51 117 ASP B O 1
ATOM 3086 N N . GLY D 1 119 ? 0.300 48.124 33.480 1.00 57.11 118 GLY B N 1
ATOM 3087 C CA . GLY D 1 119 ? -0.281 48.049 32.141 1.00 54.16 118 GLY B CA 1
ATOM 3088 C C . GLY D 1 119 ? -1.532 48.889 31.978 1.00 51.71 118 GLY B C 1
ATOM 3089 O O . GLY D 1 119 ? -1.989 49.538 32.922 1.00 50.80 118 GLY B O 1
ATOM 3090 N N . LEU D 1 120 ? -2.073 48.879 30.760 1.00 49.04 119 LEU B N 1
ATOM 3091 C CA . LEU D 1 120 ? -3.385 49.462 30.476 1.00 46.98 119 LEU B CA 1
ATOM 3092 C C . LEU D 1 120 ? -4.444 48.621 31.160 1.00 46.19 119 LEU B C 1
ATOM 3093 O O . LEU D 1 120 ? -4.459 47.402 30.993 1.00 46.82 119 LEU B O 1
ATOM 3098 N N . VAL D 1 121 ? -5.332 49.262 31.913 1.00 45.55 120 VAL B N 1
ATOM 3099 C CA . VAL D 1 121 ? -6.376 48.541 32.627 1.00 45.08 120 VAL B CA 1
ATOM 3100 C C . VAL D 1 121 ? -7.578 48.358 31.698 1.00 45.79 120 VAL B C 1
ATOM 3101 O O . VAL D 1 121 ? -8.026 49.310 31.057 1.00 47.07 120 VAL B O 1
ATOM 3105 N N . LYS D 1 122 ? -8.063 47.119 31.613 1.00 46.37 121 LYS B N 1
ATOM 3106 C CA . LYS D 1 122 ? -9.297 46.791 30.891 1.00 47.06 121 LYS B CA 1
ATOM 3107 C C . LYS D 1 122 ? -10.531 47.092 31.746 1.00 49.00 121 LYS B C 1
ATOM 3108 O O . LYS D 1 122 ? -10.469 47.069 32.977 1.00 49.25 121 LYS B O 1
ATOM 3114 N N . TYR D 1 123 ? -11.648 47.349 31.069 1.00 51.68 122 TYR B N 1
ATOM 3115 C CA . TYR D 1 123 ? -12.970 47.520 31.696 1.00 54.54 122 TYR B CA 1
ATOM 3116 C C . TYR D 1 123 ? -13.057 48.679 32.702 1.00 57.23 122 TYR B C 1
ATOM 3117 O O . TYR D 1 123 ? -13.815 48.603 33.671 1.00 57.52 122 TYR B O 1
ATOM 3126 N N . THR D 1 124 ? -12.308 49.756 32.450 1.00 60.42 123 THR B N 1
ATOM 3127 C CA . THR D 1 124 ? -12.333 50.953 33.313 1.00 61.84 123 THR B CA 1
ATOM 3128 C C . THR D 1 124 ? -13.658 51.705 33.208 1.00 62.94 123 THR B C 1
ATOM 3129 O O . THR D 1 124 ? -14.080 52.354 34.163 1.00 63.47 123 THR B O 1
ATOM 3133 N N . ASN D 1 125 ? -14.291 51.617 32.037 1.00 64.39 124 ASN B N 1
ATOM 3134 C CA . ASN D 1 125 ? -15.619 52.205 31.787 1.00 65.11 124 ASN B CA 1
ATOM 3135 C C . ASN D 1 125 ? -16.807 51.344 32.255 1.00 65.03 124 ASN B C 1
ATOM 3136 O O . ASN D 1 125 ? -17.960 51.684 31.982 1.00 65.14 124 ASN B O 1
ATOM 3141 N N . GLU D 1 126 ? -16.521 50.240 32.952 1.00 65.70 125 GLU B N 1
ATOM 3142 C CA . GLU D 1 126 ? -17.543 49.397 33.577 1.00 66.04 125 GLU B CA 1
ATOM 3143 C C . GLU D 1 126 ? -17.381 49.354 35.100 1.00 64.27 125 GLU B C 1
ATOM 3144 O O . GLU D 1 126 ? -18.334 49.631 35.824 1.00 65.08 125 GLU B O 1
ATOM 3150 N N . LEU D 1 127 ? -16.189 48.995 35.581 1.00 62.96 126 LEU B N 1
ATOM 3151 C CA . LEU D 1 127 ? -15.894 49.012 37.022 1.00 62.69 126 LEU B CA 1
ATOM 3152 C C . LEU D 1 127 ? -14.392 49.088 37.313 1.00 62.06 126 LEU B C 1
ATOM 3153 O O . LEU D 1 127 ? -13.575 48.666 36.494 1.00 61.54 126 LEU B O 1
ATOM 3158 N N . LEU D 1 128 ? -14.043 49.624 38.485 1.00 61.36 127 LEU B N 1
ATOM 3159 C CA . LEU D 1 128 ? -12.658 49.620 38.975 1.00 61.42 127 LEU B CA 1
ATOM 3160 C C . LEU D 1 128 ? -12.482 48.496 39.985 1.00 61.19 127 LEU B C 1
ATOM 3161 O O . LEU D 1 128 ? -13.408 48.183 40.735 1.00 61.73 127 LEU B O 1
ATOM 3166 N N . LEU D 1 129 ? -11.291 47.899 39.999 1.00 61.20 128 LEU B N 1
ATOM 3167 C CA . LEU D 1 129 ? -10.954 46.836 40.943 1.00 60.96 128 LEU B CA 1
ATOM 3168 C C . LEU D 1 129 ? -9.677 47.169 41.702 1.00 59.74 128 LEU B C 1
ATOM 3169 O O . LEU D 1 129 ? -8.723 47.707 41.134 1.00 59.43 128 LEU B O 1
ATOM 3174 N N . ASN D 1 130 ? -9.679 46.832 42.991 1.00 59.24 129 ASN B N 1
ATOM 3175 C CA . ASN D 1 130 ? -8.526 47.027 43.860 1.00 58.03 129 ASN B CA 1
ATOM 3176 C C . ASN D 1 130 ? -7.423 46.068 43.422 1.00 56.54 129 ASN B C 1
ATOM 3177 O O . ASN D 1 130 ? -7.439 44.884 43.760 1.00 55.80 129 ASN B O 1
ATOM 3182 N N . LYS D 1 131 ? -6.491 46.596 42.631 1.00 55.74 130 LYS B N 1
ATOM 3183 C CA . LYS D 1 131 ? -5.367 45.824 42.097 1.00 55.46 130 LYS B CA 1
ATOM 3184 C C . LYS D 1 131 ? -4.519 45.210 43.209 1.00 57.85 130 LYS B C 1
ATOM 3185 O O . LYS D 1 131 ? -4.107 44.052 43.114 1.00 57.80 130 LYS B O 1
ATOM 3191 N N . GLU D 1 132 ? -4.271 45.990 44.259 1.00 61.84 131 GLU B N 1
ATOM 3192 C CA . GLU D 1 132 ? -3.447 45.536 45.381 1.00 64.61 131 GLU B CA 1
ATOM 3193 C C . GLU D 1 132 ? -4.157 44.546 46.318 1.00 63.98 131 GLU B C 1
ATOM 3194 O O . GLU D 1 132 ? -3.485 43.784 47.009 1.00 63.42 131 GLU B O 1
ATOM 3200 N N . THR D 1 133 ? -5.492 44.552 46.348 1.00 63.95 132 THR B N 1
ATOM 3201 C CA . THR D 1 133 ? -6.246 43.476 47.008 1.00 65.11 132 THR B CA 1
ATOM 3202 C C . THR D 1 133 ? -5.975 42.174 46.264 1.00 65.80 132 THR B C 1
ATOM 3203 O O . THR D 1 133 ? -5.495 41.201 46.848 1.00 66.12 132 THR B O 1
ATOM 3207 N N . LEU D 1 134 ? -6.266 42.190 44.965 1.00 66.13 133 LEU B N 1
ATOM 3208 C CA . LEU D 1 134 ? -6.126 41.012 44.105 1.00 65.12 133 LEU B CA 1
ATOM 3209 C C . LEU D 1 134 ? -4.686 40.505 44.022 1.00 65.52 133 LEU B C 1
ATOM 3210 O O . LEU D 1 134 ? -4.465 39.295 43.940 1.00 65.67 133 LEU B O 1
ATOM 3215 N N . ASN D 1 135 ? -3.720 41.424 44.048 1.00 65.99 134 ASN B N 1
ATOM 3216 C CA . ASN D 1 135 ? -2.304 41.057 44.139 1.00 67.20 134 ASN B CA 1
ATOM 3217 C C . ASN D 1 135 ? -1.975 40.353 45.457 1.00 69.21 134 ASN B C 1
ATOM 3218 O O . ASN D 1 135 ? -1.242 39.362 45.469 1.00 70.83 134 ASN B O 1
ATOM 3223 N N . ASN D 1 136 ? -2.524 40.872 46.553 1.00 71.26 135 ASN B N 1
ATOM 3224 C CA . ASN D 1 136 ? -2.295 40.308 47.888 1.00 72.65 135 ASN B CA 1
ATOM 3225 C C . ASN D 1 136 ? -3.022 38.980 48.127 1.00 72.47 135 ASN B C 1
ATOM 3226 O O . ASN D 1 136 ? -2.424 38.039 48.651 1.00 71.80 135 ASN B O 1
ATOM 3231 N N . GLU D 1 137 ? -4.297 38.911 47.743 1.00 72.59 136 GLU B N 1
ATOM 3232 C CA . GLU D 1 137 ? -5.100 37.681 47.880 1.00 74.32 136 GLU B CA 1
ATOM 3233 C C . GLU D 1 137 ? -4.446 36.473 47.207 1.00 75.74 136 GLU B C 1
ATOM 3234 O O . GLU D 1 137 ? -4.415 35.376 47.772 1.00 75.53 136 GLU B O 1
ATOM 3240 N N . ALA D 1 138 ? -3.935 36.696 45.998 1.00 77.36 137 ALA B N 1
ATOM 3241 C CA . ALA D 1 138 ? -3.217 35.675 45.230 1.00 77.78 137 ALA B CA 1
ATOM 3242 C C . ALA D 1 138 ? -1.917 35.220 45.888 1.00 77.41 137 ALA B C 1
ATOM 3243 O O . ALA D 1 138 ? -1.616 34.026 45.895 1.00 78.33 137 ALA B O 1
ATOM 3245 N N . LEU D 1 139 ? -1.146 36.175 46.411 1.00 76.35 138 LEU B N 1
ATOM 3246 C CA . LEU D 1 139 ? 0.101 35.877 47.141 1.00 76.18 138 LEU B CA 1
ATOM 3247 C C . LEU D 1 139 ? -0.115 34.902 48.306 1.00 77.36 138 LEU B C 1
ATOM 3248 O O . LEU D 1 139 ? 0.662 33.962 48.486 1.00 77.85 138 LEU B O 1
ATOM 3253 N N . LYS D 1 140 ? -1.171 35.137 49.082 1.00 78.02 139 LYS B N 1
ATOM 3254 C CA . LYS D 1 140 ? -1.515 34.282 50.223 1.00 78.89 139 LYS B CA 1
ATOM 3255 C C . LYS D 1 140 ? -2.143 32.962 49.783 1.00 77.21 139 LYS B C 1
ATOM 3256 O O . LYS D 1 140 ? -1.801 31.905 50.321 1.00 78.62 139 LYS B O 1
ATOM 3262 N N . LEU D 1 141 ? -3.049 33.024 48.808 1.00 74.28 140 LEU B N 1
ATOM 3263 C CA . LEU D 1 141 ? -3.654 31.813 48.234 1.00 72.05 140 LEU B CA 1
ATOM 3264 C C . LEU D 1 141 ? -2.643 30.915 47.498 1.00 70.30 140 LEU B C 1
ATOM 326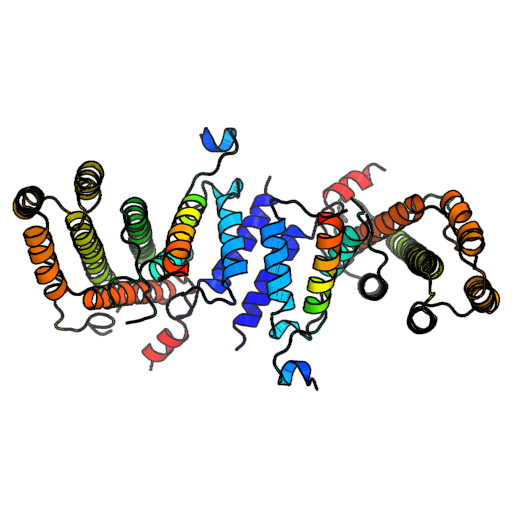5 O O . LEU D 1 141 ? -2.810 29.696 47.472 1.00 68.08 140 LEU B O 1
ATOM 3270 N N . TYR D 1 142 ? -1.609 31.514 46.904 1.00 69.81 141 TYR B N 1
ATOM 3271 C CA . TYR D 1 142 ? -0.518 30.746 46.292 1.00 70.49 141 TYR B CA 1
ATOM 3272 C C . TYR D 1 142 ? 0.267 29.959 47.343 1.00 73.12 141 TYR B C 1
ATOM 3273 O O . TYR D 1 142 ? 0.532 28.772 47.150 1.00 75.00 141 TYR B O 1
ATOM 3282 N N . SER D 1 143 ? 0.638 30.624 48.439 1.00 74.25 142 SER B N 1
ATOM 3283 C CA . SER D 1 143 ? 1.405 29.981 49.523 1.00 73.26 142 SER B CA 1
ATOM 3284 C C . SER D 1 143 ? 0.578 28.986 50.345 1.00 72.98 142 SER B C 1
ATOM 3285 O O . SER D 1 143 ? 1.132 28.022 50.879 1.00 72.89 142 SER B O 1
ATOM 3288 N N . CYS D 1 144 ? -0.731 29.222 50.450 1.00 72.69 143 CYS B N 1
ATOM 3289 C CA . CYS D 1 144 ? -1.653 28.260 51.069 1.00 73.74 143 CYS B CA 1
ATOM 3290 C C . CYS D 1 144 ? -1.744 26.964 50.262 1.00 73.80 143 CYS B C 1
ATOM 3291 O O . CYS D 1 144 ? -1.615 25.869 50.814 1.00 73.75 143 CYS B O 1
ATOM 3294 N N . ALA D 1 145 ? -1.979 27.107 48.959 1.00 73.97 144 ALA B N 1
ATOM 3295 C CA . ALA D 1 145 ? -2.074 25.967 48.046 1.00 72.53 144 ALA B CA 1
ATOM 3296 C C . ALA D 1 145 ? -0.744 25.234 47.901 1.00 71.70 144 ALA B C 1
ATOM 3297 O O . ALA D 1 145 ? -0.718 24.008 47.944 1.00 71.48 144 ALA B O 1
ATOM 3299 N N . LYS D 1 146 ? 0.346 25.986 47.730 1.00 71.92 145 LYS B N 1
ATOM 3300 C CA . LYS D 1 146 ? 1.693 25.403 47.588 1.00 73.73 145 LYS B CA 1
ATOM 3301 C C . LYS D 1 146 ? 2.054 24.488 48.762 1.00 76.81 145 LYS B C 1
ATOM 3302 O O . LYS D 1 146 ? 2.621 23.411 48.561 1.00 77.67 145 LYS B O 1
ATOM 3308 N N . ALA D 1 147 ? 1.725 24.927 49.977 1.00 78.71 146 ALA B N 1
ATOM 3309 C CA . ALA D 1 147 ? 1.939 24.128 51.185 1.00 78.94 146 ALA B CA 1
ATOM 3310 C C . ALA D 1 147 ? 1.045 22.886 51.212 1.00 79.49 146 ALA B C 1
ATOM 3311 O O . ALA D 1 147 ? 1.516 21.787 51.506 1.00 79.79 146 ALA B O 1
ATOM 3313 N N . GLY D 1 148 ? -0.236 23.069 50.889 1.00 80.27 147 GLY B N 1
ATOM 3314 C CA . GLY D 1 148 ? -1.210 21.970 50.845 1.00 81.54 147 GLY B CA 1
ATOM 3315 C C . GLY D 1 148 ? -1.039 20.930 49.748 1.00 81.97 147 GLY B C 1
ATOM 3316 O O . GLY D 1 148 ? -1.714 19.900 49.769 1.00 81.20 147 GLY B O 1
ATOM 3317 N N . ILE D 1 149 ? -0.175 21.217 48.774 1.00 85.14 148 ILE B N 1
ATOM 3318 C CA . ILE D 1 149 ? 0.271 20.235 47.781 1.00 88.04 148 ILE B CA 1
ATOM 3319 C C . ILE D 1 149 ? 1.566 19.582 48.271 1.00 91.60 148 ILE B C 1
ATOM 3320 O O . ILE D 1 149 ? 1.753 18.373 48.108 1.00 94.35 148 ILE B O 1
ATOM 3325 N N . CYS D 1 150 ? 2.453 20.389 48.856 1.00 93.87 149 CYS B N 1
ATOM 3326 C CA . CYS D 1 150 ? 3.699 19.896 49.454 1.00 96.68 149 CYS B CA 1
ATOM 3327 C C . CYS D 1 150 ? 3.462 19.019 50.699 1.00 98.20 149 CYS B C 1
ATOM 3328 O O . CYS D 1 150 ? 4.316 18.198 51.043 1.00 99.22 149 CYS B O 1
ATOM 3331 N N . ARG D 1 151 ? 2.313 19.197 51.359 1.00 98.69 150 ARG B N 1
ATOM 3332 C CA . ARG D 1 151 ? 1.925 18.400 52.533 1.00 98.70 150 ARG B CA 1
ATOM 3333 C C . ARG D 1 151 ? 1.213 17.097 52.140 1.00 98.10 150 ARG B C 1
ATOM 3334 O O . ARG D 1 151 ? 1.497 16.047 52.720 1.00 99.77 150 ARG B O 1
ATOM 3342 N N . TRP D 1 152 ? 0.292 17.162 51.176 1.00 95.55 151 TRP B N 1
ATOM 3343 C CA . TRP D 1 152 ? -0.424 15.956 50.710 1.00 94.33 151 TRP B CA 1
ATOM 3344 C C . TRP D 1 152 ? 0.436 15.010 49.855 1.00 94.11 151 TRP B C 1
ATOM 3345 O O . TRP D 1 152 ? 0.043 13.866 49.617 1.00 91.53 151 TRP B O 1
ATOM 3356 N N . MET D 1 153 ? 1.588 15.489 49.385 1.00 96.48 152 MET B N 1
ATOM 3357 C CA . MET D 1 153 ? 2.592 14.620 48.772 1.00 99.74 152 MET B CA 1
ATOM 3358 C C . MET D 1 153 ? 3.319 13.793 49.845 1.00 101.72 152 MET B C 1
ATOM 3359 O O . MET D 1 153 ? 3.733 12.665 49.573 1.00 103.30 152 MET B O 1
ATOM 3364 N N . ALA D 1 154 ? 3.462 14.348 51.053 1.00 103.72 153 ALA B N 1
ATOM 3365 C CA . ALA D 1 154 ? 3.937 13.582 52.217 1.00 104.71 153 ALA B CA 1
ATOM 3366 C C . ALA D 1 154 ? 2.882 12.580 52.711 1.00 106.08 153 ALA B C 1
ATOM 3367 O O . ALA D 1 154 ? 3.231 11.473 53.126 1.00 105.41 153 ALA B O 1
ATOM 3369 N N . PHE D 1 155 ? 1.606 12.975 52.664 1.00 107.84 154 PHE B N 1
ATOM 3370 C CA . PHE D 1 155 ? 0.470 12.073 52.960 1.00 110.28 154 PHE B CA 1
ATOM 3371 C C . PHE D 1 155 ? 0.508 10.752 52.179 1.00 113.83 154 PHE B C 1
ATOM 3372 O O . PHE D 1 155 ? 0.120 9.713 52.712 1.00 116.32 154 PHE B O 1
ATOM 3380 N N . HIS D 1 156 ? 0.962 10.803 50.926 1.00 117.22 155 HIS B N 1
ATOM 3381 C CA . HIS D 1 156 ? 1.117 9.602 50.095 1.00 120.48 155 HIS B CA 1
ATOM 3382 C C . HIS D 1 156 ? 2.442 8.881 50.371 1.00 122.44 155 HIS B C 1
ATOM 3383 O O . HIS D 1 156 ? 2.476 7.649 50.422 1.00 124.78 155 HIS B O 1
ATOM 3390 N N . PHE D 1 157 ? 3.521 9.653 50.531 1.00 123.75 156 PHE B N 1
ATOM 3391 C CA . PHE D 1 157 ? 4.858 9.111 50.857 1.00 126.33 156 PHE B CA 1
ATOM 3392 C C . PHE D 1 157 ? 4.863 8.200 52.093 1.00 129.95 156 PHE B C 1
ATOM 3393 O O . PHE D 1 157 ? 5.507 7.151 52.083 1.00 130.45 156 PHE B O 1
ATOM 3401 N N . LEU D 1 158 ? 4.142 8.605 53.141 1.00 132.90 157 LEU B N 1
ATOM 3402 C CA . LEU D 1 158 ? 4.046 7.822 54.382 1.00 134.37 157 LEU B CA 1
ATOM 3403 C C . LEU D 1 158 ? 3.207 6.551 54.209 1.00 131.84 157 LEU B C 1
ATOM 3404 O O . LEU D 1 158 ? 3.574 5.491 54.719 1.00 131.39 157 LEU B O 1
ATOM 3409 N N . GLU D 1 159 ? 2.087 6.669 53.492 1.00 129.71 158 GLU B N 1
ATOM 3410 C CA . GLU D 1 159 ? 1.185 5.533 53.222 1.00 129.16 158 GLU B CA 1
ATOM 3411 C C . GLU D 1 159 ? 1.807 4.403 52.382 1.00 128.04 158 GLU B C 1
ATOM 3412 O O . GLU D 1 159 ? 1.305 3.277 52.391 1.00 124.30 158 GLU B O 1
ATOM 3418 N N . GLN D 1 160 ? 2.880 4.714 51.654 1.00 129.53 159 GLN B N 1
ATOM 3419 C CA . GLN D 1 160 ? 3.662 3.715 50.920 1.00 130.33 159 GLN B CA 1
ATOM 3420 C C . GLN D 1 160 ? 4.553 2.901 51.864 1.00 132.33 159 GLN B C 1
ATOM 3421 O O . GLN D 1 160 ? 5.196 3.469 52.752 1.00 131.81 159 GLN B O 1
ATOM 3427 N N . GLU D 1 161 ? 4.577 1.578 51.673 1.00 134.15 160 GLU B N 1
ATOM 3428 C CA . GLU D 1 161 ? 5.569 0.709 52.319 1.00 136.27 160 GLU B CA 1
ATOM 3429 C C . GLU D 1 161 ? 6.153 -0.276 51.290 1.00 135.40 160 GLU B C 1
ATOM 3430 O O . GLU D 1 161 ? 5.390 -0.945 50.589 1.00 136.21 160 GLU B O 1
ATOM 3436 N N . PRO D 1 162 ? 7.499 -0.375 51.193 1.00 135.09 161 PRO B N 1
ATOM 3437 C CA . PRO D 1 162 ? 8.505 0.339 51.988 1.00 135.78 161 PRO B CA 1
ATOM 3438 C C . PRO D 1 162 ? 8.636 1.812 51.609 1.00 137.47 161 PRO B C 1
ATOM 3439 O O . PRO D 1 162 ? 8.541 2.167 50.431 1.00 138.76 161 PRO B O 1
ATOM 3443 N N . ILE D 1 163 ? 8.854 2.647 52.624 1.00 139.23 162 ILE B N 1
ATOM 3444 C CA . ILE D 1 163 ? 8.864 4.103 52.466 1.00 139.60 162 ILE B CA 1
ATOM 3445 C C . ILE D 1 163 ? 10.188 4.477 51.805 1.00 137.84 162 ILE B C 1
ATOM 3446 O O . ILE D 1 163 ? 11.252 4.091 52.295 1.00 136.24 162 ILE B O 1
ATOM 3451 N N . ASP D 1 164 ? 10.124 5.218 50.702 1.00 137.01 163 ASP B N 1
ATOM 3452 C CA . ASP D 1 164 ? 11.330 5.648 49.997 1.00 136.50 163 ASP B CA 1
ATOM 3453 C C . ASP D 1 164 ? 11.867 6.936 50.623 1.00 138.78 163 ASP B C 1
ATOM 3454 O O . ASP D 1 164 ? 11.320 8.015 50.403 1.00 139.75 163 ASP B O 1
ATOM 3459 N N . HIS D 1 165 ? 12.939 6.805 51.404 1.00 140.56 164 HIS B N 1
ATOM 3460 C CA . HIS D 1 165 ? 13.630 7.956 52.003 1.00 142.13 164 HIS B CA 1
ATOM 3461 C C . HIS D 1 165 ? 14.366 8.828 50.968 1.00 139.98 164 HIS B C 1
ATOM 3462 O O . HIS D 1 165 ? 14.536 10.028 51.189 1.00 140.75 164 HIS B O 1
ATOM 3469 N N . ILE D 1 166 ? 14.783 8.229 49.850 1.00 136.20 165 ILE B N 1
ATOM 3470 C CA . ILE D 1 166 ? 15.661 8.892 48.867 1.00 133.36 165 ILE B CA 1
ATOM 3471 C C . ILE D 1 166 ? 14.936 10.033 48.144 1.00 130.18 165 ILE B C 1
ATOM 3472 O O . ILE D 1 166 ? 15.385 11.181 48.186 1.00 130.22 165 ILE B O 1
ATOM 3477 N N . ASN D 1 167 ? 13.826 9.706 47.481 1.00 125.75 166 ASN B N 1
ATOM 3478 C CA . ASN D 1 167 ? 13.012 10.701 46.767 1.00 120.93 166 ASN B CA 1
ATOM 3479 C C . ASN D 1 167 ? 12.241 11.644 47.694 1.00 117.18 166 ASN B C 1
ATOM 3480 O O . ASN D 1 167 ? 11.867 12.743 47.287 1.00 115.08 166 ASN B O 1
ATOM 3485 N N . PHE D 1 168 ? 11.999 11.198 48.926 1.00 114.43 167 PHE B N 1
ATOM 3486 C CA . PHE D 1 168 ? 11.407 12.036 49.972 1.00 113.13 167 PHE B CA 1
ATOM 3487 C C . PHE D 1 168 ? 12.336 13.196 50.339 1.00 111.90 167 PHE B C 1
ATOM 3488 O O . PHE D 1 168 ? 11.877 14.319 50.550 1.00 108.70 167 PHE B O 1
ATOM 3496 N N . THR D 1 169 ? 13.638 12.909 50.406 1.00 113.04 168 THR B N 1
ATOM 3497 C CA . THR D 1 169 ? 14.671 13.927 50.642 1.00 114.93 168 THR B CA 1
ATOM 3498 C C . THR D 1 169 ? 14.839 14.824 49.409 1.00 115.22 168 THR B C 1
ATOM 3499 O O . THR D 1 169 ? 14.822 16.052 49.519 1.00 116.56 168 THR B O 1
ATOM 3503 N N . LYS D 1 170 ? 15.010 14.185 48.250 1.00 113.90 169 LYS B N 1
ATOM 3504 C CA . LYS D 1 170 ? 15.094 14.850 46.933 1.00 111.91 169 LYS B CA 1
ATOM 3505 C C . LYS D 1 170 ? 13.934 15.834 46.677 1.00 111.29 169 LYS B C 1
ATOM 3506 O O . LYS D 1 170 ? 14.144 16.919 46.130 1.00 109.44 169 LYS B O 1
ATOM 3512 N N . PHE D 1 171 ? 12.725 15.438 47.077 1.00 111.02 170 PHE B N 1
ATOM 3513 C CA . PHE D 1 171 ? 11.521 16.275 46.970 1.00 109.60 170 PHE B CA 1
ATOM 3514 C C . PHE D 1 171 ? 11.547 17.436 47.969 1.00 110.41 170 PHE B C 1
ATOM 3515 O O . PHE D 1 171 ? 11.413 18.598 47.579 1.00 112.00 170 PHE B O 1
ATOM 3523 N N . LEU D 1 172 ? 11.726 17.114 49.251 1.00 110.99 171 LEU B N 1
ATOM 3524 C CA . LEU D 1 172 ? 11.669 18.114 50.338 1.00 111.10 171 LEU B CA 1
ATOM 3525 C C . LEU D 1 172 ? 12.875 19.065 50.422 1.00 111.00 171 LEU B C 1
ATOM 3526 O O . LEU D 1 172 ? 12.821 20.061 51.147 1.00 112.59 171 LEU B O 1
ATOM 3531 N N . GLN D 1 173 ? 13.953 18.761 49.700 1.00 111.12 172 GLN B N 1
ATOM 3532 C CA . GLN D 1 173 ? 15.042 19.727 49.495 1.00 110.57 172 GLN B CA 1
ATOM 3533 C C . GLN D 1 173 ? 14.646 20.839 48.516 1.00 109.11 172 GLN B C 1
ATOM 3534 O O . GLN D 1 173 ? 15.242 21.918 48.534 1.00 109.72 172 GLN B O 1
ATOM 3540 N N . ASP D 1 174 ? 13.646 20.564 47.675 1.00 107.03 173 ASP B N 1
ATOM 3541 C CA . ASP D 1 174 ? 13.248 21.443 46.577 1.00 104.46 173 ASP B CA 1
ATOM 3542 C C . ASP D 1 174 ? 11.946 22.224 46.791 1.00 104.96 173 ASP B C 1
ATOM 3543 O O . ASP D 1 174 ? 11.761 23.255 46.137 1.00 104.66 173 ASP B O 1
ATOM 3548 N N . TRP D 1 175 ? 11.048 21.747 47.666 1.00 105.32 174 TRP B N 1
ATOM 3549 C CA . TRP D 1 175 ? 9.650 22.250 47.669 1.00 107.57 174 TRP B CA 1
ATOM 3550 C C . TRP D 1 175 ? 8.870 22.807 48.908 1.00 111.74 174 TRP B C 1
ATOM 3551 O O . TRP D 1 175 ? 7.873 23.489 48.666 1.00 114.62 174 TRP B O 1
ATOM 3562 N N . GLY D 1 176 ? 9.218 22.603 50.186 1.00 115.14 175 GLY B N 1
ATOM 3563 C CA . GLY D 1 176 ? 10.451 22.017 50.713 1.00 115.95 175 GLY B CA 1
ATOM 3564 C C . GLY D 1 176 ? 11.009 22.838 51.871 1.00 118.08 175 GLY B C 1
ATOM 3565 O O . GLY D 1 176 ? 12.185 23.214 51.851 1.00 118.88 175 GLY B O 1
ATOM 3566 N N . SER D 1 177 ? 10.179 23.106 52.882 1.00 119.85 176 SER B N 1
ATOM 3567 C CA . SER D 1 177 ? 10.541 24.016 53.981 1.00 121.38 176 SER B CA 1
ATOM 3568 C C . SER D 1 177 ? 11.465 23.342 54.997 1.00 123.89 176 SER B C 1
ATOM 3569 O O . SER D 1 177 ? 11.451 22.117 55.135 1.00 123.01 176 SER B O 1
ATOM 3572 N N . HIS D 1 178 ? 12.247 24.155 55.712 1.00 128.65 177 HIS B N 1
ATOM 3573 C CA . HIS D 1 178 ? 13.347 23.664 56.561 1.00 132.30 177 HIS B CA 1
ATOM 3574 C C . HIS D 1 178 ? 13.229 24.089 58.031 1.00 134.66 177 HIS B C 1
ATOM 3575 O O . HIS D 1 178 ? 13.942 24.988 58.488 1.00 132.79 177 HIS B O 1
ATOM 3582 N N . ASN D 1 179 ? 12.333 23.422 58.760 1.00 139.56 178 ASN B N 1
ATOM 3583 C CA . ASN D 1 179 ? 12.147 23.646 60.200 1.00 144.42 178 ASN B CA 1
ATOM 3584 C C . ASN D 1 179 ? 12.361 22.350 60.984 1.00 145.67 178 ASN B C 1
ATOM 3585 O O . ASN D 1 179 ? 11.809 21.312 60.626 1.00 147.23 178 ASN B O 1
ATOM 3590 N N . GLU D 1 180 ? 13.162 22.426 62.049 1.00 145.87 179 GLU B N 1
ATOM 3591 C CA . GLU D 1 180 ? 13.495 21.268 62.902 1.00 146.85 179 GLU B CA 1
ATOM 3592 C C . GLU D 1 180 ? 12.291 20.407 63.307 1.00 148.59 179 GLU B C 1
ATOM 3593 O O . GLU D 1 180 ? 12.368 19.179 63.268 1.00 149.03 179 GLU B O 1
ATOM 3599 N N . LYS D 1 181 ? 11.194 21.061 63.690 1.00 149.79 180 LYS B N 1
ATOM 3600 C CA . LYS D 1 181 ? 9.977 20.366 64.142 1.00 149.98 180 LYS B CA 1
ATOM 3601 C C . LYS D 1 181 ? 9.268 19.564 63.048 1.00 152.30 180 LYS B C 1
ATOM 3602 O O . LYS D 1 181 ? 8.725 18.500 63.334 1.00 151.28 180 LYS B O 1
ATOM 3608 N N . GLU D 1 182 ? 9.258 20.076 61.818 1.00 155.55 181 GLU B N 1
ATOM 3609 C CA . GLU D 1 182 ? 8.721 19.322 60.669 1.00 157.38 181 GLU B CA 1
ATOM 3610 C C . GLU D 1 182 ? 9.758 18.372 60.046 1.00 158.07 181 GLU B C 1
ATOM 3611 O O . GLU D 1 182 ? 9.388 17.327 59.507 1.00 159.88 181 GLU B O 1
ATOM 3617 N N . MET D 1 183 ? 11.040 18.738 60.118 1.00 156.83 182 MET B N 1
ATOM 3618 C CA . MET D 1 183 ? 12.139 17.891 59.625 1.00 155.83 182 MET B CA 1
ATOM 3619 C C . MET D 1 183 ? 12.283 16.604 60.447 1.00 158.47 182 MET B C 1
ATOM 3620 O O . MET D 1 183 ? 12.374 15.511 59.881 1.00 157.96 182 MET B O 1
ATOM 3625 N N . GLU D 1 184 ? 12.294 16.744 61.774 1.00 159.69 183 GLU B N 1
ATOM 3626 C CA . GLU D 1 184 ? 12.463 15.603 62.690 1.00 160.36 183 GLU B CA 1
ATOM 3627 C C . GLU D 1 184 ? 11.193 14.775 62.881 1.00 162.74 183 GLU B C 1
ATOM 3628 O O . GLU D 1 184 ? 11.266 13.546 62.903 1.00 166.34 183 GLU B O 1
ATOM 3634 N N . ALA D 1 185 ? 10.042 15.435 63.023 1.00 162.84 184 ALA B N 1
ATOM 3635 C CA . ALA D 1 185 ? 8.760 14.724 63.174 1.00 162.00 184 ALA B CA 1
ATOM 3636 C C . ALA D 1 185 ? 8.345 13.945 61.919 1.00 162.39 184 ALA B C 1
ATOM 3637 O O . ALA D 1 185 ? 7.523 13.039 62.016 1.00 161.82 184 ALA B O 1
ATOM 3639 N N . LEU D 1 186 ? 8.896 14.303 60.756 1.00 163.21 185 LEU B N 1
ATOM 3640 C CA . LEU D 1 186 ? 8.771 13.475 59.545 1.00 163.73 185 LEU B CA 1
ATOM 3641 C C . LEU D 1 186 ? 9.702 12.263 59.610 1.00 159.96 185 LEU B C 1
ATOM 3642 O O . LEU D 1 186 ? 9.283 11.151 59.300 1.00 159.97 185 LEU B O 1
ATOM 3647 N N . GLN D 1 187 ? 10.959 12.490 59.997 1.00 154.21 186 GLN B N 1
ATOM 3648 C CA . GLN D 1 187 ? 11.936 11.407 60.214 1.00 149.56 186 GLN B CA 1
ATOM 3649 C C . GLN D 1 187 ? 11.474 10.413 61.290 1.00 148.07 186 GLN B C 1
ATOM 3650 O O . GLN D 1 187 ? 11.693 9.206 61.159 1.00 147.40 186 GLN B O 1
ATOM 3656 N N . ARG D 1 188 ? 10.840 10.932 62.344 1.00 147.09 187 ARG B N 1
ATOM 3657 C CA . ARG D 1 188 ? 10.188 10.108 63.374 1.00 145.69 187 ARG B CA 1
ATOM 3658 C C . ARG D 1 188 ? 8.993 9.334 62.810 1.00 147.72 187 ARG B C 1
ATOM 3659 O O . ARG D 1 188 ? 8.862 8.131 63.045 1.00 150.52 187 ARG B O 1
ATOM 3667 N N . LEU D 1 189 ? 8.135 10.035 62.065 1.00 147.00 188 LEU B N 1
ATOM 3668 C CA . LEU D 1 189 ? 6.955 9.428 61.421 1.00 146.44 188 LEU B CA 1
ATOM 3669 C C . LEU D 1 189 ? 7.312 8.550 60.207 1.00 146.47 188 LEU B C 1
ATOM 3670 O O . LEU D 1 189 ? 6.469 7.789 59.731 1.00 145.34 188 LEU B O 1
ATOM 3675 N N . SER D 1 190 ? 8.550 8.660 59.716 1.00 146.47 189 SER B N 1
ATOM 3676 C CA . SER D 1 190 ? 9.094 7.757 58.694 1.00 147.09 189 SER B CA 1
ATOM 3677 C C . SER D 1 190 ? 9.691 6.465 59.280 1.00 144.84 189 SER B C 1
ATOM 3678 O O . SER D 1 190 ? 9.878 5.491 58.546 1.00 144.40 189 SER B O 1
ATOM 3681 N N . LYS D 1 191 ? 9.995 6.466 60.582 1.00 141.52 190 LYS B N 1
ATOM 3682 C CA . LYS D 1 191 ? 10.493 5.274 61.290 1.00 138.90 190 LYS B CA 1
ATOM 3683 C C . LYS D 1 191 ? 9.394 4.461 62.007 1.00 138.54 190 LYS B C 1
ATOM 3684 O O . LYS D 1 191 ? 9.652 3.336 62.440 1.00 138.58 190 LYS B O 1
ATOM 3690 N N . HIS D 1 192 ? 8.184 5.020 62.124 1.00 138.21 191 HIS B N 1
ATOM 3691 C CA . HIS D 1 192 ? 7.009 4.280 62.631 1.00 138.31 191 HIS B CA 1
ATOM 3692 C C . HIS D 1 192 ? 6.543 3.218 61.619 1.00 138.29 191 HIS B C 1
ATOM 3693 O O . HIS D 1 192 ? 7.061 3.161 60.499 1.00 138.13 191 HIS B O 1
ATOM 3700 N N . LYS D 1 193 ? 5.565 2.390 62.004 1.00 138.85 192 LYS B N 1
ATOM 3701 C CA . LYS D 1 193 ? 5.040 1.316 61.132 1.00 139.69 192 LYS B CA 1
ATOM 3702 C C . LYS D 1 193 ? 3.604 1.605 60.638 1.00 141.57 192 LYS B C 1
ATOM 3703 O O . LYS D 1 193 ? 2.923 2.484 61.170 1.00 138.97 192 LYS B O 1
ATOM 3709 N N . ILE D 1 194 ? 3.181 0.847 59.618 1.00 144.96 193 ILE B N 1
ATOM 3710 C CA . ILE D 1 194 ? 1.967 1.097 58.796 1.00 147.97 193 ILE B CA 1
ATOM 3711 C C . ILE D 1 194 ? 0.748 1.619 59.569 1.00 148.16 193 ILE B C 1
ATOM 3712 O O . ILE D 1 194 ? 0.340 2.765 59.370 1.00 151.89 193 ILE B O 1
ATOM 3717 N N . ARG D 1 195 ? 0.175 0.777 60.432 1.00 146.84 194 ARG B N 1
ATOM 3718 C CA . ARG D 1 195 ? -1.065 1.107 61.161 1.00 146.59 194 ARG B CA 1
ATOM 3719 C C . ARG D 1 195 ? -0.973 2.412 61.957 1.00 145.56 194 ARG B C 1
ATOM 3720 O O . ARG D 1 195 ? -1.957 3.143 62.055 1.00 143.40 194 ARG B O 1
ATOM 3728 N N . LYS D 1 196 ? 0.213 2.691 62.501 1.00 145.62 195 LYS B N 1
ATOM 3729 C CA . LYS D 1 196 ? 0.475 3.902 63.292 1.00 145.49 195 LYS B CA 1
ATOM 3730 C C . LYS D 1 196 ? 0.926 5.110 62.457 1.00 145.30 195 LYS B C 1
ATOM 3731 O O . LYS D 1 196 ? 0.756 6.254 62.886 1.00 144.58 195 LYS B O 1
ATOM 3737 N N . ARG D 1 197 ? 1.499 4.857 61.279 1.00 144.21 196 ARG B N 1
ATOM 3738 C CA . ARG D 1 197 ? 1.721 5.912 60.278 1.00 141.57 196 ARG B CA 1
ATOM 3739 C C . ARG D 1 197 ? 0.400 6.439 59.690 1.00 139.42 196 ARG B C 1
ATOM 3740 O O . ARG D 1 197 ? 0.317 7.604 59.299 1.00 139.42 196 ARG B O 1
ATOM 3748 N N . LEU D 1 198 ? -0.616 5.574 59.640 1.00 138.39 197 LEU B N 1
ATOM 3749 C CA . LEU D 1 198 ? -1.953 5.923 59.135 1.00 138.96 197 LEU B CA 1
ATOM 3750 C C . LEU D 1 198 ? -2.839 6.693 60.134 1.00 140.17 197 LEU B C 1
ATOM 3751 O O . LEU D 1 198 ? -3.830 7.303 59.722 1.00 139.37 197 LEU B O 1
ATOM 3756 N N . ILE D 1 199 ? -2.503 6.648 61.428 1.00 141.37 198 ILE B N 1
ATOM 3757 C CA . ILE D 1 199 ? -3.300 7.309 62.485 1.00 141.88 198 ILE B CA 1
ATOM 3758 C C . ILE D 1 199 ? -3.285 8.838 62.349 1.00 141.51 198 ILE B C 1
ATOM 3759 O O . ILE D 1 199 ? -4.337 9.482 62.416 1.00 140.62 198 ILE B O 1
ATOM 3764 N N . TYR D 1 200 ? -2.092 9.403 62.173 1.00 139.56 199 TYR B N 1
ATOM 3765 C CA . TYR D 1 200 ? -1.919 10.847 61.953 1.00 137.85 199 TYR B CA 1
ATOM 3766 C C . TYR D 1 200 ? -2.602 11.309 60.663 1.00 136.56 199 TYR B C 1
ATOM 3767 O O . TYR D 1 200 ? -3.179 12.394 60.612 1.00 132.72 199 TYR B O 1
ATOM 3776 N N . VAL D 1 201 ? -2.536 10.460 59.640 1.00 138.04 200 VAL B N 1
ATOM 3777 C CA . VAL D 1 201 ? -3.082 10.749 58.315 1.00 139.99 200 VAL B CA 1
ATOM 3778 C C . VAL D 1 201 ? -4.617 10.747 58.323 1.00 139.33 200 VAL B C 1
ATOM 3779 O O . VAL D 1 201 ? -5.237 11.732 57.919 1.00 140.53 200 VAL B O 1
ATOM 3783 N N . SER D 1 202 ? -5.212 9.651 58.795 1.00 137.90 201 SER B N 1
ATOM 3784 C CA . SER D 1 202 ? -6.674 9.457 58.764 1.00 136.95 201 SER B CA 1
ATOM 3785 C C . SER D 1 202 ? -7.465 10.479 59.593 1.00 138.74 201 SER B C 1
ATOM 3786 O O . SER D 1 202 ? -8.615 10.776 59.265 1.00 137.22 201 SER B O 1
ATOM 3789 N N . GLN D 1 203 ? -6.851 10.998 60.658 1.00 140.64 202 GLN B N 1
ATOM 3790 C CA . GLN D 1 203 ? -7.446 12.079 61.461 1.00 140.71 202 GLN B CA 1
ATOM 3791 C C . GLN D 1 203 ? -7.295 13.447 60.796 1.00 143.02 202 GLN B C 1
ATOM 3792 O O . GLN D 1 203 ? -8.229 14.252 60.826 1.00 144.75 202 GLN B O 1
ATOM 3798 N N . HIS D 1 204 ? -6.130 13.708 60.202 1.00 144.33 203 HIS B N 1
ATOM 3799 C CA . HIS D 1 204 ? -5.881 14.992 59.530 1.00 144.77 203 HIS B CA 1
ATOM 3800 C C . HIS D 1 204 ? -6.540 15.124 58.141 1.00 144.27 203 HIS B C 1
ATOM 3801 O O . HIS D 1 204 ? -6.518 16.205 57.554 1.00 144.82 203 HIS B O 1
ATOM 3808 N N . LYS D 1 205 ? -7.119 14.038 57.626 1.00 144.60 204 LYS B N 1
ATOM 3809 C CA . LYS D 1 205 ? -8.068 14.113 56.503 1.00 144.18 204 LYS B CA 1
ATOM 3810 C C . LYS D 1 205 ? -9.409 14.710 56.948 1.00 141.90 204 LYS B C 1
ATOM 3811 O O . LYS D 1 205 ? -10.100 15.351 56.155 1.00 140.40 204 LYS B O 1
ATOM 3817 N N . LYS D 1 206 ? -9.765 14.485 58.213 1.00 140.15 205 LYS B N 1
ATOM 3818 C CA . LYS D 1 206 ? -11.003 15.004 58.805 1.00 138.79 205 LYS B CA 1
ATOM 3819 C C . LYS D 1 206 ? -10.799 16.463 59.233 1.00 135.97 205 LYS B C 1
ATOM 3820 O O . LYS D 1 206 ? -11.673 17.305 59.015 1.00 135.39 205 LYS B O 1
ATOM 3826 N N . LYS D 1 207 ? -9.643 16.747 59.839 1.00 133.12 206 LYS B N 1
ATOM 3827 C CA . LYS D 1 207 ? -9.319 18.083 60.356 1.00 130.68 206 LYS B CA 1
ATOM 3828 C C . LYS D 1 207 ? -8.897 19.056 59.235 1.00 127.75 206 LYS B C 1
ATOM 3829 O O . LYS D 1 207 ? -9.417 20.173 59.167 1.00 128.35 206 LYS B O 1
ATOM 3835 N N . MET D 1 208 ? -7.966 18.628 58.374 1.00 122.35 207 MET B N 1
ATOM 3836 C CA . MET D 1 208 ? -7.486 19.420 57.217 1.00 115.89 207 MET B CA 1
ATOM 3837 C C . MET D 1 208 ? -7.794 18.690 55.897 1.00 109.60 207 MET B C 1
ATOM 3838 O O . MET D 1 208 ? -6.908 18.055 55.318 1.00 105.21 207 MET B O 1
ATOM 3843 N N . PRO D 1 209 ? -9.048 18.791 55.407 1.00 106.32 208 PRO B N 1
ATOM 3844 C CA . PRO D 1 209 ? -9.454 18.037 54.218 1.00 105.78 208 PRO B CA 1
ATOM 3845 C C . PRO D 1 209 ? -8.980 18.664 52.904 1.00 104.98 208 PRO B C 1
ATOM 3846 O O . PRO D 1 209 ? -8.442 19.776 52.903 1.00 105.57 208 PRO B O 1
ATOM 3850 N N . TRP D 1 210 ? -9.184 17.949 51.798 1.00 102.91 209 TRP B N 1
ATOM 3851 C CA . TRP D 1 210 ? -8.840 18.469 50.473 1.00 99.89 209 TRP B CA 1
ATOM 3852 C C . TRP D 1 210 ? -9.815 19.550 49.994 1.00 100.51 209 TRP B C 1
ATOM 3853 O O . TRP D 1 210 ? -9.394 20.506 49.341 1.00 102.07 209 TRP B O 1
ATOM 3864 N N . SER D 1 211 ? -11.101 19.403 50.324 1.00 100.60 210 SER B N 1
ATOM 3865 C CA . SER D 1 211 ? -12.145 20.365 49.922 1.00 101.97 210 SER B CA 1
ATOM 3866 C C . SER D 1 211 ? -11.808 21.835 50.226 1.00 102.74 210 SER B C 1
ATOM 3867 O O . SER D 1 211 ? -12.335 22.737 49.571 1.00 101.86 210 SER B O 1
ATOM 3870 N N . LYS D 1 212 ? -10.945 22.064 51.219 1.00 104.06 211 LYS B N 1
ATOM 3871 C CA . LYS D 1 212 ? -10.357 23.384 51.469 1.00 103.98 211 LYS B CA 1
ATOM 3872 C C . LYS D 1 212 ? -9.385 23.769 50.351 1.00 103.55 211 LYS B C 1
ATOM 3873 O O . LYS D 1 212 ? -9.547 24.815 49.719 1.00 105.89 211 LYS B O 1
ATOM 3879 N N . PHE D 1 213 ? -8.384 22.921 50.119 1.00 100.97 212 PHE B N 1
ATOM 3880 C CA . PHE D 1 213 ? -7.331 23.198 49.129 1.00 99.76 212 PHE B CA 1
ATOM 3881 C C . PHE D 1 213 ? -7.829 23.192 47.684 1.00 96.10 212 PHE B C 1
ATOM 3882 O O . PHE D 1 213 ? -7.269 23.888 46.836 1.00 95.50 212 PHE B O 1
ATOM 3890 N N . ASN D 1 214 ? -8.864 22.398 47.408 1.00 92.59 213 ASN B N 1
ATOM 3891 C CA . ASN D 1 214 ? -9.531 22.413 46.104 1.00 89.45 213 ASN B CA 1
ATOM 3892 C C . ASN D 1 214 ? -10.174 23.772 45.839 1.00 88.92 213 ASN B C 1
ATOM 3893 O O . ASN D 1 214 ? -10.077 24.302 44.732 1.00 91.25 213 ASN B O 1
ATOM 3898 N N . SER D 1 215 ? -10.826 24.323 46.861 1.00 86.95 214 SER B N 1
ATOM 3899 C CA . SER D 1 215 ? -11.418 25.660 46.788 1.00 84.19 214 SER B CA 1
ATOM 3900 C C . SER D 1 215 ? -10.353 26.762 46.717 1.00 82.08 214 SER B C 1
ATOM 3901 O O . SER D 1 215 ? -10.493 27.701 45.935 1.00 83.67 214 SER B O 1
ATOM 3904 N N . VAL D 1 216 ? -9.302 26.639 47.529 1.00 78.95 215 VAL B N 1
ATOM 3905 C CA . VAL D 1 216 ? -8.210 27.630 47.580 1.00 77.68 215 VAL B CA 1
ATOM 3906 C C . VAL D 1 216 ? -7.505 27.779 46.226 1.00 7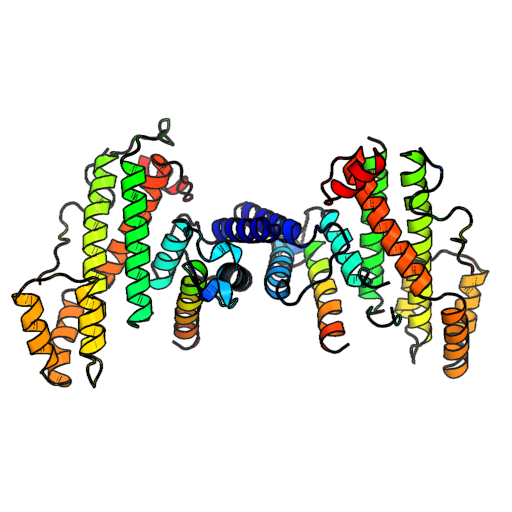6.35 215 VAL B C 1
ATOM 3907 O O . VAL D 1 216 ? -7.403 28.884 45.689 1.00 76.13 215 VAL B O 1
ATOM 3911 N N . LEU D 1 217 ? -7.021 26.657 45.700 1.00 74.75 216 LEU B N 1
ATOM 3912 C CA . LEU D 1 217 ? -6.325 26.603 44.406 1.00 71.82 216 LEU B CA 1
ATOM 3913 C C . LEU D 1 217 ? -7.220 27.078 43.259 1.00 69.08 216 LEU B C 1
ATOM 3914 O O . LEU D 1 217 ? -6.749 27.761 42.351 1.00 69.29 216 LEU B O 1
ATOM 3919 N N . SER D 1 218 ? -8.502 26.712 43.312 1.00 65.83 217 SER B N 1
ATOM 3920 C CA . SER D 1 218 ? -9.513 27.213 42.366 1.00 64.69 217 SER B CA 1
ATOM 3921 C C . SER D 1 218 ? -9.647 28.731 42.444 1.00 65.31 217 SER B C 1
ATOM 3922 O O . SER D 1 218 ? -9.671 29.417 41.419 1.00 64.12 217 SER B O 1
ATOM 3925 N N . ARG D 1 219 ? -9.738 29.239 43.669 1.00 66.33 218 ARG B N 1
ATOM 3926 C CA . ARG D 1 219 ? -9.791 30.680 43.908 1.00 65.73 218 ARG B CA 1
ATOM 3927 C C . ARG D 1 219 ? -8.489 31.377 43.508 1.00 63.86 218 ARG B C 1
ATOM 3928 O O . ARG D 1 219 ? -8.545 32.485 42.994 1.00 64.25 218 ARG B O 1
ATOM 3936 N N . TYR D 1 220 ? -7.337 30.731 43.710 1.00 61.76 219 TYR B N 1
ATOM 3937 C CA . TYR D 1 220 ? -6.056 31.272 43.222 1.00 60.81 219 TYR B CA 1
ATOM 3938 C C . TYR D 1 220 ? -6.018 31.356 41.691 1.00 60.85 219 TYR B C 1
ATOM 3939 O O . TYR D 1 220 ? -5.626 32.385 41.136 1.00 62.84 219 TYR B O 1
ATOM 3948 N N . ILE D 1 221 ? -6.413 30.272 41.023 1.00 59.60 220 ILE B N 1
ATOM 3949 C CA . ILE D 1 221 ? -6.469 30.235 39.554 1.00 58.57 220 ILE B CA 1
ATOM 3950 C C . ILE D 1 221 ? -7.441 31.293 39.005 1.00 58.81 220 ILE B C 1
ATOM 3951 O O . ILE D 1 221 ? -7.073 32.051 38.107 1.00 58.02 220 ILE B O 1
ATOM 3956 N N . GLN D 1 222 ? -8.659 31.352 39.548 1.00 59.87 221 GLN B N 1
ATOM 3957 C CA . GLN D 1 222 ? -9.653 32.357 39.119 1.00 60.78 221 GLN B CA 1
ATOM 3958 C C . GLN D 1 222 ? -9.281 33.793 39.539 1.00 59.53 221 GLN B C 1
ATOM 3959 O O . GLN D 1 222 ? -9.698 34.755 38.884 1.00 57.75 221 GLN B O 1
ATOM 3965 N N . CYS D 1 223 ? -8.508 33.930 40.620 1.00 58.46 222 CYS B N 1
ATOM 3966 C CA . CYS D 1 223 ? -7.924 35.221 41.013 1.00 58.26 222 CYS B CA 1
ATOM 3967 C C . CYS D 1 223 ? -6.903 35.645 39.965 1.00 55.39 222 CYS B C 1
ATOM 3968 O O . CYS D 1 223 ? -7.046 36.700 39.345 1.00 55.26 222 CYS B O 1
ATOM 3971 N N . THR D 1 224 ? -5.900 34.791 39.765 1.00 51.72 223 THR B N 1
ATOM 3972 C CA . THR D 1 224 ? -4.816 35.009 38.807 1.00 49.55 223 THR B CA 1
ATOM 3973 C C . THR D 1 224 ? -5.332 35.334 37.402 1.00 49.67 223 THR B C 1
ATOM 3974 O O . THR D 1 224 ? -4.859 36.277 36.774 1.00 49.93 223 THR B O 1
ATOM 3978 N N . LYS D 1 225 ? -6.297 34.551 36.925 1.00 50.24 224 LYS B N 1
ATOM 3979 C CA . LYS D 1 225 ? -6.924 34.773 35.610 1.00 50.71 224 LYS B CA 1
ATOM 3980 C C . LYS D 1 225 ? -7.489 36.189 35.448 1.00 50.26 224 LYS B C 1
ATOM 3981 O O . LYS D 1 225 ? -7.294 36.828 34.410 1.00 49.68 224 LYS B O 1
ATOM 3987 N N . LEU D 1 226 ? -8.180 36.663 36.484 1.00 49.90 225 LEU B N 1
ATOM 3988 C CA . LEU D 1 226 ? -8.839 37.973 36.469 1.00 49.66 225 LEU B CA 1
ATOM 3989 C C . LEU D 1 226 ? -7.837 39.123 36.502 1.00 48.65 225 LEU B C 1
ATOM 3990 O O . LEU D 1 226 ? -7.962 40.080 35.737 1.00 48.37 225 LEU B O 1
ATOM 3995 N N . GLN D 1 227 ? -6.862 39.019 37.406 1.00 48.02 226 GLN B N 1
ATOM 3996 C CA . GLN D 1 227 ? -5.768 39.992 37.528 1.00 47.41 226 GLN B CA 1
ATOM 3997 C C . GLN D 1 227 ? -5.075 40.203 36.201 1.00 46.50 226 GLN B C 1
ATOM 3998 O O . GLN D 1 227 ? -4.951 41.327 35.716 1.00 46.68 226 GLN B O 1
ATOM 4004 N N . LEU D 1 228 ? -4.628 39.093 35.624 1.00 45.72 227 LEU B N 1
ATOM 4005 C CA . LEU D 1 228 ? -3.850 39.114 34.398 1.00 45.34 227 LEU B CA 1
ATOM 4006 C C . LEU D 1 228 ? -4.637 39.673 33.212 1.00 44.98 227 LEU B C 1
ATOM 4007 O O . LEU D 1 228 ? -4.052 40.285 32.317 1.00 45.18 227 LEU B O 1
ATOM 4012 N N . GLU D 1 229 ? -5.955 39.485 33.214 1.00 44.79 228 GLU B N 1
ATOM 4013 C CA . GLU D 1 229 ? -6.796 40.036 32.157 1.00 44.96 228 GLU B CA 1
ATOM 4014 C C . GLU D 1 229 ? -7.011 41.536 32.324 1.00 44.70 228 GLU B C 1
ATOM 4015 O O . GLU D 1 229 ? -6.752 42.312 31.399 1.00 45.20 228 GLU B O 1
ATOM 4021 N N . VAL D 1 230 ? -7.493 41.928 33.500 1.00 44.25 229 VAL B N 1
ATOM 4022 C CA . VAL D 1 230 ? -7.861 43.321 33.771 1.00 44.15 229 VAL B CA 1
ATOM 4023 C C . VAL D 1 230 ? -6.648 44.261 33.761 1.00 44.22 229 VAL B C 1
ATOM 4024 O O . VAL D 1 230 ? -6.764 45.388 33.288 1.00 44.30 229 VAL B O 1
ATOM 4028 N N . PHE D 1 231 ? -5.497 43.794 34.249 1.00 44.19 230 PHE B N 1
ATOM 4029 C CA . PHE D 1 231 ? -4.313 44.649 34.421 1.00 44.44 230 PHE B CA 1
ATOM 4030 C C . PHE D 1 231 ? -3.113 44.344 33.518 1.00 44.60 230 PHE B C 1
ATOM 4031 O O . PHE D 1 231 ? -2.309 45.246 33.266 1.00 45.20 230 PHE B O 1
ATOM 4039 N N . CYS D 1 232 ? -2.988 43.111 33.022 1.00 44.66 231 CYS B N 1
ATOM 4040 C CA . CYS D 1 232 ? -1.725 42.651 32.420 1.00 45.33 231 CYS B CA 1
ATOM 4041 C C . CYS D 1 232 ? -1.751 42.243 30.941 1.00 44.80 231 CYS B C 1
ATOM 4042 O O . CYS D 1 232 ? -0.761 41.692 30.451 1.00 45.44 231 CYS B O 1
ATOM 4045 N N . ASP D 1 233 ? -2.850 42.507 30.232 1.00 44.17 232 ASP B N 1
ATOM 4046 C CA . ASP D 1 233 ? -2.945 42.218 28.789 1.00 44.66 232 ASP B CA 1
ATOM 4047 C C . ASP D 1 233 ? -2.956 40.703 28.517 1.00 43.65 232 ASP B C 1
ATOM 4048 O O . ASP D 1 233 ? -2.128 40.166 27.776 1.00 43.11 232 ASP B O 1
ATOM 4053 N N . TYR D 1 234 ? -3.901 40.028 29.165 1.00 43.31 233 TYR B N 1
ATOM 4054 C CA . TYR D 1 234 ? -4.229 38.630 28.896 1.00 42.24 233 TYR B CA 1
ATOM 4055 C C . TYR D 1 234 ? -5.714 38.569 28.604 1.00 42.53 233 TYR B C 1
ATOM 4056 O O . TYR D 1 234 ? -6.453 39.485 28.961 1.00 41.94 233 TYR B O 1
ATOM 4065 N N . ASP D 1 235 ? -6.151 37.509 27.934 1.00 43.40 234 ASP B N 1
ATOM 4066 C CA . ASP D 1 235 ? -7.578 37.269 27.771 1.00 44.92 234 ASP B CA 1
ATOM 4067 C C . ASP D 1 235 ? -7.921 35.867 28.246 1.00 45.25 234 ASP B C 1
ATOM 4068 O O . ASP D 1 235 ? -7.819 34.897 27.492 1.00 46.26 234 ASP B O 1
ATOM 4073 N N . PHE D 1 236 ? -8.332 35.792 29.512 1.00 44.89 235 PHE B N 1
ATOM 4074 C CA . PHE D 1 236 ? -8.834 34.566 30.117 1.00 44.57 235 PHE B CA 1
ATOM 4075 C C . PHE D 1 236 ? -10.368 34.542 30.155 1.00 46.58 235 PHE B C 1
ATOM 4076 O O . PHE D 1 236 ? -10.964 33.943 31.055 1.00 46.24 235 PHE B O 1
ATOM 4084 N N . LYS D 1 237 ? -10.994 35.179 29.158 1.00 49.81 236 LYS B N 1
ATOM 4085 C CA . LYS D 1 237 ? -12.446 35.151 28.954 1.00 53.08 236 LYS B CA 1
ATOM 4086 C C . LYS D 1 237 ? -13.222 35.395 30.250 1.00 55.05 236 LYS B C 1
ATOM 4087 O O . LYS D 1 237 ? -13.995 34.545 30.696 1.00 55.41 236 LYS B O 1
ATOM 4093 N N . GLN D 1 238 ? -12.984 36.561 30.849 1.00 58.15 237 GLN B N 1
ATOM 4094 C CA . GLN D 1 238 ? -13.597 36.957 32.127 1.00 60.12 237 GLN B CA 1
ATOM 4095 C C . GLN D 1 238 ? -14.676 38.042 31.955 1.00 62.98 237 GLN B C 1
ATOM 4096 O O . GLN D 1 238 ? -15.159 38.590 32.949 1.00 64.14 237 GLN B O 1
ATOM 4102 N N . ARG D 1 239 ? -15.062 38.333 30.708 1.00 66.14 238 ARG B N 1
ATOM 4103 C CA . ARG D 1 239 ? -16.092 39.348 30.390 1.00 68.60 238 ARG B CA 1
ATOM 4104 C C . ARG D 1 239 ? -17.420 39.208 31.152 1.00 70.17 238 ARG B C 1
ATOM 4105 O O . ARG D 1 239 ? -18.079 40.215 31.411 1.00 71.81 238 ARG B O 1
ATOM 4113 N N . GLU D 1 240 ? -17.804 37.977 31.499 1.00 71.08 239 GLU B N 1
ATOM 4114 C CA . GLU D 1 240 ? -19.037 37.718 32.266 1.00 71.11 239 GLU B CA 1
ATOM 4115 C C . GLU D 1 240 ? -18.771 37.613 33.783 1.00 69.62 239 GLU B C 1
ATOM 4116 O O . GLU D 1 240 ? -19.672 37.870 34.578 1.00 70.39 239 GLU B O 1
ATOM 4122 N N . ILE D 1 241 ? -17.553 37.228 34.175 1.00 67.75 240 ILE B N 1
ATOM 4123 C CA . ILE D 1 241 ? -17.113 37.294 35.583 1.00 67.62 240 ILE B CA 1
ATOM 4124 C C . ILE D 1 241 ? -17.059 38.769 36.018 1.00 67.61 240 ILE B C 1
ATOM 4125 O O . ILE D 1 241 ? -17.397 39.105 37.153 1.00 66.41 240 ILE B O 1
ATOM 4130 N N . VAL D 1 242 ? -16.617 39.626 35.096 1.00 69.07 241 VAL B N 1
ATOM 4131 C CA . VAL D 1 242 ? -16.545 41.081 35.292 1.00 70.36 241 VAL B CA 1
ATOM 4132 C C . VAL D 1 242 ? -17.925 41.725 35.464 1.00 72.52 241 VAL B C 1
ATOM 4133 O O . VAL D 1 242 ? -18.126 42.518 36.387 1.00 72.63 241 VAL B O 1
ATOM 4137 N N . LYS D 1 243 ? -18.855 41.392 34.570 1.00 75.81 242 LYS B N 1
ATOM 4138 C CA . LYS D 1 243 ? -20.247 41.867 34.660 1.00 78.61 242 LYS B CA 1
ATOM 4139 C C . LYS D 1 243 ? -20.915 41.429 35.964 1.00 80.67 242 LYS B C 1
ATOM 4140 O O . LYS D 1 243 ? -21.654 42.199 36.578 1.00 82.67 242 LYS B O 1
ATOM 4146 N N . MET D 1 244 ? -20.649 40.188 36.368 1.00 83.36 243 MET B N 1
ATOM 4147 C CA . MET D 1 244 ? -21.097 39.665 37.667 1.00 86.10 243 MET B CA 1
ATOM 4148 C C . MET D 1 244 ? -20.491 40.429 38.861 1.00 85.23 243 MET B C 1
ATOM 4149 O O . MET D 1 244 ? -21.163 40.622 39.878 1.00 84.48 243 MET B O 1
ATOM 4154 N N . LEU D 1 245 ? -19.235 40.860 38.728 1.00 85.23 244 LEU B N 1
ATOM 4155 C CA . LEU D 1 245 ? -18.519 41.566 39.810 1.00 85.08 244 LEU B CA 1
ATOM 4156 C C . LEU D 1 245 ? -18.997 42.999 40.085 1.00 86.66 244 LEU B C 1
ATOM 4157 O O . LEU D 1 245 ? -18.726 43.541 41.160 1.00 85.42 244 LEU B O 1
ATOM 4162 N N . THR D 1 246 ? -19.690 43.610 39.125 1.00 89.26 245 THR B N 1
ATOM 4163 C CA . THR D 1 246 ? -20.308 44.924 39.332 1.00 92.18 245 THR B CA 1
ATOM 4164 C C . THR D 1 246 ? -21.460 44.848 40.353 1.00 96.43 245 THR B C 1
ATOM 4165 O O . THR D 1 246 ? -21.664 45.782 41.134 1.00 98.10 245 THR B O 1
ATOM 4169 N N . SER D 1 247 ? -22.191 43.730 40.344 1.00 98.75 246 SER B N 1
ATOM 4170 C CA . SER D 1 247 ? -23.346 43.522 41.230 1.00 99.02 246 SER B CA 1
ATOM 4171 C C . SER D 1 247 ? -22.966 43.243 42.691 1.00 100.48 246 SER B C 1
ATOM 4172 O O . SER D 1 247 ? -23.631 43.737 43.604 1.00 101.47 246 SER B O 1
ATOM 4175 N N . ASN D 1 248 ? -21.917 42.445 42.906 1.00 102.21 247 ASN B N 1
ATOM 4176 C CA . ASN D 1 248 ? -21.407 42.162 44.260 1.00 102.43 247 ASN B CA 1
ATOM 4177 C C . ASN D 1 248 ? -20.791 43.406 44.903 1.00 101.08 247 ASN B C 1
ATOM 4178 O O . ASN D 1 248 ? -20.669 43.487 46.126 1.00 99.54 247 ASN B O 1
ATOM 4183 N N . ALA E 2 1 ? 25.039 22.968 23.408 1.00 69.35 478 ALA D N 1
ATOM 4184 C CA . ALA E 2 1 ? 24.300 23.152 24.709 1.00 70.21 478 ALA D CA 1
ATOM 4185 C C . ALA E 2 1 ? 23.231 22.096 25.070 1.00 70.30 478 ALA D C 1
ATOM 4186 O O . ALA E 2 1 ? 22.662 22.161 26.167 1.00 70.91 478 ALA D O 1
ATOM 4188 N N . CYS E 2 2 ? 22.957 21.140 24.174 1.00 67.88 479 CYS D N 1
ATOM 4189 C CA . CYS E 2 2 ? 21.950 20.109 24.410 1.00 65.22 479 CYS D CA 1
ATOM 4190 C C . CYS E 2 2 ? 22.264 18.829 23.628 1.00 64.23 479 CYS D C 1
ATOM 4191 O O . CYS E 2 2 ? 22.185 18.803 22.398 1.00 62.17 479 CYS D O 1
ATOM 4194 N N . GLU E 2 3 ? 22.636 17.782 24.362 1.00 64.68 480 GLU D N 1
ATOM 4195 C CA . GLU E 2 3 ? 22.835 16.439 23.799 1.00 64.92 480 GLU D CA 1
ATOM 4196 C C . GLU E 2 3 ? 21.527 15.797 23.340 1.00 62.96 480 GLU D C 1
ATOM 4197 O O . GLU E 2 3 ? 21.533 14.961 22.434 1.00 61.78 480 GLU D O 1
ATOM 4203 N N . MET E 2 4 ? 20.418 16.168 23.984 1.00 61.54 481 MET D N 1
ATOM 4204 C CA . MET E 2 4 ? 19.092 15.658 23.611 1.00 59.44 481 MET D CA 1
ATOM 4205 C C . MET E 2 4 ? 18.675 16.133 22.218 1.00 56.50 481 MET D C 1
ATOM 4206 O O . MET E 2 4 ? 18.167 15.340 21.424 1.00 55.20 481 MET D O 1
ATOM 4211 N N . CYS E 2 5 ? 18.886 17.421 21.939 1.00 54.34 482 CYS D N 1
ATOM 4212 C CA . CYS E 2 5 ? 18.700 17.989 20.592 1.00 53.41 482 CYS D CA 1
ATOM 4213 C C . CYS E 2 5 ? 19.613 17.324 19.562 1.00 54.55 482 CYS D C 1
ATOM 4214 O O . CYS E 2 5 ? 19.172 16.961 18.469 1.00 53.54 482 CYS D O 1
ATOM 4217 N N . ARG E 2 6 ? 20.884 17.181 19.937 1.00 56.63 483 ARG D N 1
ATOM 4218 C CA . ARG E 2 6 ? 21.918 16.505 19.132 1.00 57.36 483 ARG D CA 1
ATOM 4219 C C . ARG E 2 6 ? 21.505 15.094 18.672 1.00 57.74 483 ARG D C 1
ATOM 4220 O O . ARG E 2 6 ? 21.723 14.727 17.516 1.00 56.24 483 ARG D O 1
ATOM 4228 N N . LEU E 2 7 ? 20.908 14.324 19.588 1.00 59.46 484 LEU D N 1
ATOM 4229 C CA . LEU E 2 7 ? 20.431 12.950 19.317 1.00 58.99 484 LEU D CA 1
ATOM 4230 C C . LEU E 2 7 ? 19.026 12.877 18.681 1.00 57.18 484 LEU D C 1
ATOM 4231 O O . LEU E 2 7 ? 18.637 11.826 18.167 1.00 56.48 484 LEU D O 1
ATOM 4236 N N . GLY E 2 8 ? 18.269 13.974 18.734 1.00 55.75 485 GLY D N 1
ATOM 4237 C CA . GLY E 2 8 ? 16.929 14.040 18.142 1.00 55.05 485 GLY D CA 1
ATOM 4238 C C . GLY E 2 8 ? 15.861 13.390 19.002 1.00 53.42 485 GLY D C 1
ATOM 4239 O O . GLY E 2 8 ? 14.937 12.757 18.484 1.00 52.93 485 GLY D O 1
ATOM 4240 N N . LEU E 2 9 ? 15.985 13.564 20.316 1.00 51.62 486 LEU D N 1
ATOM 4241 C CA . LEU E 2 9 ? 15.071 12.968 21.282 1.00 50.14 486 LEU D CA 1
ATOM 4242 C C . LEU E 2 9 ? 14.180 14.057 21.872 1.00 48.71 486 LEU D C 1
ATOM 4243 O O . LEU E 2 9 ? 14.581 15.222 21.918 1.00 47.95 486 LEU D O 1
ATOM 4248 N N . PRO E 2 10 ? 12.966 13.684 22.322 1.00 47.29 487 PRO D N 1
ATOM 4249 C CA . PRO E 2 10 ? 12.028 14.664 22.862 1.00 46.53 487 PRO D CA 1
ATOM 4250 C C . PRO E 2 10 ? 12.365 15.081 24.292 1.00 44.81 487 PRO D C 1
ATOM 4251 O O . PRO E 2 10 ? 12.734 14.238 25.108 1.00 44.41 487 PRO D O 1
ATOM 4255 N N . HIS E 2 11 ? 12.234 16.376 24.575 1.00 43.58 488 HIS D N 1
ATOM 4256 C CA . HIS E 2 11 ? 12.599 16.951 25.878 1.00 42.56 488 HIS D CA 1
ATOM 4257 C C . HIS E 2 11 ? 12.100 18.390 26.007 1.00 41.87 488 HIS D C 1
ATOM 4258 O O . HIS E 2 11 ? 11.926 19.087 25.006 1.00 41.56 488 HIS D O 1
ATOM 4265 N N . GLY E 2 12 ? 11.884 18.820 27.246 1.00 41.53 489 GLY D N 1
ATOM 4266 C CA . GLY E 2 12 ? 11.458 20.186 27.548 1.00 42.18 489 GLY D CA 1
ATOM 4267 C C . GLY E 2 12 ? 10.043 20.266 28.082 1.00 42.43 489 GLY D C 1
ATOM 4268 O O . GLY E 2 12 ? 9.380 19.244 28.262 1.00 42.48 489 GLY D O 1
ATOM 4269 N N . SER E 2 13 ? 9.592 21.498 28.319 1.00 42.85 490 SER D N 1
ATOM 4270 C CA . SER E 2 13 ? 8.284 21.788 28.923 1.00 43.63 490 SER D CA 1
ATOM 4271 C C . SER E 2 13 ? 7.122 21.082 28.233 1.00 43.53 490 SER D C 1
ATOM 4272 O O . SER E 2 13 ? 6.273 20.485 28.893 1.00 43.30 490 SER D O 1
ATOM 4275 N N . PHE E 2 14 ? 7.103 21.157 26.905 1.00 43.98 491 PHE D N 1
ATOM 4276 C CA . PHE E 2 14 ? 6.015 20.597 26.101 1.00 44.13 491 PHE D CA 1
ATOM 4277 C C . PHE E 2 14 ? 6.014 19.070 26.111 1.00 44.77 491 PHE D C 1
ATOM 4278 O O . PHE E 2 14 ? 4.944 18.457 26.168 1.00 45.03 491 PHE D O 1
ATOM 4286 N N . PHE E 2 15 ? 7.200 18.463 26.057 1.00 45.28 492 PHE D N 1
ATOM 4287 C CA . PHE E 2 15 ? 7.324 17.007 26.175 1.00 46.12 492 PHE D CA 1
ATOM 4288 C C . PHE E 2 15 ? 6.944 16.520 27.571 1.00 47.74 492 PHE D C 1
ATOM 4289 O O . PHE E 2 15 ? 6.165 15.573 27.707 1.00 48.24 492 PHE D O 1
ATOM 4297 N N . GLU E 2 16 ? 7.508 17.162 28.595 1.00 48.89 493 GLU D N 1
ATOM 4298 C CA . GLU E 2 16 ? 7.188 16.841 29.989 1.00 49.77 493 GLU D CA 1
ATOM 4299 C C . GLU E 2 16 ? 5.707 17.045 30.316 1.00 48.40 493 GLU D C 1
ATOM 4300 O O . GLU E 2 16 ? 5.156 16.308 31.134 1.00 48.76 493 GLU D O 1
ATOM 4306 N N . LEU E 2 17 ? 5.067 18.025 29.677 1.00 46.52 494 LEU D N 1
ATOM 4307 C CA . LEU E 2 17 ? 3.631 18.257 29.865 1.00 44.72 494 LEU D CA 1
ATOM 4308 C C . LEU E 2 17 ? 2.800 17.140 29.240 1.00 44.39 494 LEU D C 1
ATOM 4309 O O . LEU E 2 17 ? 1.899 16.605 29.884 1.00 44.77 494 LEU D O 1
ATOM 4314 N N . LEU E 2 18 ? 3.100 16.807 27.987 1.00 43.71 495 LEU D N 1
ATOM 4315 C CA . LEU E 2 18 ? 2.415 15.716 27.279 1.00 42.99 495 LEU D CA 1
ATOM 4316 C C . LEU E 2 18 ? 2.427 14.441 28.112 1.00 44.56 495 LEU D C 1
ATOM 4317 O O . LEU E 2 18 ? 1.392 13.807 28.302 1.00 44.84 495 LEU D O 1
ATOM 4322 N N . ARG E 2 19 ? 3.610 14.089 28.610 1.00 47.35 496 ARG D N 1
ATOM 4323 C CA . ARG E 2 19 ? 3.798 12.896 29.439 1.00 49.52 496 ARG D CA 1
ATOM 4324 C C . ARG E 2 19 ? 2.997 12.941 30.741 1.00 49.91 496 ARG D C 1
ATOM 4325 O O . ARG E 2 19 ? 2.335 11.969 31.097 1.00 50.25 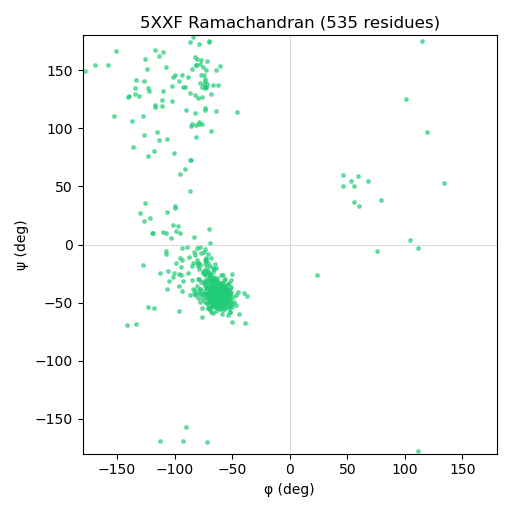496 ARG D O 1
ATOM 4333 N N . ASP E 2 20 ? 3.058 14.072 31.438 1.00 50.27 497 ASP D N 1
ATOM 4334 C CA . ASP E 2 20 ? 2.272 14.269 32.662 1.00 50.74 497 ASP D CA 1
ATOM 4335 C C . ASP E 2 20 ? 0.765 14.292 32.397 1.00 49.82 497 ASP D C 1
ATOM 4336 O O . ASP E 2 20 ? -0.019 13.909 33.260 1.00 50.91 497 ASP D O 1
ATOM 4341 N N . TRP E 2 21 ? 0.371 14.743 31.209 1.00 48.82 498 TRP D N 1
ATOM 4342 C CA . TRP E 2 21 ? -1.034 14.770 30.812 1.00 48.12 498 TRP D CA 1
ATOM 4343 C C . TRP E 2 21 ? -1.584 13.362 30.579 1.00 48.99 498 TRP D C 1
ATOM 4344 O O . TRP E 2 21 ? -2.700 13.052 31.009 1.00 47.45 498 TRP D O 1
ATOM 4355 N N . LYS E 2 22 ? -0.806 12.534 29.880 1.00 50.78 499 LYS D N 1
ATOM 4356 C CA . LYS E 2 22 ? -1.127 11.112 29.694 1.00 52.47 499 LYS D CA 1
ATOM 4357 C C . LYS E 2 22 ? -1.308 10.414 31.031 1.00 52.46 499 LYS D C 1
ATOM 4358 O O . LYS E 2 22 ? -2.343 9.792 31.284 1.00 53.70 499 LYS D O 1
ATOM 4364 N N . LYS E 2 23 ? -0.289 10.527 31.878 1.00 51.68 500 LYS D N 1
ATOM 4365 C CA . LYS E 2 23 ? -0.305 9.915 33.208 1.00 51.27 500 LYS D CA 1
ATOM 4366 C C . LYS E 2 23 ? -1.625 10.135 33.962 1.00 50.87 500 LYS D C 1
ATOM 4367 O O . LYS E 2 23 ? -2.140 9.209 34.590 1.00 51.15 500 LYS D O 1
ATOM 4373 N N . ILE E 2 24 ? -2.174 11.346 33.863 1.00 50.73 501 ILE D N 1
ATOM 4374 C CA . ILE E 2 24 ? -3.464 11.685 34.482 1.00 50.62 501 ILE D CA 1
ATOM 4375 C C . ILE E 2 24 ? -4.634 11.026 33.732 1.00 51.59 501 ILE D C 1
ATOM 4376 O O . ILE E 2 24 ? -5.568 10.530 34.365 1.00 51.32 501 ILE D O 1
ATOM 4381 N N . GLU E 2 25 ? -4.588 11.041 32.399 1.00 53.36 502 GLU D N 1
ATOM 4382 C CA . GLU E 2 25 ? -5.612 10.385 31.563 1.00 55.37 502 GLU D CA 1
ATOM 4383 C C . GLU E 2 25 ? -5.731 8.883 31.822 1.00 57.02 502 GLU D C 1
ATOM 4384 O O . GLU E 2 25 ? -6.835 8.354 31.955 1.00 56.18 502 GLU D O 1
ATOM 4390 N N . GLU E 2 26 ? -4.583 8.211 31.862 1.00 60.32 503 GLU D N 1
ATOM 4391 C CA . GLU E 2 26 ? -4.517 6.766 32.103 1.00 63.80 503 GLU D CA 1
ATOM 4392 C C . GLU E 2 26 ? -4.938 6.384 33.520 1.00 66.32 503 GLU D C 1
ATOM 4393 O O . GLU E 2 26 ? -5.453 5.284 33.737 1.00 67.82 503 GLU D O 1
ATOM 4399 N N . PHE E 2 27 ? -4.709 7.286 34.474 1.00 68.45 504 PHE D N 1
ATOM 4400 C CA . PHE E 2 27 ? -5.210 7.115 35.835 1.00 70.16 504 PHE D CA 1
ATOM 4401 C C . PHE E 2 27 ? -6.732 7.235 35.874 1.00 72.55 504 PHE D C 1
ATOM 4402 O O . PHE E 2 27 ? -7.380 6.441 36.543 1.00 75.51 504 PHE D O 1
ATOM 4410 N N . ARG E 2 28 ? -7.286 8.210 35.149 1.00 75.24 505 ARG D N 1
ATOM 4411 C CA . ARG E 2 28 ? -8.746 8.412 35.064 1.00 77.36 505 ARG D CA 1
ATOM 4412 C C . ARG E 2 28 ? -9.459 7.512 34.039 1.00 79.56 505 ARG D C 1
ATOM 4413 O O . ARG E 2 28 ? -10.691 7.481 34.007 1.00 80.25 505 ARG D O 1
ATOM 4421 N N . ASN E 2 29 ? -8.694 6.797 33.210 1.00 82.31 506 ASN D N 1
ATOM 4422 C CA . ASN E 2 29 ? -9.252 5.787 32.297 1.00 85.65 506 ASN D CA 1
ATOM 4423 C C . ASN E 2 29 ? -9.585 4.463 32.982 1.00 87.18 506 ASN D C 1
ATOM 4424 O O . ASN E 2 29 ? -10.492 3.758 32.536 1.00 87.31 506 ASN D O 1
ATOM 4429 N N . LYS E 2 30 ? -8.848 4.123 34.042 1.00 88.84 507 LYS D N 1
ATOM 4430 C CA . LYS E 2 30 ? -9.076 2.891 34.813 1.00 90.96 507 LYS D CA 1
ATOM 4431 C C . LYS E 2 30 ? -9.427 3.134 36.295 1.00 92.34 507 LYS D C 1
ATOM 4432 O O . LYS E 2 30 ? -9.491 2.181 37.080 1.00 92.89 507 LYS D O 1
ATOM 4438 N N . SER E 2 31 ? -9.685 4.393 36.662 1.00 94.38 508 SER D N 1
ATOM 4439 C CA . SER E 2 31 ? -10.029 4.765 38.043 1.00 95.26 508 SER D CA 1
ATOM 4440 C C . SER E 2 31 ? -11.401 4.218 38.447 1.00 95.79 508 SER D C 1
ATOM 4441 O O . SER E 2 31 ? -12.433 4.629 37.914 1.00 96.49 508 SER D O 1
ATOM 4444 N N . ASN F 3 1 ? -13.293 47.437 44.407 1.00 105.44 466 ASN F N 1
ATOM 4445 C CA . ASN F 3 1 ? -12.480 48.160 45.457 1.00 105.90 466 ASN F CA 1
ATOM 4446 C C . ASN F 3 1 ? -12.463 47.591 46.900 1.00 108.17 466 ASN F C 1
ATOM 4447 O O . ASN F 3 1 ? -11.802 48.162 47.774 1.00 109.85 466 ASN F O 1
ATOM 4452 N N . SER F 3 2 ? -13.150 46.473 47.142 1.00 109.31 467 SER F N 1
ATOM 4453 C CA . SER F 3 2 ? -13.160 45.820 48.459 1.00 108.88 467 SER F CA 1
ATOM 4454 C C . SER F 3 2 ? -11.827 45.135 48.774 1.00 109.15 467 SER F C 1
ATOM 4455 O O . SER F 3 2 ? -11.051 44.813 47.871 1.00 105.98 467 SER F O 1
ATOM 4458 N N . ASP F 3 3 ? -11.582 44.932 50.069 1.00 110.06 468 ASP F N 1
ATOM 4459 C CA . ASP F 3 3 ? -10.403 44.204 50.557 1.00 109.42 468 ASP F CA 1
ATOM 4460 C C . ASP F 3 3 ? -10.584 42.682 50.490 1.00 107.15 468 ASP F C 1
ATOM 4461 O O . ASP F 3 3 ? -9.604 41.940 50.599 1.00 106.62 468 ASP F O 1
ATOM 4466 N N . ASN F 3 4 ? -11.831 42.230 50.328 1.00 103.96 469 ASN F N 1
ATOM 4467 C CA . ASN F 3 4 ? -12.161 40.810 50.221 1.00 101.23 469 ASN F CA 1
ATOM 4468 C C . ASN F 3 4 ? -13.005 40.508 48.982 1.00 97.79 469 ASN F C 1
ATOM 4469 O O . ASN F 3 4 ? -14.169 40.911 48.899 1.00 96.04 469 ASN F O 1
ATOM 4474 N N . ILE F 3 5 ? -12.391 39.812 48.022 1.00 94.45 470 ILE F N 1
ATOM 4475 C CA . ILE F 3 5 ? -13.034 39.407 46.761 1.00 91.65 470 ILE F CA 1
ATOM 4476 C C . ILE F 3 5 ? -12.960 37.879 46.596 1.00 87.94 470 ILE F C 1
ATOM 4477 O O . ILE F 3 5 ? -13.987 37.229 46.389 1.00 84.99 470 ILE F O 1
ATOM 4482 N N . PHE F 3 6 ? -11.751 37.323 46.682 1.00 86.75 471 PHE F N 1
ATOM 4483 C CA . PHE F 3 6 ? -11.515 35.871 46.608 1.00 87.36 471 PHE F CA 1
ATOM 4484 C C . PHE F 3 6 ? -11.297 35.181 47.960 1.00 89.04 471 PHE F C 1
ATOM 4485 O O . PHE F 3 6 ? -11.529 33.975 48.072 1.00 88.97 471 PHE F O 1
ATOM 4493 N N . VAL F 3 7 ? -10.850 35.934 48.967 1.00 90.87 472 VAL F N 1
ATOM 4494 C CA . VAL F 3 7 ? -10.708 35.420 50.333 1.00 91.89 472 VAL F CA 1
ATOM 4495 C C . VAL F 3 7 ? -11.886 35.920 51.170 1.00 93.06 472 VAL F C 1
ATOM 4496 O O . VAL F 3 7 ? -12.267 37.087 51.075 1.00 91.69 472 VAL F O 1
ATOM 4500 N N . LYS F 3 8 ? -12.461 35.027 51.974 1.00 96.25 473 LYS F N 1
ATOM 4501 C CA . LYS F 3 8 ? -13.510 35.391 52.929 1.00 98.00 473 LYS F CA 1
ATOM 4502 C C . LYS F 3 8 ? -12.879 36.135 54.116 1.00 99.15 473 LYS F C 1
ATOM 4503 O O . LYS F 3 8 ? -11.747 35.821 54.494 1.00 97.49 473 LYS F O 1
ATOM 4505 N N . PRO F 3 9 ? -13.601 37.114 54.711 1.00 100.53 474 PRO F N 1
ATOM 4506 C CA . PRO F 3 9 ? -13.031 37.947 55.789 1.00 99.52 474 PRO F CA 1
ATOM 4507 C C . PRO F 3 9 ? -12.426 37.166 56.963 1.00 97.41 474 PRO F C 1
ATOM 4508 O O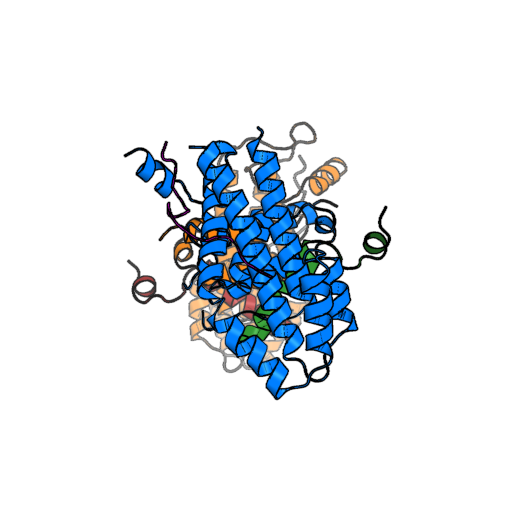 . PRO F 3 9 ? -11.281 37.424 57.342 1.00 93.59 474 PRO F O 1
ATOM 4512 N N . GLY F 3 10 ? -13.191 36.221 57.511 1.00 97.22 475 GLY F N 1
ATOM 4513 C CA . GLY F 3 10 ? -12.745 35.382 58.629 1.00 98.00 475 GLY F CA 1
ATOM 4514 C C . GLY F 3 10 ? -12.297 34.011 58.161 1.00 98.22 475 GLY F C 1
ATOM 4515 O O . GLY F 3 10 ? -13.035 33.033 58.298 1.00 96.91 475 GLY F O 1
ATOM 4516 N N . GLU F 3 11 ? -11.080 33.946 57.618 1.00 100.42 476 GLU F N 1
ATOM 4517 C CA . GLU F 3 11 ? -10.542 32.720 57.015 1.00 100.65 476 GLU F CA 1
ATOM 4518 C C . GLU F 3 11 ? -9.054 32.532 57.337 1.00 99.55 476 GLU F C 1
ATOM 4519 O O . GLU F 3 11 ? -8.246 33.433 57.099 1.00 97.41 476 GLU F O 1
ATOM 4525 N N . ASP F 3 12 ? -8.708 31.359 57.873 1.00 99.23 477 ASP F N 1
ATOM 4526 C CA . ASP F 3 12 ? -7.315 30.997 58.163 1.00 100.24 477 ASP F CA 1
ATOM 4527 C C . ASP F 3 12 ? -6.697 30.291 56.954 1.00 99.46 477 ASP F C 1
ATOM 4528 O O . ASP F 3 12 ? -7.326 29.414 56.356 1.00 99.53 477 ASP F O 1
ATOM 4533 N N . LEU F 3 13 ? -5.468 30.681 56.612 1.00 98.45 478 LEU F N 1
ATOM 4534 C CA . LEU F 3 13 ? -4.713 30.091 55.497 1.00 98.20 478 LEU F CA 1
ATOM 4535 C C . LEU F 3 13 ? -3.322 29.594 55.934 1.00 97.79 478 LEU F C 1
ATOM 4536 O O . LEU F 3 13 ? -2.437 29.403 55.094 1.00 95.98 478 LEU F O 1
ATOM 4541 N N . GLU F 3 14 ? -3.144 29.363 57.239 1.00 98.42 479 GLU F N 1
ATOM 4542 C CA . GLU F 3 14 ? -1.871 28.885 57.796 1.00 98.28 479 GLU F CA 1
ATOM 4543 C C . GLU F 3 14 ? -1.861 27.362 57.904 1.00 98.41 479 GLU F C 1
ATOM 4544 O O . GLU F 3 14 ? -2.896 26.744 58.172 1.00 96.11 479 GLU F O 1
ATOM 4550 N N . ILE F 3 15 ? -0.678 26.777 57.708 1.00 100.33 480 ILE F N 1
ATOM 4551 C CA . ILE F 3 15 ? -0.478 25.324 57.733 1.00 102.77 480 ILE F CA 1
ATOM 4552 C C . ILE F 3 15 ? 0.471 24.980 58.897 1.00 103.20 480 ILE F C 1
ATOM 4553 O O . ILE F 3 15 ? 1.626 25.417 58.891 1.00 102.35 480 ILE F O 1
ATOM 4558 N N . PRO F 3 16 ? -0.001 24.187 59.890 1.00 103.90 481 PRO F N 1
ATOM 4559 C CA . PRO F 3 16 ? 0.742 24.039 61.146 1.00 103.33 481 PRO F CA 1
ATOM 4560 C C . PRO F 3 16 ? 1.840 22.952 61.150 1.00 102.28 481 PRO F C 1
ATOM 4561 O O . PRO F 3 16 ? 1.676 21.892 61.757 1.00 102.16 481 PRO F O 1
ATOM 4565 N N . LEU F 3 17 ? 2.944 23.230 60.457 1.00 101.72 482 LEU F N 1
ATOM 4566 C CA . LEU F 3 17 ? 4.209 22.492 60.630 1.00 101.62 482 LEU F CA 1
ATOM 4567 C C . LEU F 3 17 ? 5.364 23.329 60.081 1.00 100.27 482 LEU F C 1
ATOM 4568 O O . LEU F 3 17 ? 6.481 23.278 60.596 1.00 99.48 482 LEU F O 1
#

Secondary structure (DSSP, 8-state):
-THHHHHHHHHHHHHHHHH--SS-----TTTHHHHHHHHHHHHH-GGGTTSPPPHHHHHHHHHHHTT-S----S-SS---HHHHHHHHHHHHHHHHHHHHHHH--HHHHHHHHHHHHHHHHHHHHHHHHHHHHT-SS--HHHHHHHHHHSS---HHHHHHHHHHHTS-HHHHHHHHHHHHHHS-HHHH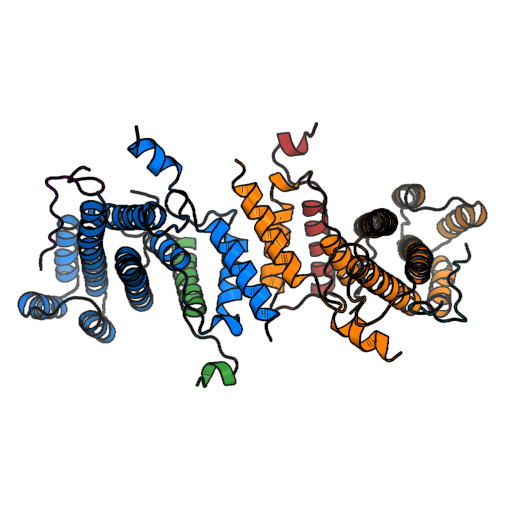HHHHHHHHHHHHHHHHHTS---SS-HHHHHHHH-/-THHHHHHHHHHHHHHHHH--SS-----TTTHHHHHHHHHHHHH-GGGTTSPPPHHHHHHHHHHHTT-------HHHHHHHHHHHHHHHHHHHHHHHS--PPS-TTT----HHHHHHHHHHHHHHHHHHHHHHHHHHHHHSSS--HHHHHHHHTTS----HHHHHHHHHHHHS-HHHHHHHHHHHHHHS-HHHHHHHHHHHHHHHHHHHHHHHS---S-HHHHHHHHH-/--HHHHTT---SHHHHHHHHHHHHHHHHTT-/--HHHHHT---SHHHHHHHHHHHHHHHHH--/--S-SSS-SS-------/--S-SSS-SS-------

Sequence (547 aa):
GSNEKIRSQSVLNTLETFFIKENHYDMQREESSIVNACLRYLGYSKSMCHEKMPIFMDIAFIEYCFNLSLDPDSQQILWEYSLISNALERLENIELERQNCMRENKETLNNEALKLYSCAKAGICRWMAFHFLEQEPIDHINFTKFLQDWGSHNEKEMEALQRLSKHKIRKRLIYVSQHKKKMPWSKFNSVLSRYIQCTKLQLEVFCDYDFKQREIVKMLTSACEMCRLGLPHGSFFELLRDWKKIEEFRNKSNSDNIFVKPGEDLEIPLGSNEKIRSQSVLNTLETFFIKENHYDMQREESSIVNACLRYLGYSKSMCHEKMPIFMDIAFIEYCFNLSQILWEYSLISNALERLENIELERQNCMREDGLVKYTNELLLNKETLNNEALKLYSCAKAGICRWMAFHFLEQEPIDHINFTKFLQDWGSHNEKEMEALQRLSKHKIRKRLIYVSQHKKKMPWSKFNSVLSRYIQCTKLQLEVFCDYDFKQREIVKMLTSNACEMCRLGLPHGSFFELLRDWKKIEEFRNKSNSDNIFVKPGEDLEIPL

Nearest PDB structures (foldseek):
  5xxf-assembly2_B  TM=1.004E+00  e=4.296E-32  Schizosaccharomyces pombe 972h-
  5we0-assembly1_A  TM=9.627E-01  e=3.129E-26  Schizosaccharomyces pombe 972h-
  5we0-assembly2_D  TM=9.718E-01  e=6.175E-26  Schizosaccharomyces pombe 972h-
  5xxe-assembly1_A  TM=9.663E-01  e=4.614E-26  Schizosaccharomyces pombe 972h-
  5we2-assembly1_C  TM=9.284E-01  e=1.450E-24  Schizosaccharomyces pombe 972h-

Radius of gyration: 31.16 Å; Cα contacts (8 Å, |Δi|>4): 563; chains: 6; bounding box: 58×64×94 Å

Solvent-accessible surface area: 29717 Å² total; per-residue (Å²): 108,69,72,49,71,89,38,0,96,11,0,19,75,0,0,71,33,2,6,24,39,67,99,18,1,49,40,85,228,158,13,23,65,5,2,35,7,2,3,114,26,2,3,100,3,138,29,5,17,129,72,140,13,33,8,16,0,1,4,0,0,0,2,9,1,1,25,3,47,113,132,60,120,15,120,57,7,35,21,66,41,52,0,0,15,33,0,1,85,16,0,64,59,0,9,93,32,0,73,91,20,8,221,174,81,72,141,17,4,36,64,6,0,73,118,0,23,66,2,1,60,27,0,1,15,47,12,0,13,8,62,6,3,71,51,124,121,26,48,81,149,51,6,71,104,2,28,125,81,20,26,76,116,83,138,174,19,72,91,36,22,94,181,19,7,166,90,136,74,199,147,7,73,98,62,2,65,92,44,44,177,132,22,52,8,60,56,1,3,42,0,1,16,40,0,0,42,0,0,5,4,0,0,24,66,70,39,126,68,100,4,70,7,178,92,71,56,93,127,118,122,125,159,30,129,91,43,203,118,39,86,48,24,23,47,6,26,62,0,8,122,3,0,83,45,1,16,126,61,41,127,195,77,164,66,131,59,70,42,14,145,118,77,62,95,32,134,28,82,101,109,72,70,33,95,107,42,0,84,13,0,14,72,1,0,69,20,0,2,14,47,51,96,25,0,38,50,86,228,142,7,22,60,2,0,44,7,0,2,118,29,1,5,97,7,141,22,7,14,128,81,174,15,41,16,16,0,3,2,0,0,0,1,4,1,0,46,12,94,106,22,34,42,60,51,51,1,0,23,30,1,2,93,17,0,57,45,0,7,89,50,0,56,71,16,14,160,132,132,35,170,63,66,34,75,138,65,30,117,22,41,48,108,10,0,27,57,10,0,76,118,0,22,66,2,2,56,30,0,4,11,48,27,5,4,16,75,15,6,78,96,93,126,29,57,94,138,51,15,75,116,2,33,120,85,34,16,65,119,79,139,174,9,91,77,41,23,107,158,28,5,179,92,148,74,209,141,6,68,108,91,2,62,122,33,84,170,143,35,47,32,84,56,6,41,45,1,2,22,51,0,0,23,0,0,2,0,0,0,1,5,10,18,126,59,93,1,60,0,105,88,46,0,103,134,37,82,106,162,166,39,101,76,64,171,96,36,83,41,25,23,48,6,29,71,1,6,106,6,2,80,59,2,35,115,82,53,120,188,98,120,71,112,72,49,33,22,50,119,81,67,98,26,131,34,103,68

Foldseek 3Di:
DCVLVVVLVVLVVVLLVQQQDLAADEDDPVCPVSNVVSVVSLVPRPVNPPPDDDLSNLLNCLCHQLVLPPLPPVPVHDLDLVVLLVNLVSLVVLLVVLVVLLVLVSVVLNVLLVVLSVVLLVLSVVVSLLVQLQDVQHPCVSNVVCCVSGPDDDPVVVVVSVVSNPDDNVVSNVVSVVVCVVPPPSVNSVSSSCSSSSSLLSCCVRVNDPSPCPVVVVVVVD/DDPCVVVVHDDDDVSVVVVVVVVVVVVVVPD/DDPDDPDDPDDDPDDDD/DCVLVVVLVVLVVVLLVQQQDQAAHEDDVVCVVSNVVSVVSLVPRPVNPPPDDDLSVLLNCLSHQLVLVPHPLDLVVLLVNLVSLVVLVVVLVVLLVPFADFPPVVPDDDDLVVLVVLLVVLSVVLLVVSLVVSLLVQLQDPVRDPPVVCVSQVVSHDDDPVVVVVSVVLNPDDNVVVCVVNVVCCVVPNCVVSSVSVSCSSSSSQVSCVRGRPDCSPCVVVSVVVSVD/DDVCVVVVHDDDDVSVVVVVVVVVVVVVVVD/DDPDDPDDPPDDDDDDD

Organism: Schizosaccharomyces pombe (strain 972 / ATCC 24843) (NCBI:txid284812)

GO terms:
  GO:0005634 nucleus (C, EXP)
  GO:0005737 cytoplasm (C, EXP)
  GO:0140445 chromosome, telomeric repeat region (C, IDA)
  GO:0070187 shelterin complex (C, IDA)
  GO:0016233 telomere capping (P, IGI)
  GO:0005634 nucleus (C, HDA)
  GO:0016233 telomere capping (P, IMP)
  GO:0032200 telomere organization (P, IMP)
  GO:0000723 telomere maintenance (P, IMP)
  GO:0005515 protein binding (F, IPI)
  GO:0070187 shelterin complex (C, IPI)